Protein 6GUT (pdb70)

Radius of gyration: 54.38 Å; Cα contacts (8 Å, |Δi|>4): 1005; chains: 2; bounding box: 174×65×45 Å

Secondary structure (DSSP, 8-state):
---B----SSPPTTEE--SS-TTEEEEEEEEEE-TTSTTEEEEEEEEEEEEEE--SSSTT--EEEEEEEEEEETTTTEEEEEEEEEEEEGGGEEEEPPP-----EEEE--TTSTTHHHHHHHHHHH---HHHHHHHHHHTTHHHHHHHHHHHHHHSSSTT--TTSTTPPPPB-S-BTTEEEEEEETTEEEEEE-GGGTT-EEEEEEEEETTTEEEEEEEEESTTGGGSPTTT--/---B----SSPPTTEE--SSSTTEEEEGGG-B--TTSTTEEEEEEEEEEEEEE--SSSTT--EEEEEEEEEEETTTTEEEEEEEEEESSGGG-SSEE--SS---EEEE--SSSHHHHHHHHHHHHH---HHHHHHHHHHHTTHHHHHHHHHHHHHHSSSTT--TTSTTPPPPB-S-BTTEEEEEEETTEEEEEE-GGGTT-EEEEEEEEETTTEEEEEEEEESTTGGGSPTTT-SEE--

Nearest PDB structures (foldseek):
  6gut-assembly1_A  TM=1.004E+00  e=9.973E-48  Haemophilus influenzae
  6gus-assembly1_A  TM=9.500E-01  e=5.702E-21  Haemophilus influenzae
  3zh5-assembly2_B  TM=9.524E-01  e=9.376E-21  Haemophilus influenzae
  3zh6-assembly2_B  TM=9.540E-01  e=2.032E-20  Haemophilus influenzae
  3zh7-assembly1_A  TM=9.224E-01  e=4.920E-20  Haemophilus influenzae

Foldseek 3Di:
DKDFADFDPDDDPQWDDDFPPPQKTWRNVQWDDDPVLQQKIKTKIKGFDRIFDQQAPPRVATFGMKIWIWIARNVQRKIKTDAIWTARDGPPDHDIGDGDDDPIDIDHDDPVDRCNVVSVVSCVVGRDDLLVLLVVLVVVCVLQLVQQQQQCAVVVFLAQSWDPPNSRHHWACPDDRQWRTWTGGSQKIKTATDDVRNFKIKIWHWDGHDVVDIDIAIAIGGPVNVSHDPPRHD/DWDFDDFDPDDDPQWDDQFDPNQKTWRNVQWDDDPVQQQKIKTKIKGFDRIWDQQDPPRVQTFGMKIWIWIARNVQGKIKGAAMWTARDGPPDHDIGGDPPDHIDIDRDDPPHRVVRVSVVSCVPGRYVVLLVLLVVLVVVCVLQLVQQVQQCAVVVFLQASWDPPSRGHHKACPDDRQWNIWTDHSQKIKTATDDSRNFKIKIWHWDGGDVVDIDIAIEIGGPVSVSRDPPPHPYYDD

Structure (mmCIF, N/CA/C/O backbone):
data_6GUT
#
_entry.id   6GUT
#
_cell.length_a   128.618
_cell.length_b   83.458
_cell.length_c   59.049
_cell.angle_alpha   90.000
_cell.angle_beta   102.520
_cell.angle_gamma   90.000
#
_symmetry.space_group_name_H-M   'C 1 2 1'
#
loop_
_entity.id
_entity.type
_entity.pdbx_description
1 polymer '23S rRNA pseudouridine synthase D,PilA'
2 non-polymer 'SULFATE ION'
3 non-polymer 'ACETATE ION'
4 non-polymer GLYCEROL
5 water water
#
loop_
_atom_site.group_PDB
_atom_site.id
_atom_site.type_symbol
_atom_site.label_atom_id
_atom_site.label_alt_id
_atom_site.label_comp_id
_atom_site.label_asym_id
_atom_site.label_entity_id
_atom_site.label_seq_id
_atom_site.pdbx_PDB_ins_code
_atom_site.Cartn_x
_atom_site.Cartn_y
_atom_site.Cartn_z
_atom_site.occupancy
_atom_site.B_iso_or_equiv
_atom_site.auth_seq_id
_atom_site.auth_comp_id
_atom_site.auth_asym_id
_atom_site.auth_atom_id
_atom_site.pdbx_PDB_model_num
ATOM 1 N N . ASN A 1 8 ? -28.492 -12.734 24.324 1.00 68.34 8 ASN A N 1
ATOM 2 C CA . ASN A 1 8 ? -29.814 -12.107 24.028 1.00 72.12 8 ASN A CA 1
ATOM 3 C C . ASN A 1 8 ? -29.663 -11.048 22.930 1.00 68.81 8 ASN A C 1
ATOM 4 O O . ASN A 1 8 ? -28.852 -11.220 22.016 1.00 67.61 8 ASN A O 1
ATOM 9 N N . ASP A 1 9 ? -30.438 -9.966 23.012 1.00 64.15 9 ASP A N 1
ATOM 10 C CA . ASP A 1 9 ? -30.383 -8.890 22.026 1.00 66.78 9 ASP A CA 1
ATOM 11 C C . ASP A 1 9 ? -30.654 -7.538 22.689 1.00 65.24 9 ASP A C 1
ATOM 12 O O . ASP A 1 9 ? -31.811 -7.153 22.876 1.00 71.53 9 ASP A O 1
ATOM 17 N N . VAL A 1 10 ? -29.584 -6.826 23.039 1.00 51.44 10 VAL A N 1
ATOM 18 C CA . VAL A 1 10 ? -29.703 -5.503 23.653 1.00 47.12 10 VAL A CA 1
ATOM 19 C C . VAL A 1 10 ? -29.306 -4.404 22.665 1.00 43.67 10 VAL A C 1
ATOM 20 O O . VAL A 1 10 ? -28.242 -4.463 22.045 1.00 42.31 10 VAL A O 1
ATOM 24 N N . LYS A 1 11 ? -30.183 -3.420 22.511 1.00 41.47 11 LYS A N 1
ATOM 25 C CA . LYS A 1 11 ? -29.907 -2.267 21.669 1.00 43.84 11 LYS A CA 1
ATOM 26 C C . LYS A 1 11 ? -29.304 -1.173 22.537 1.00 41.22 11 LYS A C 1
ATOM 27 O O . LYS A 1 11 ? -29.758 -0.933 23.661 1.00 37.48 11 LYS A O 1
ATOM 33 N N . LEU A 1 12 ? -28.269 -0.525 22.014 1.00 36.83 12 LEU A N 1
ATOM 34 C CA . LEU A 1 12 ? -27.560 0.519 22.741 1.00 35.02 12 LEU A CA 1
ATOM 35 C C . LEU A 1 12 ? -27.742 1.863 22.055 1.00 33.10 12 LEU A C 1
ATOM 36 O O . LEU A 1 12 ? -27.954 1.931 20.846 1.00 32.51 12 LEU A O 1
ATOM 41 N N . ALA A 1 13 ? -27.674 2.9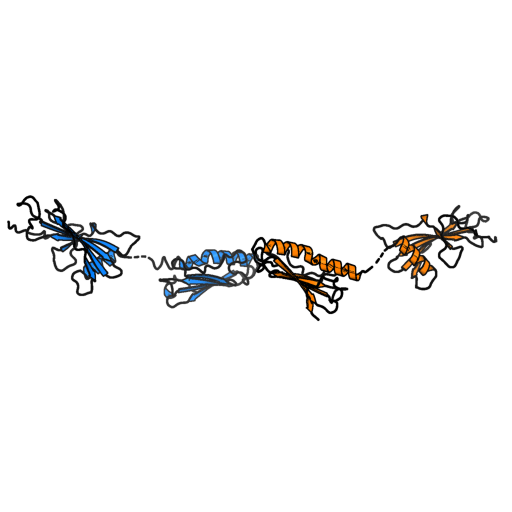30 22.843 1.00 35.39 13 ALA A N 1
ATOM 42 C CA . ALA A 1 13 ? -27.669 4.286 22.313 1.00 34.97 13 ALA A CA 1
ATOM 43 C C . ALA A 1 13 ? -26.255 4.823 22.566 1.00 31.07 13 ALA A C 1
ATOM 44 O O . ALA A 1 13 ? -25.933 5.230 23.686 1.00 31.74 13 ALA A O 1
ATOM 46 N N . PRO A 1 14 ? -25.393 4.804 21.538 1.00 30.44 14 PRO A N 1
ATOM 47 C CA . PRO A 1 14 ? -24.019 5.282 21.773 1.00 29.51 14 PRO A CA 1
ATOM 48 C C . PRO A 1 14 ? -23.988 6.763 22.168 1.00 25.71 14 PRO A C 1
ATOM 49 O O . PRO A 1 14 ? -24.840 7.529 21.720 1.00 25.96 14 PRO A O 1
ATOM 53 N N . PRO A 1 15 ? -23.019 7.169 23.007 1.00 25.45 15 PRO A N 1
ATOM 54 C CA . PRO A 1 15 ? -22.967 8.579 23.427 1.00 24.83 15 PRO A CA 1
ATOM 55 C C . PRO A 1 15 ? -22.923 9.551 22.251 1.00 26.11 15 PRO A C 1
ATOM 56 O O . PRO A 1 15 ? -22.219 9.302 21.269 1.00 26.27 15 PRO A O 1
ATOM 60 N N . THR A 1 16 ? -23.669 10.649 22.338 1.00 29.64 16 THR A N 1
ATOM 61 C CA . THR A 1 16 ? -23.696 11.634 21.255 1.00 29.89 16 THR A CA 1
ATOM 62 C C . THR A 1 16 ? -22.589 12.676 21.396 1.00 32.60 16 THR A C 1
ATOM 63 O O . THR A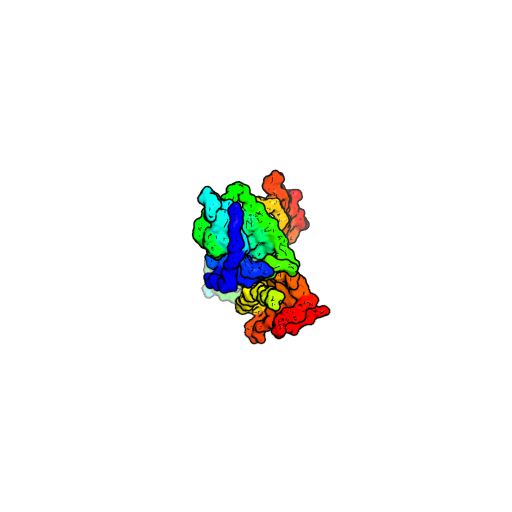 1 16 ? -22.066 13.147 20.383 1.00 29.68 16 THR A O 1
ATOM 67 N N . ASP A 1 17 ? -22.259 13.037 22.639 1.00 28.14 17 ASP A N 1
ATOM 68 C CA . ASP A 1 17 ? -21.187 13.978 22.952 1.00 30.46 17 ASP A CA 1
ATOM 69 C C . ASP A 1 17 ? -19.835 13.261 23.016 1.00 30.08 17 ASP A C 1
ATOM 70 O O . ASP A 1 17 ? -19.724 12.161 23.559 1.00 27.46 17 ASP A O 1
ATOM 75 N N . VAL A 1 18 ? -18.810 13.894 22.451 1.00 26.25 18 VAL A N 1
ATOM 76 C CA . VAL A 1 18 ? -17.457 13.348 22.456 1.00 23.70 18 VAL A CA 1
ATOM 77 C C . VAL A 1 18 ? -16.794 13.528 23.834 1.00 26.93 18 VAL A C 1
ATOM 78 O O . VAL A 1 18 ? -16.717 14.647 24.369 1.00 29.24 18 VAL A O 1
ATOM 82 N N . ARG A 1 19 ? -16.341 12.425 24.425 1.00 23.34 19 ARG A N 1
ATOM 83 C CA . ARG A 1 19 ? -15.605 12.457 25.702 1.00 23.35 19 ARG A CA 1
ATOM 84 C C . ARG A 1 19 ? -14.255 13.121 25.493 1.00 23.64 19 ARG A C 1
ATOM 85 O O . ARG A 1 19 ? -13.623 12.945 24.455 1.00 18.73 19 ARG A O 1
ATOM 93 N N . SER A 1 20 ? -13.823 13.913 26.470 1.00 23.37 20 SER A N 1
ATOM 94 C CA . SER A 1 20 ? -12.516 14.569 26.388 1.00 23.63 20 SER A CA 1
ATOM 95 C C . SER A 1 20 ? -11.412 13.554 26.098 1.00 20.73 20 SER A C 1
ATOM 96 O O . SER A 1 20 ? -11.358 12.465 26.690 1.00 24.26 20 SER A O 1
ATOM 99 N N . GLY A 1 21 ? -10.526 13.925 25.175 1.00 19.51 21 GLY A N 1
ATOM 100 C CA . GLY A 1 21 ? -9.423 13.076 24.795 1.00 20.50 21 GLY A CA 1
ATOM 101 C C . GLY A 1 21 ? -9.704 12.146 23.634 1.00 21.60 21 GLY A C 1
ATOM 102 O O . GLY A 1 21 ? -8.805 11.407 23.236 1.00 25.42 21 GLY A O 1
ATOM 103 N N . TYR A 1 22 ? -10.942 12.152 23.127 1.00 17.28 22 TYR A N 1
ATOM 104 C CA . TYR A 1 22 ? -11.343 11.315 21.984 1.00 17.58 22 TYR A CA 1
ATOM 105 C C . TYR A 1 22 ? -11.644 12.259 20.823 1.00 18.16 22 TYR A C 1
ATOM 106 O O . TYR A 1 22 ? -12.037 13.409 21.045 1.00 20.97 22 TYR A O 1
ATOM 115 N N . ILE A 1 23 ? -11.419 11.808 19.592 1.00 15.22 23 ILE A N 1
ATOM 116 C CA . ILE A 1 23 ? -11.663 12.671 18.437 1.00 16.22 23 ILE A CA 1
ATOM 117 C C . ILE A 1 23 ? -12.146 11.863 17.240 1.00 15.26 23 ILE A C 1
ATOM 118 O O . ILE A 1 23 ? -11.655 10.761 16.979 1.00 15.71 23 ILE A O 1
ATOM 123 N N . ARG A 1 24 ? -13.128 12.429 16.544 1.00 17.25 24 ARG A N 1
ATOM 124 C CA . ARG A 1 24 ? -13.712 11.855 15.329 1.00 15.41 24 ARG A CA 1
ATOM 125 C C . ARG A 1 24 ? -12.947 12.371 14.1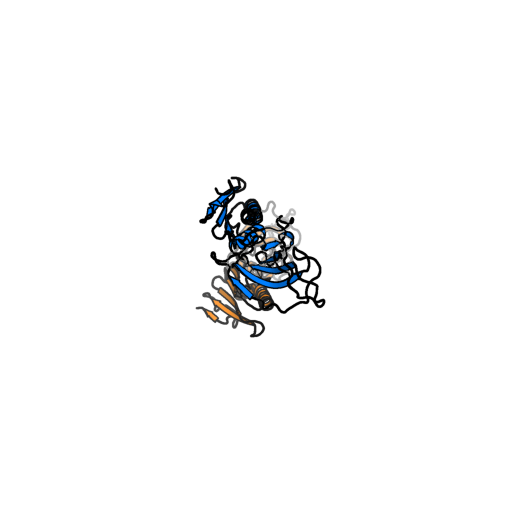32 1.00 17.71 24 ARG A C 1
ATOM 126 O O . ARG A 1 24 ? -12.891 13.583 13.913 1.00 16.34 24 ARG A O 1
ATOM 134 N N . LEU A 1 25 ? -12.375 11.438 13.365 1.00 17.72 25 LEU A N 1
ATOM 135 C CA . LEU A 1 25 ? -11.596 11.760 12.155 1.00 19.71 25 LEU A CA 1
ATOM 136 C C . LEU A 1 25 ? -11.995 10.909 10.945 1.00 22.29 25 LEU A C 1
ATOM 137 O O . LEU A 1 25 ? -11.329 10.953 9.898 1.00 22.16 25 LEU A O 1
ATOM 142 N N . VAL A 1 26 ? -13.075 10.146 11.078 1.00 20.77 26 VAL A N 1
ATOM 143 C CA . VAL A 1 26 ? -13.603 9.320 9.985 1.00 23.28 26 VAL A CA 1
ATOM 144 C C . VAL A 1 26 ? -15.122 9.493 9.866 1.00 25.19 26 VAL A C 1
ATOM 145 O O . VAL A 1 26 ? -15.781 10.122 10.709 1.00 25.40 26 VAL A O 1
ATOM 149 N N . LYS A 1 27 ? -15.683 8.919 8.810 1.00 31.40 27 LYS A N 1
ATOM 150 C CA . LYS A 1 27 ? -17.110 9.028 8.532 1.00 35.94 27 LYS A CA 1
ATOM 151 C C . LYS A 1 27 ? -17.979 8.488 9.677 1.00 27.60 27 LYS A C 1
ATOM 152 O O . LYS A 1 27 ? -18.984 9.085 10.016 1.00 31.03 27 LYS A O 1
ATOM 158 N N . ASN A 1 28 ? -17.581 7.362 10.254 1.00 27.09 28 ASN A N 1
ATOM 159 C CA . ASN A 1 28 ? -18.332 6.744 11.352 1.00 24.31 28 ASN A CA 1
ATOM 160 C C . ASN A 1 28 ? -18.224 7.597 12.630 1.00 22.08 28 ASN A C 1
ATOM 161 O O . ASN A 1 28 ? -17.165 7.657 13.237 1.00 21.42 28 ASN A O 1
ATOM 166 N N . VAL A 1 29 ? -19.320 8.238 13.027 1.00 23.34 29 VAL A N 1
ATOM 167 C CA . VAL A 1 29 ? -19.302 9.137 14.195 1.00 23.09 29 VAL A CA 1
ATOM 168 C C . VAL A 1 29 ? -19.053 8.425 15.521 1.00 21.96 29 VAL A C 1
ATOM 169 O O . VAL A 1 29 ? -18.741 9.068 16.523 1.00 20.43 29 VAL A O 1
ATOM 173 N N . ASN A 1 30 ? -19.191 7.103 15.528 1.00 20.15 30 ASN A N 1
ATOM 174 C CA . ASN A 1 30 ? -18.928 6.313 16.719 1.00 19.50 30 ASN A CA 1
ATOM 175 C C . ASN A 1 30 ? -17.551 5.657 16.779 1.00 18.12 30 ASN A C 1
ATOM 176 O O . ASN A 1 30 ? -17.288 4.869 17.684 1.00 18.69 30 ASN A O 1
ATOM 181 N N . TYR A 1 31 ? -16.671 6.030 15.837 1.00 16.62 31 TYR A N 1
ATOM 182 C CA . TYR A 1 31 ? -15.290 5.569 15.783 1.00 16.74 31 TYR A CA 1
ATOM 183 C C . TYR A 1 31 ? -14.376 6.736 16.166 1.00 17.47 31 TYR A C 1
ATOM 184 O O . TYR A 1 31 ? -14.347 7.748 15.480 1.00 17.45 31 TYR A O 1
ATOM 193 N N . TYR A 1 32 ? -13.587 6.558 17.212 1.00 16.13 32 TYR A N 1
ATOM 194 C CA . TYR A 1 32 ? -12.746 7.624 17.733 1.00 16.30 32 TYR A CA 1
ATOM 195 C C . TYR A 1 32 ? -11.308 7.235 17.809 1.00 17.06 32 TYR A C 1
ATOM 196 O O . TYR A 1 32 ? -10.965 6.062 18.012 1.00 17.01 32 TYR A O 1
ATOM 205 N N . ILE A 1 33 ? -10.436 8.234 17.653 1.00 16.62 33 ILE A N 1
ATOM 206 C CA . ILE A 1 33 ? -9.045 8.064 18.014 1.00 17.30 33 ILE A CA 1
ATOM 207 C C . ILE A 1 33 ? -8.913 8.521 19.479 1.00 17.61 33 ILE A C 1
ATOM 208 O O . ILE A 1 33 ? -9.368 9.609 19.841 1.00 17.31 33 ILE A O 1
ATOM 213 N N . ASP A 1 34 ? -8.288 7.700 20.314 1.00 18.97 34 ASP A N 1
ATOM 214 C CA . ASP A 1 34 ? -8.054 8.038 21.712 1.00 18.49 34 ASP A CA 1
ATOM 215 C C . ASP A 1 34 ? -6.740 8.827 21.780 1.00 19.40 34 ASP A C 1
ATOM 216 O O . ASP A 1 34 ? -5.670 8.235 21.851 1.00 20.90 34 ASP A O 1
ATOM 221 N N . SER A 1 35 ? -6.834 10.160 21.702 1.00 21.59 35 SER A N 1
ATOM 222 C CA . SER A 1 35 ? -5.649 11.058 21.740 1.00 24.23 35 SER A CA 1
ATOM 223 C C . SER A 1 35 ? -4.765 10.805 22.960 1.00 24.99 35 SER A C 1
ATOM 224 O O . SER A 1 35 ? -3.537 10.887 22.883 1.00 25.40 35 SER A O 1
ATOM 227 N N . GLU A 1 36 ? -5.385 10.505 24.095 1.00 26.00 36 GLU A N 1
ATOM 228 C CA . GLU A 1 36 ? -4.641 10.291 25.341 1.00 26.68 36 GLU A CA 1
ATOM 229 C C . GLU A 1 36 ? -3.807 9.008 25.354 1.00 27.66 36 GLU A C 1
ATOM 230 O O . GLU A 1 36 ? -2.865 8.889 26.145 1.00 29.24 36 GLU A O 1
ATOM 236 N N . SER A 1 37 ? -4.134 8.065 24.474 1.00 24.07 37 SER A N 1
ATOM 237 C CA . SER A 1 37 ? -3.433 6.785 24.384 1.00 23.90 37 SER A CA 1
ATOM 238 C C . SER A 1 37 ? -2.163 6.866 23.530 1.00 24.31 37 SER A C 1
ATOM 239 O O . SER A 1 37 ? -1.373 5.926 23.504 1.00 26.65 37 SER A O 1
ATOM 242 N N . ILE A 1 38 ? -1.984 7.965 22.810 1.00 21.63 38 ILE A N 1
ATOM 243 C CA . ILE A 1 38 ? -0.917 8.035 21.810 1.00 20.12 38 ILE A CA 1
ATOM 244 C C . ILE A 1 38 ? 0.464 8.136 22.444 1.00 22.44 38 ILE A C 1
ATOM 245 O O . ILE A 1 38 ? 0.712 8.990 23.310 1.00 24.52 38 ILE A O 1
ATOM 250 N N . TRP A 1 39 ? 1.363 7.257 22.012 1.00 21.38 39 TRP A N 1
ATOM 251 C CA . TRP A 1 39 ? 2.753 7.324 22.453 1.00 22.19 39 TRP A CA 1
ATOM 252 C C . TRP A 1 39 ? 3.717 6.929 21.358 1.00 22.69 39 TRP A C 1
ATOM 253 O O . TRP A 1 39 ? 3.374 6.175 20.427 1.00 21.99 39 TRP A O 1
ATOM 264 N N . VAL A 1 40 ? 4.936 7.449 21.490 1.00 24.25 40 VAL A N 1
ATOM 265 C CA . VAL A 1 40 ? 6.018 7.238 20.540 1.00 22.22 40 VAL A CA 1
ATOM 266 C C . VAL A 1 40 ? 7.295 6.996 21.347 1.00 25.39 40 VAL A C 1
ATOM 267 O O . VAL A 1 40 ? 7.525 7.663 22.358 1.00 29.82 40 VAL A O 1
ATOM 271 N N . ASP A 1 41 ? 8.084 6.024 20.912 1.00 26.63 41 ASP A N 1
ATOM 272 C CA . ASP A 1 41 ? 9.420 5.779 21.462 1.00 29.61 41 ASP A CA 1
ATOM 273 C C . ASP A 1 41 ? 10.360 6.626 20.621 1.00 34.64 41 ASP A C 1
ATOM 274 O O . ASP A 1 41 ? 10.405 6.461 19.409 1.00 28.78 41 ASP A O 1
ATOM 279 N N . ASN A 1 42 ? 11.108 7.524 21.259 1.00 36.97 42 ASN A N 1
ATOM 280 C CA . ASN A 1 42 ? 12.005 8.444 20.540 1.00 44.32 42 ASN A CA 1
ATOM 281 C C . ASN A 1 42 ? 13.089 7.763 19.683 1.00 43.71 42 ASN A C 1
ATOM 282 O O . ASN A 1 42 ? 13.599 8.377 18.744 1.00 43.55 42 ASN A O 1
ATOM 287 N N . GLN A 1 43 ? 13.423 6.509 19.989 1.00 39.28 43 GLN A N 1
ATOM 288 C CA . GLN A 1 43 ? 14.384 5.749 19.177 1.00 44.72 43 GLN A CA 1
ATOM 289 C C . GLN A 1 43 ? 13.784 5.260 17.849 1.00 40.41 43 GLN A C 1
ATOM 290 O O . GLN A 1 43 ? 14.513 4.816 16.958 1.00 40.76 43 GLN A O 1
ATOM 296 N N . GLU A 1 44 ? 12.456 5.317 17.732 1.00 37.95 44 GLU A N 1
ATOM 297 C CA . GLU A 1 44 ? 11.748 4.976 16.502 1.00 35.38 44 GLU A CA 1
ATOM 298 C C . GLU A 1 44 ? 10.678 6.056 16.348 1.00 26.62 44 GLU A C 1
ATOM 299 O O . GLU A 1 44 ? 9.485 5.770 16.502 1.00 27.02 44 GLU A O 1
ATOM 305 N N . PRO A 1 45 ? 11.107 7.292 16.033 1.00 27.25 45 PRO A N 1
ATOM 306 C CA . PRO A 1 45 ? 10.251 8.475 16.134 1.00 26.55 45 PRO A CA 1
ATOM 307 C C . PRO A 1 45 ? 9.149 8.591 15.095 1.00 24.10 45 PRO A C 1
ATOM 308 O O . PRO A 1 45 ? 8.319 9.499 15.208 1.00 27.60 45 PRO A O 1
ATOM 312 N N . GLN A 1 46 ? 9.146 7.725 14.085 1.00 22.05 46 GLN A N 1
ATOM 313 C CA . GLN A 1 46 ? 8.050 7.743 13.115 1.00 22.66 46 GLN A CA 1
ATOM 314 C C . GLN A 1 46 ? 6.998 6.667 13.373 1.00 21.47 46 GLN A C 1
ATOM 315 O O . GLN A 1 46 ? 6.002 6.582 12.638 1.00 21.27 46 GLN A O 1
ATOM 321 N N . ILE A 1 47 ? 7.191 5.860 14.422 1.00 19.23 47 ILE A N 1
ATOM 322 C CA . ILE A 1 47 ? 6.264 4.781 14.754 1.00 21.66 47 ILE A CA 1
ATOM 323 C C . ILE A 1 47 ? 5.340 5.241 15.877 1.00 19.51 47 ILE A C 1
ATOM 324 O O . ILE A 1 47 ? 5.779 5.441 17.006 1.00 23.15 47 ILE A O 1
ATOM 329 N N . VAL A 1 48 ? 4.069 5.412 15.550 1.00 18.39 48 VAL A N 1
ATOM 330 C CA . VAL A 1 48 ? 3.085 5.926 16.493 1.00 19.09 48 VAL A CA 1
ATOM 331 C C . VAL A 1 48 ? 2.141 4.832 16.951 1.00 17.74 48 VAL A C 1
ATOM 332 O O . VAL A 1 48 ? 1.465 4.179 16.151 1.00 16.92 48 VAL A O 1
ATOM 336 N N . HIS A 1 49 ? 2.070 4.661 18.281 1.00 18.44 49 HIS A N 1
ATOM 337 C CA . HIS A 1 49 ? 1.178 3.698 18.910 1.00 19.96 49 HIS A CA 1
ATOM 338 C C . HIS A 1 49 ? -0.069 4.400 19.384 1.00 16.31 49 HIS A C 1
ATOM 339 O O . HIS A 1 49 ? 0.032 5.428 20.062 1.00 18.02 49 HIS A O 1
ATOM 346 N N . PHE A 1 50 ? -1.238 3.892 19.015 1.00 17.39 50 PHE A N 1
ATOM 347 C CA . PHE A 1 50 ? -2.498 4.459 19.492 1.00 18.25 50 PHE A CA 1
ATOM 348 C C . PHE A 1 50 ? -3.647 3.455 19.556 1.00 20.74 50 PHE A C 1
ATOM 349 O O . PHE A 1 50 ? -3.594 2.397 18.944 1.00 20.29 50 PHE A O 1
ATOM 357 N N . ASP A 1 51 ? -4.688 3.806 20.313 1.00 18.27 51 ASP A N 1
ATOM 358 C CA . ASP A 1 51 ? -5.925 3.042 20.314 1.00 19.37 51 ASP A CA 1
ATOM 359 C C . ASP A 1 51 ? -7.025 3.763 19.549 1.00 19.22 51 ASP A C 1
ATOM 360 O O . ASP A 1 51 ? -7.147 5.003 19.599 1.00 20.13 51 ASP A O 1
ATOM 365 N N . ALA A 1 52 ? -7.800 2.994 18.808 1.00 16.58 52 ALA A N 1
ATOM 366 C CA . ALA A 1 52 ? -9.052 3.439 18.234 1.00 17.24 52 ALA A CA 1
ATOM 367 C C . ALA A 1 52 ? -10.124 2.832 19.123 1.00 20.29 52 ALA A C 1
ATOM 368 O O . ALA A 1 52 ? -9.950 1.722 19.647 1.00 22.35 52 ALA A O 1
ATOM 370 N N . VAL A 1 53 ? -11.212 3.563 19.290 1.00 18.16 53 VAL A N 1
ATOM 371 C CA . VAL A 1 53 ? -12.321 3.132 20.146 1.00 19.17 53 VAL A CA 1
ATOM 372 C C . VAL A 1 53 ? -13.642 3.277 19.396 1.00 17.55 53 VAL A C 1
ATOM 373 O O . VAL A 1 53 ? -13.947 4.324 18.810 1.00 18.48 53 VAL A O 1
ATOM 377 N N . VAL A 1 54 ? -14.439 2.208 19.404 1.00 18.64 54 VAL A N 1
ATOM 378 C CA . VAL A 1 54 ? -15.742 2.217 18.782 1.00 18.35 54 VAL A CA 1
ATOM 379 C C . VAL A 1 54 ? -16.828 2.007 19.827 1.00 17.52 54 VAL A C 1
ATOM 380 O O . VAL A 1 54 ? -16.767 1.045 20.598 1.00 20.29 54 VAL A O 1
ATOM 384 N N . ASN A 1 55 ? -17.777 2.927 19.896 1.00 18.65 55 ASN A N 1
ATOM 385 C CA . ASN A 1 55 ? -18.969 2.735 20.760 1.00 19.24 55 ASN A CA 1
ATOM 386 C C . ASN A 1 55 ? -20.031 2.030 19.939 1.00 19.80 55 ASN A C 1
ATOM 387 O O . ASN A 1 55 ? -20.389 2.507 18.872 1.00 20.23 55 ASN A O 1
ATOM 392 N N . LEU A 1 56 ? -20.517 0.896 20.439 1.00 21.68 56 LEU A N 1
ATOM 393 C CA . LEU A 1 56 ? -21.445 0.032 19.693 1.00 24.15 56 LEU A CA 1
ATOM 394 C C . LEU A 1 56 ? -22.900 0.461 19.819 1.00 28.24 56 LEU A C 1
ATOM 395 O O . LEU A 1 56 ? -23.291 1.084 20.807 1.00 27.38 56 LEU A O 1
ATOM 400 N N . ASP A 1 57 ? -23.703 0.122 18.813 1.00 30.69 57 ASP A N 1
ATOM 401 C CA . ASP A 1 57 ? -25.146 0.363 18.895 1.00 35.35 57 ASP A CA 1
ATOM 402 C C . ASP A 1 57 ? -25.906 -0.919 19.244 1.00 31.03 57 ASP A C 1
ATOM 403 O O . ASP A 1 57 ? -27.119 -0.886 19.358 1.00 34.82 57 ASP A O 1
ATOM 408 N N . LYS A 1 58 ? -25.182 -2.022 19.422 1.00 31.76 58 LYS A N 1
ATOM 409 C CA . LYS A 1 58 ? -25.758 -3.292 19.900 1.00 35.14 58 LYS A CA 1
ATOM 410 C C . LYS A 1 58 ? -24.735 -4.078 20.727 1.00 33.02 58 LYS A C 1
ATOM 411 O O . LYS A 1 58 ? -23.585 -4.237 20.325 1.00 33.32 58 LYS A O 1
ATOM 417 N N . GLY A 1 59 ? -25.158 -4.573 21.887 1.00 27.73 59 GLY A N 1
ATOM 418 C CA . GLY A 1 59 ? -24.258 -5.296 22.769 1.00 26.67 59 GLY A CA 1
ATOM 419 C C . GLY A 1 59 ? -23.802 -6.629 22.214 1.00 28.94 59 GLY A C 1
ATOM 420 O O . GLY A 1 59 ? -24.585 -7.330 21.559 1.00 30.57 59 GLY A O 1
ATOM 421 N N . LEU A 1 60 ? -22.545 -6.979 22.487 1.00 27.16 60 LEU A N 1
ATOM 422 C CA . LEU A 1 60 ? -21.977 -8.263 22.083 1.00 26.26 60 LEU A CA 1
ATOM 423 C C . LEU A 1 60 ? -21.737 -9.151 23.308 1.00 29.05 60 LEU A C 1
ATOM 424 O O . LEU A 1 60 ? -21.020 -8.775 24.233 1.00 27.03 60 LEU A O 1
ATOM 429 N N . TYR A 1 61 ? -22.330 -10.348 23.305 1.00 31.29 61 TYR A N 1
ATOM 430 C CA . TYR A 1 61 ? -22.252 -11.258 24.459 1.00 31.66 61 TYR A CA 1
ATOM 431 C C . TYR A 1 61 ? -21.014 -12.154 24.398 1.00 35.25 61 TYR A C 1
ATOM 432 O O . TYR A 1 61 ? -21.064 -13.291 23.922 1.00 36.57 61 TYR A O 1
ATOM 441 N N . VAL A 1 62 ? -19.909 -11.634 24.926 1.00 29.46 62 VAL A N 1
ATOM 442 C CA . VAL A 1 62 ? -18.599 -12.262 24.825 1.00 30.08 62 VAL A CA 1
ATOM 443 C C . VAL A 1 62 ? -17.949 -12.532 26.184 1.00 28.58 62 VAL A C 1
ATOM 444 O O . VAL A 1 62 ? -16.735 -12.712 26.261 1.00 35.07 62 VAL A O 1
ATOM 448 N N . TYR A 1 63 ? -18.765 -12.587 27.236 1.00 33.41 63 TYR A N 1
ATOM 449 C CA . TYR A 1 63 ? -18.292 -12.849 28.597 1.00 33.39 63 TYR A CA 1
ATOM 450 C C . TYR A 1 63 ? -18.762 -14.209 29.120 1.00 41.99 63 TYR A C 1
ATOM 451 O O . TYR A 1 63 ? -19.744 -14.754 28.621 1.00 39.63 63 TYR A O 1
ATOM 460 N N . PRO A 1 64 ? -18.055 -14.760 30.129 1.00 50.97 64 PRO A N 1
ATOM 461 C CA . PRO A 1 64 ? -18.512 -16.002 30.760 1.00 55.41 64 PRO A CA 1
ATOM 462 C C . PRO A 1 64 ? -19.967 -15.907 31.240 1.00 58.60 64 PRO A C 1
ATOM 463 O O . PRO A 1 64 ? -20.738 -16.846 31.044 1.00 58.79 64 PRO A O 1
ATOM 467 N N . GLU A 1 65 ? -20.335 -14.782 31.854 1.00 56.10 65 GLU A N 1
ATOM 468 C CA . GLU A 1 65 ? -21.712 -14.561 32.287 1.00 60.34 65 GLU A CA 1
ATOM 469 C C . GLU A 1 65 ? -22.559 -14.260 31.045 1.00 61.35 65 GLU A C 1
ATOM 470 O O . GLU A 1 65 ? -22.290 -13.281 30.352 1.00 60.60 65 GLU A O 1
ATOM 476 N N . PRO A 1 66 ? -23.582 -15.095 30.759 1.00 56.55 66 PRO A N 1
ATOM 477 C CA . PRO A 1 66 ? -24.385 -14.936 29.530 1.00 56.09 66 PRO A CA 1
ATOM 478 C C . PRO A 1 66 ? -25.237 -13.667 29.419 1.00 48.80 66 PRO A C 1
ATOM 479 O O . PRO A 1 66 ? -25.717 -13.360 28.329 1.00 49.63 66 PRO A O 1
ATOM 483 N N . LYS A 1 67 ? -25.445 -12.956 30.523 1.00 43.43 67 LYS A N 1
ATOM 484 C CA . LYS A 1 67 ? -26.230 -11.722 30.507 1.00 49.92 67 LYS A CA 1
ATOM 485 C C . LYS A 1 67 ? -25.368 -10.466 30.291 1.00 40.28 67 LYS A C 1
ATOM 486 O O . LYS A 1 67 ? -25.906 -9.390 30.003 1.00 45.05 67 LYS A O 1
ATOM 492 N N . ARG A 1 68 ? -24.051 -10.599 30.447 1.00 40.08 68 ARG A N 1
ATOM 493 C CA . ARG A 1 68 ? -23.137 -9.456 30.295 1.00 37.34 68 ARG A CA 1
ATOM 494 C C . ARG A 1 68 ? -22.703 -9.276 28.851 1.00 31.48 68 ARG A C 1
ATOM 495 O O . ARG A 1 68 ? -22.406 -10.243 28.158 1.00 32.75 68 ARG A O 1
ATOM 503 N N . TYR A 1 69 ? -22.663 -8.020 28.413 1.00 25.48 69 TYR A N 1
ATOM 504 C CA . TYR A 1 69 ? -22.340 -7.701 27.029 1.00 26.38 69 TYR A CA 1
ATOM 505 C C . TYR A 1 69 ? -21.387 -6.515 26.932 1.00 23.45 69 TYR A C 1
ATOM 506 O O . TYR A 1 69 ? -21.366 -5.643 27.795 1.00 24.27 69 TYR A O 1
ATOM 515 N N . ALA A 1 70 ? -20.632 -6.503 25.842 1.00 22.26 70 ALA A N 1
ATOM 516 C CA . ALA A 1 70 ? -19.733 -5.405 25.519 1.00 22.97 70 ALA A CA 1
ATOM 517 C C . ALA A 1 70 ? -20.503 -4.228 24.900 1.00 21.95 70 ALA A C 1
ATOM 518 O O . ALA A 1 70 ? -21.423 -4.407 24.098 1.00 21.34 70 ALA A O 1
ATOM 520 N N . ARG A 1 71 ? -20.118 -3.010 25.286 1.00 20.53 71 ARG A N 1
ATOM 521 C CA . ARG A 1 71 ? -20.656 -1.789 24.726 1.00 18.30 71 ARG A CA 1
ATOM 522 C C . ARG A 1 71 ? -19.649 -1.072 23.813 1.00 16.58 71 ARG A C 1
ATOM 523 O O . ARG A 1 71 ? -20.025 -0.145 23.117 1.00 19.55 71 ARG A O 1
ATOM 531 N N . SER A 1 72 ? -18.385 -1.458 23.880 1.00 17.01 72 SER A N 1
ATOM 532 C CA . SER A 1 72 ? -17.362 -0.809 23.054 1.00 20.04 72 SER A CA 1
ATOM 533 C C . SER A 1 72 ? -16.206 -1.741 22.729 1.00 20.98 72 SER A C 1
ATOM 534 O O . SER A 1 72 ? -16.023 -2.811 23.339 1.00 18.04 72 SER A O 1
ATOM 537 N N . VAL A 1 73 ? -15.426 -1.325 21.734 1.00 19.92 73 VAL A N 1
ATOM 538 C CA . VAL A 1 73 ? -14.290 -2.067 21.264 1.00 19.00 73 VAL A CA 1
ATOM 539 C C . VAL A 1 73 ? -13.080 -1.121 21.276 1.00 17.61 73 VAL A C 1
ATOM 540 O O . VAL A 1 73 ? -13.224 0.037 20.888 1.00 20.13 73 VAL A O 1
ATOM 544 N N . ARG A 1 74 ? -11.932 -1.589 21.752 1.00 18.33 74 ARG A N 1
ATOM 545 C CA . ARG A 1 74 ? -10.694 -0.816 21.756 1.00 19.62 74 ARG A CA 1
ATOM 546 C C . ARG A 1 74 ? -9.700 -1.590 20.894 1.00 22.57 74 ARG A C 1
ATOM 547 O O . ARG A 1 74 ? -9.396 -2.745 21.175 1.00 21.74 74 ARG A O 1
ATOM 555 N N . GLN A 1 75 ? -9.245 -0.957 19.812 1.00 21.41 75 GLN A N 1
ATOM 556 C CA . GLN A 1 75 ? -8.336 -1.570 18.843 1.00 23.12 75 GLN A CA 1
ATOM 557 C C . GLN A 1 75 ? -6.986 -0.886 18.995 1.00 26.26 75 GLN A C 1
ATOM 558 O O . GLN A 1 75 ? -6.893 0.328 18.815 1.00 28.33 75 GLN A O 1
ATOM 564 N N . TYR A 1 76 ? -5.954 -1.656 19.331 1.00 22.07 76 TYR A N 1
ATOM 565 C CA . TYR A 1 76 ? -4.589 -1.156 19.488 1.00 19.98 76 TYR A CA 1
ATOM 566 C C . TYR A 1 76 ? -3.903 -1.203 18.118 1.00 23.62 76 TYR A C 1
ATOM 567 O O . TYR A 1 76 ? -3.816 -2.259 17.507 1.00 23.54 76 TYR A O 1
ATOM 576 N N . LYS A 1 77 ? -3.459 -0.040 17.654 1.00 20.16 77 LYS A N 1
ATOM 577 C CA . LYS A 1 77 ? -2.866 0.152 16.324 1.00 19.85 77 LYS A CA 1
ATOM 578 C C . LYS A 1 77 ? -1.432 0.678 16.393 1.00 18.07 77 LYS A C 1
ATOM 579 O O . LYS A 1 77 ? -1.040 1.385 17.331 1.00 18.36 77 LYS A O 1
ATOM 585 N N . ILE A 1 78 ? -0.661 0.382 15.350 1.00 18.07 78 ILE A N 1
ATOM 586 C CA . ILE A 1 78 ? 0.657 0.963 15.187 1.00 18.86 78 ILE A CA 1
ATOM 587 C C . ILE A 1 78 ? 0.750 1.546 13.773 1.00 20.27 78 ILE A C 1
ATOM 588 O O . ILE A 1 78 ? 0.509 0.848 12.807 1.00 20.94 78 ILE A O 1
ATOM 593 N N . LEU A 1 79 ? 1.044 2.839 13.693 1.00 17.67 79 LEU A N 1
ATOM 594 C CA . LEU A 1 79 ? 1.177 3.543 12.414 1.00 18.72 79 LEU A CA 1
ATOM 595 C C . LEU A 1 79 ? 2.632 3.921 12.177 1.00 17.65 79 LEU A C 1
ATOM 596 O O . LEU A 1 79 ? 3.285 4.557 13.005 1.00 18.37 79 LEU A O 1
ATOM 601 N N . ASN A 1 80 ? 3.163 3.491 11.033 1.00 17.42 80 ASN A N 1
ATOM 602 C CA . ASN A 1 80 ? 4.503 3.861 10.621 1.00 18.38 80 ASN A CA 1
ATOM 603 C C . ASN A 1 80 ? 4.335 5.044 9.659 1.00 16.79 80 ASN A C 1
ATOM 604 O O . ASN A 1 80 ? 3.840 4.881 8.537 1.00 18.18 80 ASN A O 1
ATOM 609 N N . CYS A 1 81 ? 4.706 6.223 10.130 1.00 18.24 81 CYS A N 1
ATOM 610 C CA . CYS A 1 81 ? 4.523 7.469 9.374 1.00 18.12 81 CYS A CA 1
ATOM 611 C C . CYS A 1 81 ? 5.462 7.570 8.187 1.00 19.48 81 CYS A C 1
ATOM 612 O O . CYS A 1 81 ? 5.242 8.387 7.304 1.00 24.21 81 CYS A O 1
ATOM 615 N N . ALA A 1 82 ? 6.529 6.769 8.171 1.00 18.66 82 ALA A N 1
ATOM 616 C CA . ALA A 1 82 ? 7.456 6.785 7.029 1.00 21.24 82 ALA A CA 1
ATOM 617 C C . ALA A 1 82 ? 6.852 6.147 5.763 1.00 20.59 82 ALA A C 1
ATOM 618 O O . ALA A 1 82 ? 7.049 6.652 4.653 1.00 24.01 82 ALA A O 1
ATOM 620 N N . ASN A 1 83 ? 6.117 5.050 5.914 1.00 17.80 83 ASN A N 1
ATOM 621 C CA . ASN A 1 83 ? 5.517 4.330 4.786 1.00 17.99 83 ASN A CA 1
ATOM 622 C C . ASN A 1 83 ? 3.997 4.219 4.826 1.00 18.13 83 ASN A C 1
ATOM 623 O O . ASN A 1 83 ? 3.404 3.552 3.987 1.00 19.38 83 ASN A O 1
ATOM 628 N N . TYR A 1 84 ? 3.358 4.877 5.801 1.00 19.05 84 TYR A N 1
ATOM 629 C CA . TYR A 1 84 ? 1.917 4.813 5.971 1.00 18.47 84 TYR A CA 1
ATOM 630 C C . TYR A 1 84 ? 1.369 3.380 6.142 1.00 17.83 84 TYR A C 1
ATOM 631 O O . TYR A 1 84 ? 0.247 3.086 5.739 1.00 18.72 84 TYR A O 1
ATOM 640 N N . HIS A 1 85 ? 2.170 2.488 6.739 1.00 18.12 85 HIS A N 1
ATOM 641 C CA . HIS A 1 85 ? 1.705 1.143 7.068 1.00 17.71 85 HIS A CA 1
ATOM 642 C C . HIS A 1 85 ? 0.985 1.176 8.389 1.00 17.75 85 HIS A C 1
ATOM 643 O O . HIS A 1 85 ? 1.509 1.728 9.339 1.00 20.98 85 HIS A O 1
ATOM 650 N N . LEU A 1 86 ? -0.203 0.587 8.435 1.00 18.13 86 LEU A N 1
ATOM 651 C CA . LEU A 1 86 ? -0.995 0.536 9.664 1.00 19.24 86 LEU A CA 1
ATOM 652 C C . LEU A 1 86 ? -1.143 -0.916 10.075 1.00 19.30 86 LEU A C 1
ATOM 653 O O . LEU A 1 86 ? -1.673 -1.724 9.306 1.00 20.54 86 LEU A O 1
ATOM 658 N N . THR A 1 87 ? -0.716 -1.227 11.297 1.00 20.70 87 THR A N 1
ATOM 659 C CA . THR A 1 87 ? -0.812 -2.583 11.868 1.00 23.58 87 THR A CA 1
ATOM 660 C C . THR A 1 87 ? -1.882 -2.642 12.980 1.00 23.62 87 THR A C 1
ATOM 661 O O . THR A 1 87 ? -1.871 -1.781 13.864 1.00 21.00 87 THR A O 1
ATOM 665 N N . GLN A 1 88 ? -2.796 -3.621 12.950 1.00 24.91 88 GLN A N 1
ATOM 666 C CA . GLN A 1 88 ? -3.722 -3.824 14.094 1.00 27.38 88 GLN A CA 1
ATOM 667 C C . GLN A 1 88 ? -3.092 -4.921 14.943 1.00 25.00 88 GLN A C 1
ATOM 668 O O . GLN A 1 88 ? -2.825 -6.031 14.448 1.00 26.55 88 GLN A O 1
ATOM 674 N N . VAL A 1 89 ? -2.859 -4.588 16.208 1.00 20.05 89 VAL A N 1
ATOM 675 C CA . VAL A 1 89 ? -2.122 -5.411 17.157 1.00 21.25 89 VAL A CA 1
ATOM 676 C C . VAL A 1 89 ? -3.017 -6.226 18.093 1.00 24.54 89 VAL A C 1
ATOM 677 O O . VAL A 1 89 ? -2.709 -7.381 18.388 1.00 25.94 89 VAL A O 1
ATOM 681 N N . ARG A 1 90 ? -4.133 -5.647 18.530 1.00 22.59 90 ARG A N 1
ATOM 682 C CA . ARG A 1 90 ? -4.991 -6.276 19.531 1.00 23.46 90 ARG A CA 1
ATOM 683 C C . ARG A 1 90 ? -6.386 -5.690 19.479 1.00 25.26 90 ARG A C 1
ATOM 684 O O . ARG A 1 90 ? -6.562 -4.514 19.165 1.00 25.58 90 ARG A O 1
ATOM 692 N N . THR A 1 91 ? -7.379 -6.521 19.765 1.00 22.43 91 THR A N 1
ATOM 693 C CA . THR A 1 91 ? -8.759 -6.076 19.857 1.00 22.27 91 THR A CA 1
ATOM 694 C C . THR A 1 91 ? -9.286 -6.501 21.221 1.00 26.78 91 THR A C 1
ATOM 695 O O . THR A 1 91 ? -9.146 -7.660 21.613 1.00 28.61 91 THR A O 1
ATOM 699 N N . ASP A 1 92 ? -9.864 -5.544 21.936 1.00 22.63 92 ASP A N 1
ATOM 700 C CA . ASP A 1 92 ? -10.432 -5.786 23.253 1.00 24.66 92 ASP A CA 1
ATOM 701 C C . ASP A 1 92 ? -11.876 -5.327 23.260 1.00 25.06 92 ASP A C 1
ATOM 702 O O . ASP A 1 92 ? -12.216 -4.308 22.668 1.00 23.04 92 ASP A O 1
ATOM 707 N N . PHE A 1 93 ? -12.737 -6.088 23.942 1.00 20.87 93 PHE A N 1
ATOM 708 C CA . PHE A 1 93 ? -14.128 -5.721 24.093 1.00 19.67 93 PHE A CA 1
ATOM 709 C C . PHE A 1 93 ? -14.363 -5.347 25.560 1.00 20.22 93 PHE A C 1
ATOM 710 O O . PHE A 1 93 ? -13.850 -6.011 26.474 1.00 24.03 93 PHE A O 1
ATOM 718 N N . TYR A 1 94 ? -15.096 -4.256 25.745 1.00 19.92 94 TYR A N 1
ATOM 719 C CA . TYR A 1 94 ? -15.323 -3.648 27.068 1.00 19.95 94 TYR A CA 1
ATOM 720 C C . TYR A 1 94 ? -16.799 -3.480 27.360 1.00 19.80 94 TYR A C 1
ATOM 721 O O . TYR A 1 94 ? -17.580 -3.175 26.473 1.00 18.35 94 TYR A O 1
ATOM 730 N N . ASP A 1 95 ? -17.179 -3.625 28.641 1.00 21.31 95 ASP A N 1
ATOM 731 C CA . ASP A 1 95 ? -18.589 -3.522 28.997 1.00 23.35 95 ASP A CA 1
ATOM 732 C C . ASP A 1 95 ? -19.134 -2.121 29.254 1.00 23.49 95 ASP A C 1
ATOM 733 O O . ASP A 1 95 ? -20.323 -1.993 29.531 1.00 22.73 95 ASP A O 1
ATOM 738 N N . GLU A 1 96 ? -18.297 -1.080 29.154 1.00 19.65 96 GLU A N 1
ATOM 739 C CA . GLU A 1 96 ? -18.785 0.283 29.200 1.00 20.37 96 GLU A CA 1
ATOM 740 C C . GLU A 1 96 ? -18.384 0.953 27.884 1.00 20.06 96 GLU A C 1
ATOM 741 O O . GLU A 1 96 ? -17.536 0.444 27.147 1.00 20.19 96 GLU A O 1
ATOM 747 N N . PHE A 1 97 ? -19.012 2.069 27.589 1.00 17.35 97 PHE A N 1
ATOM 748 C CA . PHE A 1 97 ? -18.570 2.887 26.452 1.00 16.83 97 PHE A CA 1
ATOM 749 C C . PHE A 1 97 ? -17.154 3.404 26.705 1.00 16.03 97 PHE A C 1
ATOM 750 O O . PHE A 1 97 ? -16.643 3.360 27.821 1.00 19.55 97 PHE A O 1
ATOM 758 N N . TRP A 1 98 ? -16.517 3.884 25.631 1.00 17.51 98 TRP A N 1
ATOM 759 C CA . TRP A 1 98 ? -15.166 4.452 25.653 1.00 16.75 98 TRP A CA 1
ATOM 760 C C . TRP A 1 98 ? -14.067 3.464 25.966 1.00 18.02 98 TRP A C 1
ATOM 761 O O . TRP A 1 98 ? -12.991 3.844 26.399 1.00 18.73 98 TRP A O 1
ATOM 772 N N . GLY A 1 99 ? -14.309 2.170 25.748 1.00 17.38 99 GLY A N 1
ATOM 773 C CA . GLY A 1 99 ? -13.277 1.179 25.927 1.00 18.33 99 GLY A CA 1
ATOM 774 C C . GLY A 1 99 ? -12.785 1.086 27.359 1.00 20.90 99 GLY A C 1
ATOM 775 O O . GLY A 1 99 ? -11.586 1.000 27.606 1.00 19.49 99 GLY A O 1
ATOM 776 N N . GLN A 1 100 ? -13.725 1.129 28.300 1.00 20.31 100 GLN A N 1
ATOM 777 C CA . GLN A 1 100 ? -13.407 1.000 29.707 1.00 21.65 100 GLN A CA 1
ATOM 778 C C . GLN A 1 100 ? -14.293 -0.037 30.364 1.00 20.71 100 GLN A C 1
ATOM 779 O O . GLN A 1 100 ? -15.330 -0.418 29.816 1.00 19.45 100 GLN A O 1
ATOM 785 N N . GLY A 1 101 ? -13.865 -0.466 31.545 1.00 20.72 101 GLY A N 1
ATOM 786 C CA . GLY A 1 101 ? -14.613 -1.415 32.349 1.00 21.80 101 GLY A CA 1
ATOM 787 C C . GLY A 1 101 ? -14.041 -2.809 32.258 1.00 21.19 101 GLY A C 1
ATOM 788 O O . GLY A 1 101 ? -12.834 -2.999 32.120 1.00 25.13 101 GLY A O 1
ATOM 789 N N . LEU A 1 102 ? -14.921 -3.794 32.363 1.00 23.38 102 LEU A N 1
ATOM 790 C CA . LEU A 1 102 ? -14.523 -5.191 32.368 1.00 23.86 102 LEU A CA 1
ATOM 791 C C . LEU A 1 102 ? -14.251 -5.634 30.937 1.00 22.87 102 LEU A C 1
ATOM 792 O O . LEU A 1 102 ? -15.035 -5.361 30.036 1.00 22.15 102 LEU A O 1
ATOM 797 N N . ARG A 1 103 ? -13.140 -6.338 30.770 1.00 28.41 103 ARG A N 1
ATOM 798 C CA . ARG A 1 103 ? -12.635 -6.719 29.462 1.00 28.76 103 ARG A CA 1
ATOM 799 C C . ARG A 1 103 ? -12.909 -8.197 29.164 1.00 35.12 103 ARG A C 1
ATOM 800 O O . ARG A 1 103 ? -12.678 -9.053 30.022 1.00 29.80 103 ARG A O 1
ATOM 808 N N . ALA A 1 104 ? -13.400 -8.497 27.959 1.00 31.31 104 ALA A N 1
ATOM 809 C CA . ALA A 1 104 ? -13.662 -9.892 27.563 1.00 33.98 104 ALA A CA 1
ATOM 810 C C . ALA A 1 104 ? -12.354 -10.663 27.491 1.00 33.60 104 ALA A C 1
ATOM 811 O O . ALA A 1 104 ? -11.282 -10.078 27.332 1.00 35.93 104 ALA A O 1
ATOM 813 N N . ALA A 1 105 ? -12.450 -11.986 27.606 1.00 39.31 105 ALA A N 1
ATOM 814 C CA . ALA A 1 105 ? -11.281 -12.852 27.592 1.00 38.40 105 ALA A CA 1
ATOM 815 C C . ALA A 1 105 ? -10.498 -12.688 26.288 1.00 36.22 105 ALA A C 1
ATOM 816 O O . ALA A 1 105 ? -11.102 -12.589 25.212 1.00 36.44 105 ALA A O 1
ATOM 818 N N . PRO A 1 106 ? -9.155 -12.664 26.378 1.00 42.39 106 PRO A N 1
ATOM 819 C CA . PRO A 1 106 ? -8.342 -12.416 25.183 1.00 42.10 106 PRO A CA 1
ATOM 820 C C . PRO A 1 106 ? -8.511 -13.462 24.074 1.00 47.15 106 PRO A C 1
ATOM 821 O O . PRO A 1 106 ? -8.628 -14.660 24.354 1.00 43.02 106 PRO A O 1
ATOM 825 N N . LYS A 1 107 ? -8.532 -12.987 22.831 1.00 43.96 107 LYS A N 1
ATOM 826 C CA . LYS A 1 107 ? -8.600 -13.841 21.650 1.00 46.32 107 LYS A CA 1
ATOM 827 C C . LYS A 1 107 ? -7.349 -13.570 20.812 1.00 50.26 107 LYS A C 1
ATOM 828 O O . LYS A 1 107 ? -6.721 -12.518 20.939 1.00 52.98 107 LYS A O 1
ATOM 834 N N . LYS A 1 108 ? -6.998 -14.519 19.950 1.00 59.43 108 LYS A N 1
ATOM 835 C CA . LYS A 1 108 ? -5.827 -14.377 19.085 1.00 64.08 108 LYS A CA 1
ATOM 836 C C . LYS A 1 108 ? -6.101 -13.350 17.990 1.00 54.17 108 LYS A C 1
ATOM 837 O O . LYS A 1 108 ? -7.130 -13.415 17.319 1.00 55.34 108 LYS A O 1
ATOM 843 N N . GLN A 1 109 ? -5.198 -12.386 17.832 1.00 48.29 109 GLN A N 1
ATOM 844 C CA . GLN A 1 109 ? -5.311 -11.398 16.761 1.00 47.33 109 GLN A CA 1
ATOM 845 C C . GLN A 1 109 ? -4.514 -11.906 15.576 1.00 48.37 109 GLN A C 1
ATOM 846 O O . GLN A 1 109 ? -3.342 -12.240 15.718 1.00 40.58 109 GLN A O 1
ATOM 852 N N . LYS A 1 110 ? -5.140 -11.967 14.407 1.00 53.63 110 LYS A N 1
ATOM 853 C CA . LYS A 1 110 ? -4.390 -12.240 13.189 1.00 61.66 110 LYS A CA 1
ATOM 854 C C . LYS A 1 110 ? -3.724 -10.909 12.842 1.00 59.74 110 LYS A C 1
ATOM 855 O O . LYS A 1 110 ? -4.270 -10.112 12.071 1.00 61.73 110 LYS A O 1
ATOM 861 N N . LYS A 1 111 ? -2.572 -10.655 13.466 1.00 56.74 111 LYS A N 1
ATOM 862 C CA . LYS A 1 111 ? -1.820 -9.420 13.246 1.00 61.85 111 LYS A CA 1
ATOM 863 C C . LYS A 1 111 ? -1.719 -9.165 11.744 1.00 55.77 111 LYS A C 1
ATOM 864 O O . LYS A 1 111 ? -1.254 -10.027 11.000 1.00 51.38 111 LYS A O 1
ATOM 870 N N . HIS A 1 112 ? -2.167 -7.989 11.307 1.00 46.28 112 HIS A N 1
ATOM 871 C CA . HIS A 1 112 ? -2.216 -7.665 9.882 1.00 39.36 112 HIS A CA 1
ATOM 872 C C . HIS A 1 112 ? -1.768 -6.242 9.647 1.00 37.55 112 HIS A C 1
ATOM 873 O O . HIS A 1 112 ? -1.990 -5.362 10.488 1.00 31.53 112 HIS A O 1
ATOM 880 N N . THR A 1 113 ? -1.109 -6.013 8.514 1.00 30.21 113 THR A N 1
ATOM 881 C CA . THR A 1 113 ? -0.642 -4.675 8.155 1.00 27.83 113 THR A CA 1
ATOM 882 C C . THR A 1 113 ? -1.207 -4.294 6.795 1.00 27.75 113 THR A C 1
ATOM 883 O O . THR A 1 113 ? -1.297 -5.131 5.895 1.00 28.72 113 THR A O 1
ATOM 887 N N . LEU A 1 114 ? -1.597 -3.030 6.646 1.00 26.49 114 LEU A N 1
ATOM 888 C CA . LEU A 1 114 ? -2.041 -2.518 5.349 1.00 27.51 114 LEU A CA 1
ATOM 889 C C . LEU A 1 114 ? -1.472 -1.132 5.070 1.00 23.61 114 LEU A C 1
ATOM 890 O O . LEU A 1 114 ? -1.098 -0.401 5.986 1.00 22.00 114 LEU A O 1
ATOM 895 N N . SER A 1 115 ? -1.400 -0.791 3.786 1.00 19.98 115 SER A N 1
ATOM 896 C CA . SER A 1 115 ? -0.877 0.493 3.361 1.00 20.79 115 SER A CA 1
ATOM 897 C C . SER A 1 115 ? -2.033 1.470 3.225 1.00 19.02 115 SER A C 1
ATOM 898 O O . SER A 1 115 ? -3.005 1.201 2.520 1.00 20.42 115 SER A O 1
ATOM 901 N N . LEU A 1 116 ? -1.928 2.609 3.910 1.00 17.98 116 LEU A N 1
ATOM 902 C CA . LEU A 1 116 ? -2.940 3.650 3.818 1.00 17.70 116 LEU A CA 1
ATOM 903 C C . LEU A 1 116 ? -2.656 4.581 2.629 1.00 17.07 116 LEU A C 1
ATOM 904 O O . LEU A 1 116 ? -1.904 5.562 2.726 1.00 18.43 116 LEU A O 1
ATOM 909 N N . THR A 1 117 ? -3.272 4.225 1.519 1.00 18.13 117 THR A N 1
ATOM 910 C CA . THR A 1 117 ? -3.280 5.024 0.302 1.00 16.92 117 THR A CA 1
ATOM 911 C C . THR A 1 117 ? -4.460 6.010 0.387 1.00 18.39 117 THR A C 1
ATOM 912 O O . THR A 1 117 ? -5.316 5.909 1.275 1.00 17.94 117 THR A O 1
ATOM 916 N N . PRO A 1 118 ? -4.520 6.985 -0.514 1.00 18.56 118 PRO A N 1
ATOM 917 C CA . PRO A 1 118 ? -5.473 8.097 -0.341 1.00 17.63 118 PRO A CA 1
ATOM 918 C C . PRO A 1 118 ? -6.970 7.748 -0.324 1.00 19.86 118 PRO A C 1
ATOM 919 O O . PRO A 1 118 ? -7.772 8.540 0.163 1.00 23.92 118 PRO A O 1
ATOM 923 N N . ASP A 1 119 ? -7.313 6.582 -0.835 1.00 20.00 119 ASP A N 1
ATOM 924 C CA . ASP A 1 119 ? -8.696 6.093 -0.859 1.00 22.50 119 ASP A CA 1
ATOM 925 C C . ASP A 1 119 ? -9.147 5.421 0.452 1.00 24.27 119 ASP A C 1
ATOM 926 O O . ASP A 1 119 ? -10.352 5.149 0.621 1.00 25.37 119 ASP A O 1
ATOM 931 N N . THR A 1 120 ? -8.205 5.122 1.344 1.00 20.49 120 THR A N 1
ATOM 932 C CA . THR A 1 120 ? -8.495 4.362 2.566 1.00 19.37 120 THR A CA 1
ATOM 933 C C . THR A 1 120 ? -9.227 5.216 3.599 1.00 20.69 120 THR A C 1
ATOM 934 O O . THR A 1 120 ? -9.019 6.412 3.695 1.00 20.17 120 THR A O 1
ATOM 938 N N . THR A 1 121 ? -10.119 4.578 4.352 1.00 19.98 121 THR A N 1
ATOM 939 C CA . THR A 1 121 ? -10.936 5.269 5.348 1.00 20.40 121 THR A CA 1
ATOM 940 C C . THR A 1 121 ? -10.115 6.066 6.360 1.00 19.07 121 THR A C 1
ATOM 941 O O . THR A 1 121 ? -10.476 7.189 6.693 1.00 20.16 121 THR A O 1
ATOM 945 N N . LEU A 1 122 ? -9.009 5.481 6.789 1.00 19.37 122 LEU A N 1
ATOM 946 C CA . LEU A 1 122 ? -8.163 6.072 7.826 1.00 16.87 122 LEU A CA 1
ATOM 947 C C . LEU A 1 122 ? -7.053 6.973 7.285 1.00 16.74 122 LEU A C 1
ATOM 948 O O . LEU A 1 122 ? -6.202 7.409 8.045 1.00 16.30 122 LEU A O 1
ATOM 953 N N . TYR A 1 123 ? -7.055 7.264 5.983 1.00 16.48 123 TYR A N 1
ATOM 954 C CA . TYR A 1 123 ? -5.956 8.056 5.404 1.00 16.62 123 TYR A CA 1
ATOM 955 C C . TYR A 1 123 ? -5.779 9.438 6.050 1.00 16.34 123 TYR A C 1
ATOM 956 O O . TYR A 1 123 ? -4.688 9.773 6.497 1.00 15.89 123 TYR A O 1
ATOM 965 N N . ASN A 1 124 ? -6.839 10.241 6.111 1.00 17.02 124 ASN A N 1
ATOM 966 C CA . ASN A 1 124 ? -6.705 11.576 6.714 1.00 18.16 124 ASN A CA 1
ATOM 967 C C . ASN A 1 124 ? -6.396 11.507 8.206 1.00 16.68 124 ASN A C 1
ATOM 968 O O . ASN A 1 124 ? -5.601 12.282 8.719 1.00 16.92 124 ASN A O 1
ATOM 973 N N . ALA A 1 125 ? -7.023 10.569 8.918 1.00 16.20 125 ALA A N 1
ATOM 974 C CA . ALA A 1 125 ? -6.707 10.362 10.328 1.00 15.37 125 ALA A CA 1
ATOM 975 C C . ALA A 1 125 ? -5.227 10.096 10.498 1.00 14.63 125 ALA A C 1
ATOM 976 O O . ALA A 1 125 ? -4.609 10.605 11.407 1.00 15.95 125 ALA A O 1
ATOM 978 N N . ALA A 1 126 ? -4.655 9.297 9.605 1.00 15.06 126 ALA A N 1
ATOM 979 C CA . ALA A 1 126 ? -3.231 9.001 9.664 1.00 16.14 126 ALA A CA 1
ATOM 980 C C . ALA A 1 126 ? -2.392 10.243 9.400 1.00 14.47 126 ALA A C 1
ATOM 981 O O . ALA A 1 126 ? -1.394 10.463 10.067 1.00 16.71 126 ALA A O 1
ATOM 983 N N . GLN A 1 127 ? -2.783 11.038 8.409 1.00 15.17 127 GLN A N 1
ATOM 984 C CA . GLN A 1 127 ? -2.074 12.302 8.154 1.00 15.94 127 GLN A CA 1
ATOM 985 C C . GLN A 1 127 ? -2.041 13.165 9.419 1.00 15.96 127 GLN A C 1
ATOM 986 O O . GLN A 1 127 ? -1.013 13.768 9.750 1.00 16.02 127 GLN A O 1
ATOM 992 N N . ILE A 1 128 ? -3.184 13.262 10.095 1.00 14.61 128 ILE A N 1
ATOM 993 C CA . ILE A 1 128 ? -3.292 14.070 11.310 1.00 14.90 128 ILE A CA 1
ATOM 994 C C . ILE A 1 128 ? -2.462 13.489 12.452 1.00 15.12 128 ILE A C 1
ATOM 995 O O . ILE A 1 128 ? -1.737 14.215 13.129 1.00 16.26 128 ILE A O 1
ATOM 1000 N N . ILE A 1 129 ? -2.573 12.188 12.677 1.00 15.54 129 ILE A N 1
ATOM 1001 C CA . ILE A 1 129 ? -1.768 11.506 13.704 1.00 16.65 129 ILE A CA 1
ATOM 1002 C C . ILE A 1 129 ? -0.290 11.720 13.451 1.00 18.54 129 ILE A C 1
ATOM 1003 O O . ILE A 1 129 ? 0.441 12.101 14.353 1.00 18.68 129 ILE A O 1
ATOM 1008 N N . CYS A 1 130 ? 0.139 11.543 12.205 1.00 18.92 130 CYS A N 1
ATOM 1009 C CA . CYS A 1 130 ? 1.533 11.791 11.835 1.00 17.85 130 CYS A CA 1
ATOM 1010 C C . CYS A 1 130 ? 1.996 13.243 12.039 1.00 18.06 130 CYS A C 1
ATOM 1011 O O . CYS A 1 130 ? 3.084 13.483 12.559 1.00 18.92 130 CYS A O 1
ATOM 1014 N N . ALA A 1 131 ? 1.150 14.205 11.694 1.00 15.74 131 ALA A N 1
ATOM 1015 C CA . ALA A 1 131 ? 1.483 15.615 11.891 1.00 15.90 131 ALA A CA 1
ATOM 1016 C C . ALA A 1 131 ? 1.684 15.948 13.370 1.00 16.26 131 ALA A C 1
ATOM 1017 O O . ALA A 1 131 ? 2.567 16.742 13.723 1.00 18.83 131 ALA A O 1
ATOM 1019 N N . ASN A 1 132 ? 0.883 15.334 14.235 1.00 14.34 132 ASN A N 1
ATOM 1020 C CA . ASN A 1 132 ? 0.922 15.606 15.655 1.00 14.18 132 ASN A CA 1
ATOM 1021 C C . ASN A 1 132 ? 2.000 14.837 16.425 1.00 17.10 132 ASN A C 1
ATOM 1022 O O . ASN A 1 132 ? 2.547 15.373 17.402 1.00 16.83 132 ASN A O 1
ATOM 1027 N N . TYR A 1 133 ? 2.333 13.619 15.967 1.00 17.56 133 TYR A N 1
ATOM 1028 C CA . TYR A 1 133 ? 3.213 12.721 16.731 1.00 17.74 133 TYR A CA 1
ATOM 1029 C C . TYR A 1 133 ? 4.373 12.058 15.996 1.00 21.29 133 TYR A C 1
ATOM 1030 O O . TYR A 1 133 ? 5.335 11.609 16.642 1.00 23.06 133 TYR A O 1
ATOM 1039 N N . GLY A 1 134 ? 4.316 12.034 14.674 1.00 20.04 134 GLY A N 1
ATOM 1040 C CA . GLY A 1 134 ? 5.249 11.246 13.861 1.00 25.94 134 GLY A CA 1
ATOM 1041 C C . GLY A 1 134 ? 6.387 12.020 13.246 1.00 34.08 134 GLY A C 1
ATOM 1042 O O . GLY A 1 134 ? 6.973 11.551 12.265 1.00 38.57 134 GLY A O 1
ATOM 1043 N N . GLU A 1 135 ? 6.668 13.195 13.807 1.00 36.04 135 GLU A N 1
ATOM 1044 C CA . GLU A 1 135 ? 7.813 14.047 13.441 1.00 54.41 135 GLU A CA 1
ATOM 1045 C C . GLU A 1 135 ? 7.431 15.070 12.368 1.00 58.90 135 GLU A C 1
ATOM 1046 O O . GLU A 1 135 ? 7.947 15.052 11.250 1.00 70.31 135 GLU A O 1
ATOM 1052 N N . THR A 1 145 ? 14.938 22.154 14.149 1.00 66.59 145 THR A N 1
ATOM 1053 C CA . THR A 1 145 ? 15.313 21.066 13.254 1.00 70.03 145 THR A CA 1
ATOM 1054 C C . THR A 1 145 ? 16.299 21.570 12.199 1.00 66.38 145 THR A C 1
ATOM 1055 O O . THR A 1 145 ? 17.502 21.349 12.328 1.00 62.44 145 THR A O 1
ATOM 1059 N N . LYS A 1 146 ? 15.792 22.268 11.181 1.00 67.33 146 LYS A N 1
ATOM 1060 C CA . LYS A 1 146 ? 16.623 22.744 10.069 1.00 70.31 146 LYS A CA 1
ATOM 1061 C C . LYS A 1 146 ? 17.520 23.923 10.443 1.00 62.55 146 LYS A C 1
ATOM 1062 O O . LYS A 1 146 ? 18.659 24.000 9.984 1.00 57.43 146 LYS A O 1
ATOM 1068 N N . LYS A 1 147 ? 17.011 24.840 11.261 1.00 54.20 147 LYS A N 1
ATOM 1069 C CA . LYS A 1 147 ? 17.824 25.957 11.745 1.00 54.52 147 LYS A CA 1
ATOM 1070 C C . LYS A 1 147 ? 18.880 25.461 12.733 1.00 46.40 147 LYS A C 1
ATOM 1071 O O . LYS A 1 147 ? 20.015 25.941 12.721 1.00 39.79 147 LYS A O 1
ATOM 1077 N N . ALA A 1 148 ? 18.512 24.502 13.583 1.00 38.04 148 ALA A N 1
ATOM 1078 C CA . ALA A 1 148 ? 19.466 23.918 14.522 1.00 36.81 148 ALA A CA 1
ATOM 1079 C C . ALA A 1 148 ? 20.542 23.142 13.753 1.00 30.52 148 ALA A C 1
ATOM 1080 O O . ALA A 1 148 ? 21.704 23.125 14.155 1.00 34.36 148 ALA A O 1
ATOM 1082 N N . ALA A 1 149 ? 20.145 22.500 12.656 1.00 29.57 149 ALA A N 1
ATOM 1083 C CA . ALA A 1 149 ? 21.087 21.792 11.790 1.00 27.97 149 ALA A CA 1
ATOM 1084 C C . ALA A 1 149 ? 22.093 22.783 11.185 1.00 26.15 149 ALA A C 1
ATOM 1085 O O . ALA A 1 149 ? 23.299 22.550 11.203 1.00 24.19 149 ALA A O 1
ATOM 1087 N N . VAL A 1 150 ? 21.583 23.889 10.649 1.00 25.87 150 VAL A N 1
ATOM 1088 C CA . VAL A 1 150 ? 22.451 24.908 10.040 1.00 25.03 150 VAL A CA 1
ATOM 1089 C C . VAL A 1 150 ? 23.375 25.520 11.098 1.00 26.01 150 VAL A C 1
ATOM 1090 O O . VAL A 1 150 ? 24.539 25.822 10.813 1.00 25.31 150 VAL A O 1
ATOM 1094 N N . SER A 1 151 ? 22.877 25.699 12.323 1.00 26.35 151 SER A N 1
ATOM 1095 C CA A SER A 1 151 ? 23.712 26.208 13.406 0.50 27.51 151 SER A CA 1
ATOM 1096 C CA B SER A 1 151 ? 23.712 26.204 13.407 0.50 27.63 151 SER A CA 1
ATOM 1097 C C . SER A 1 151 ? 24.882 25.264 13.672 1.00 26.55 151 SER A C 1
ATOM 1098 O O . SER A 1 151 ? 25.983 25.709 13.924 1.00 25.39 151 SER A O 1
ATOM 1103 N N . GLU A 1 152 ? 24.632 23.958 13.616 1.00 27.89 152 GLU A N 1
ATOM 1104 C CA . GLU A 1 152 ? 25.710 22.982 13.815 1.00 28.10 152 GLU A CA 1
ATOM 1105 C C . GLU A 1 152 ? 26.725 23.060 12.682 1.00 26.10 152 GLU A C 1
ATOM 1106 O O . GLU A 1 152 ? 27.927 22.948 12.914 1.00 25.10 152 GLU A O 1
ATOM 1112 N N . LEU A 1 153 ? 26.248 23.286 11.461 1.00 22.75 153 LEU A N 1
ATOM 1113 C CA . LEU A 1 153 ? 27.154 23.466 10.329 1.00 22.47 153 LEU A CA 1
ATOM 1114 C C . LEU A 1 153 ? 28.042 24.699 10.543 1.00 22.85 153 LEU A C 1
ATOM 1115 O O . LEU A 1 153 ? 29.223 24.661 10.258 1.00 22.88 153 LEU A O 1
ATOM 1120 N N . LEU A 1 154 ? 27.478 25.801 11.045 1.00 20.89 154 LEU A N 1
ATOM 1121 C CA . LEU A 1 154 ? 28.276 26.985 11.323 1.00 21.08 154 LEU A CA 1
ATOM 1122 C C . LEU A 1 154 ? 29.297 26.735 12.450 1.00 23.29 154 LEU A C 1
ATOM 1123 O O . LEU A 1 154 ? 30.465 27.132 12.344 1.00 22.93 154 LEU A O 1
ATOM 1128 N N . GLN A 1 155 ? 28.850 26.073 13.509 1.00 23.30 155 GLN A N 1
ATOM 1129 C CA . GLN A 1 155 ? 29.713 25.815 14.663 1.00 25.47 155 GLN A CA 1
ATOM 1130 C C . GLN A 1 155 ? 30.909 24.923 14.315 1.00 23.98 155 GLN A C 1
ATOM 1131 O O . GLN A 1 155 ? 31.946 25.034 14.957 1.00 24.83 155 GLN A O 1
ATOM 1137 N N . ALA A 1 156 ? 30.762 24.058 13.310 1.00 23.53 156 ALA A N 1
ATOM 1138 C CA . ALA A 1 156 ? 31.863 23.166 12.875 1.00 25.79 156 ALA A CA 1
ATOM 1139 C C . ALA A 1 156 ? 33.191 23.882 12.597 1.00 24.46 156 ALA A C 1
ATOM 1140 O O . ALA A 1 156 ? 34.263 23.332 12.859 1.00 27.15 156 ALA A O 1
ATOM 1142 N N . SER A 1 157 ? 33.145 25.107 12.081 1.00 22.69 157 SER A N 1
ATOM 1143 C CA . SER A 1 157 ? 34.355 25.857 11.732 1.00 22.23 157 SER A CA 1
ATOM 1144 C C . SER A 1 157 ? 34.988 26.611 12.901 1.00 22.20 157 SER A C 1
ATOM 1145 O O . SER A 1 157 ? 36.121 27.068 12.790 1.00 24.90 157 SER A O 1
ATOM 1148 N N . ALA A 1 158 ? 34.255 26.747 14.005 1.00 22.38 158 ALA A N 1
ATOM 1149 C CA . ALA A 1 158 ? 34.670 27.615 15.112 1.00 24.60 158 ALA A CA 1
ATOM 1150 C C . ALA A 1 158 ? 36.051 27.282 15.696 1.00 23.24 158 ALA A C 1
ATOM 1151 O O . ALA A 1 158 ? 36.897 28.178 15.803 1.00 26.51 158 ALA A O 1
ATOM 1153 N N . PRO A 1 159 ? 36.298 26.000 16.044 1.00 26.89 159 PRO A N 1
ATOM 1154 C CA . PRO A 1 159 ? 37.634 25.659 16.564 1.00 30.39 159 PRO A CA 1
ATOM 1155 C C . PRO A 1 159 ? 38.738 25.903 15.540 1.00 28.87 159 PRO A C 1
ATOM 1156 O O . PRO A 1 159 ? 39.841 26.324 15.894 1.00 29.25 159 PRO A O 1
ATOM 1160 N N . TYR A 1 160 ? 38.442 25.649 14.265 1.00 26.10 160 TYR A N 1
ATOM 1161 C CA . TYR A 1 160 ? 39.430 25.835 13.215 1.00 21.96 160 TYR A CA 1
ATOM 1162 C C . TYR A 1 160 ? 39.742 27.307 12.963 1.00 20.86 160 TYR A C 1
ATOM 1163 O O . TYR A 1 160 ? 40.876 27.664 12.750 1.00 22.38 160 TYR A O 1
ATOM 1172 N N . LYS A 1 161 ? 38.732 28.177 13.017 1.00 21.20 161 LYS A N 1
ATOM 1173 C CA . LYS A 1 161 ? 38.951 29.597 12.872 1.00 20.99 161 LYS A CA 1
ATOM 1174 C C . LYS A 1 161 ?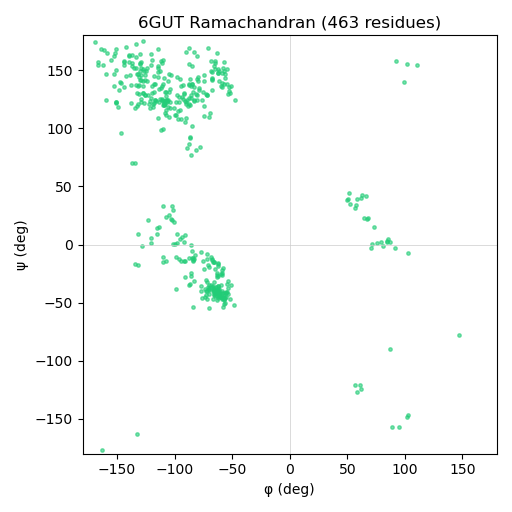 39.914 30.099 13.965 1.00 20.84 161 LYS A C 1
ATOM 1175 O O . LYS A 1 161 ? 40.832 30.854 13.677 1.00 22.26 161 LYS A O 1
ATOM 1181 N N . ALA A 1 162 ? 39.663 29.690 15.201 1.00 24.00 162 ALA A N 1
ATOM 1182 C CA . ALA A 1 162 ? 40.530 30.061 16.334 1.00 26.40 162 ALA A CA 1
ATOM 1183 C C . ALA A 1 162 ? 41.957 29.566 16.114 1.00 29.04 162 ALA A C 1
ATOM 1184 O O . ALA A 1 162 ? 42.913 30.316 16.319 1.00 28.11 162 ALA A O 1
ATOM 1186 N N . ASP A 1 163 ? 42.088 28.313 15.666 1.00 29.97 163 ASP A N 1
ATOM 1187 C CA . ASP A 1 163 ? 43.398 27.712 15.378 1.00 28.15 163 ASP A CA 1
ATOM 1188 C C . ASP A 1 163 ? 44.144 28.485 14.304 1.00 27.07 163 ASP A C 1
ATOM 1189 O O . ASP A 1 163 ? 45.341 28.722 14.422 1.00 27.30 163 ASP A O 1
ATOM 1194 N N . VAL A 1 164 ? 43.444 28.890 13.239 1.00 22.61 164 VAL A N 1
ATOM 1195 C CA . VAL A 1 164 ? 44.073 29.629 12.171 1.00 21.13 164 VAL A CA 1
ATOM 1196 C C . VAL A 1 164 ? 44.559 31.021 12.602 1.00 21.97 164 VAL A C 1
ATOM 1197 O O . VAL A 1 164 ? 45.620 31.477 12.170 1.00 25.06 164 VAL A O 1
ATOM 1201 N N . GLU A 1 165 ? 43.781 31.699 13.439 1.00 23.42 165 GLU A N 1
ATOM 1202 C CA . GLU A 1 165 ? 44.191 33.011 13.939 1.00 25.75 165 GLU A CA 1
ATOM 1203 C C . GLU A 1 165 ? 45.481 32.894 14.746 1.00 23.01 165 GLU A C 1
ATOM 1204 O O . GLU A 1 165 ? 46.400 33.669 14.535 1.00 26.65 165 GLU A O 1
ATOM 1210 N N . LEU A 1 166 ? 45.538 31.899 15.628 1.00 29.41 166 LEU A N 1
ATOM 1211 C CA . LEU A 1 166 ? 46.738 31.629 16.431 1.00 27.75 166 LEU A CA 1
ATOM 1212 C C . LEU A 1 166 ? 47.920 31.393 15.496 1.00 31.87 166 LEU A C 1
ATOM 1213 O O . LEU A 1 166 ? 48.990 31.963 15.685 1.00 28.98 166 LEU A O 1
ATOM 1218 N N . CYS A 1 167 ? 47.706 30.584 14.456 1.00 30.12 167 CYS A N 1
ATOM 1219 C CA . CYS A 1 167 ? 48.741 30.326 13.447 1.00 31.26 167 CYS A CA 1
ATOM 1220 C C . CYS A 1 167 ? 49.242 31.607 12.790 1.00 31.75 167 CYS A C 1
ATOM 1221 O O . CYS A 1 167 ? 50.443 31.828 12.686 1.00 33.91 167 CYS A O 1
ATOM 1224 N N . VAL A 1 168 ? 48.327 32.477 12.359 1.00 25.26 168 VAL A N 1
ATOM 1225 C CA . VAL A 1 168 ? 48.718 33.688 11.676 1.00 25.03 168 VAL A CA 1
ATOM 1226 C C . VAL A 1 168 ? 49.547 34.623 12.585 1.00 26.77 168 VAL A C 1
ATOM 1227 O O . VAL A 1 168 ? 50.502 35.229 12.134 1.00 27.32 168 VAL A O 1
ATOM 1231 N N . TYR A 1 169 ? 49.183 34.734 13.857 1.00 29.84 169 TYR A N 1
ATOM 1232 C CA . TYR A 1 169 ? 49.941 35.606 14.769 1.00 29.32 169 TYR A CA 1
ATOM 1233 C C . TYR A 1 169 ? 51.326 35.045 15.084 1.00 36.39 169 TYR A C 1
ATOM 1234 O O . TYR A 1 169 ? 52.292 35.804 15.224 1.00 38.21 169 TYR A O 1
ATOM 1243 N N . SER A 1 170 ? 51.411 33.723 15.164 1.00 39.99 170 SER A N 1
ATOM 1244 C CA . SER A 1 170 ? 52.661 33.033 15.472 1.00 41.66 170 SER A CA 1
ATOM 1245 C C . SER A 1 170 ? 53.622 32.994 14.277 1.00 48.09 170 SER A C 1
ATOM 1246 O O . SER A 1 170 ? 54.816 33.286 14.417 1.00 48.25 170 SER A O 1
ATOM 1249 N N . THR A 1 171 ? 53.102 32.645 13.100 1.00 45.31 171 THR A N 1
ATOM 1250 C CA . THR A 1 171 ? 53.932 32.494 11.893 1.00 42.79 171 THR A CA 1
ATOM 1251 C C . THR A 1 171 ? 53.966 33.722 10.979 1.00 40.63 171 THR A C 1
ATOM 1252 O O . THR A 1 171 ? 54.777 33.784 10.052 1.00 44.98 171 THR A O 1
ATOM 1256 N N . ASN A 1 172 ? 53.076 34.681 11.214 1.00 36.76 172 ASN A N 1
ATOM 1257 C CA . ASN A 1 172 ? 53.000 35.907 10.416 1.00 36.58 172 ASN A CA 1
ATOM 1258 C C . ASN A 1 172 ? 52.604 35.681 8.939 1.00 35.40 172 ASN A C 1
ATOM 1259 O O . ASN A 1 172 ? 52.871 36.518 8.080 1.00 35.56 172 ASN A O 1
ATOM 1264 N N . GLU A 1 173 ? 51.932 34.559 8.663 1.00 32.48 173 GLU A N 1
ATOM 1265 C CA . GLU A 1 173 ? 51.487 34.233 7.310 1.00 37.03 173 GLU A CA 1
ATOM 1266 C C . GLU A 1 173 ? 50.277 33.295 7.357 1.00 28.90 173 GLU A C 1
ATOM 1267 O O . GLU A 1 173 ? 50.057 32.609 8.363 1.00 30.02 173 GLU A O 1
ATOM 1273 N N . THR A 1 174 ? 49.509 33.264 6.266 1.00 33.96 174 THR A N 1
ATOM 1274 C CA . THR A 1 174 ? 48.391 32.320 6.134 1.00 32.91 174 THR A CA 1
ATOM 1275 C C . THR A 1 174 ? 48.855 31.023 5.463 1.00 33.71 174 THR A C 1
ATOM 1276 O O . THR A 1 174 ? 48.309 29.958 5.729 1.00 31.79 174 THR A O 1
ATOM 1280 N N . THR A 1 175 ? 49.887 31.104 4.618 1.00 33.26 175 THR A N 1
ATOM 1281 C CA . THR A 1 175 ? 50.437 29.905 3.993 1.00 35.96 175 THR A CA 1
ATOM 1282 C C . THR A 1 175 ? 50.899 28.972 5.088 1.00 37.78 175 THR A C 1
ATOM 1283 O O . THR A 1 175 ? 51.514 29.411 6.057 1.00 45.78 175 THR A O 1
ATOM 1287 N N . ASN A 1 176 ? 50.583 27.690 4.942 1.00 34.62 176 ASN A N 1
ATOM 1288 C CA . ASN A 1 176 ? 50.896 26.662 5.944 1.00 35.87 176 ASN A CA 1
ATOM 1289 C C . ASN A 1 176 ? 50.011 26.637 7.188 1.00 31.21 176 ASN A C 1
ATOM 1290 O O . ASN A 1 176 ? 50.198 25.786 8.069 1.00 32.12 176 ASN A O 1
ATOM 1295 N N . CYS A 1 177 ? 49.015 27.531 7.252 1.00 31.93 177 CYS A N 1
ATOM 1296 C CA . CYS A 1 177 ? 47.960 27.395 8.260 1.00 34.59 177 CYS A CA 1
ATOM 1297 C C . CYS A 1 177 ? 46.989 26.368 7.669 1.00 33.06 177 CYS A C 1
ATOM 1298 O O . CYS A 1 177 ? 45.947 26.717 7.091 1.00 28.09 177 CYS A O 1
ATOM 1301 N N . THR A 1 178 ? 47.374 25.103 7.832 1.00 29.87 178 THR A N 1
ATOM 1302 C CA . THR A 1 178 ? 46.756 23.933 7.212 1.00 27.48 178 THR A CA 1
ATOM 1303 C C . THR A 1 178 ? 46.533 22.837 8.257 1.00 26.80 178 THR A C 1
ATOM 1304 O O . THR A 1 178 ? 47.310 22.716 9.202 1.00 35.94 178 THR A O 1
ATOM 1308 N N . GLY A 1 179 ? 45.469 22.048 8.111 1.00 24.41 179 GLY A N 1
ATOM 1309 C CA . GLY A 1 179 ? 45.123 20.988 9.055 1.00 26.23 179 GLY A CA 1
ATOM 1310 C C . GLY A 1 179 ? 46.273 20.037 9.350 1.00 31.51 179 GLY A C 1
ATOM 1311 O O . GLY A 1 179 ? 46.927 19.550 8.425 1.00 31.26 179 GLY A O 1
ATOM 1312 N N . GLY A 1 180 ? 46.524 19.800 10.636 1.00 35.67 180 GLY A N 1
ATOM 1313 C CA . GLY A 1 180 ? 47.626 18.946 11.081 1.00 38.72 180 GLY A CA 1
ATOM 1314 C C . GLY A 1 180 ? 48.978 19.643 11.206 1.00 40.58 180 GLY A C 1
ATOM 1315 O O . GLY A 1 180 ? 49.983 18.985 11.474 1.00 42.77 180 GLY A O 1
ATOM 1316 N N . LYS A 1 181 ? 49.014 20.959 11.005 1.00 39.00 181 LYS A N 1
ATOM 1317 C CA . LYS A 1 181 ? 50.234 21.760 11.161 1.00 39.00 181 LYS A CA 1
ATOM 1318 C C . LYS A 1 181 ? 49.975 22.971 12.042 1.00 41.90 181 LYS A C 1
ATOM 1319 O O . LYS A 1 181 ? 48.843 23.444 12.140 1.00 40.40 181 LYS A O 1
ATOM 1325 N N . ASN A 1 182 ? 51.034 23.477 12.669 1.00 41.13 182 ASN A N 1
ATOM 1326 C CA . ASN A 1 182 ? 50.974 24.716 13.450 1.00 38.43 182 ASN A CA 1
ATOM 1327 C C . ASN A 1 182 ? 49.840 24.818 14.461 1.00 36.31 182 ASN A C 1
ATOM 1328 O O . ASN A 1 182 ? 49.250 25.885 14.633 1.00 44.29 182 ASN A O 1
ATOM 1333 N N . GLY A 1 183 ? 49.538 23.705 15.122 1.00 32.44 183 GLY A N 1
ATOM 1334 C CA . GLY A 1 183 ? 48.518 23.661 16.167 1.00 36.66 183 GLY A CA 1
ATOM 1335 C C . GLY A 1 183 ? 47.104 23.556 15.626 1.00 36.68 183 GLY A C 1
ATOM 1336 O O . GLY A 1 183 ? 46.145 23.468 16.396 1.00 39.30 183 GLY A O 1
ATOM 1337 N N . ILE A 1 184 ? 46.974 23.549 14.300 1.00 37.26 184 ILE A N 1
ATOM 1338 C CA . ILE A 1 184 ? 45.667 23.429 13.662 1.00 34.83 184 ILE A CA 1
ATOM 1339 C C . ILE A 1 184 ? 45.270 21.959 13.673 1.00 36.87 184 ILE A C 1
ATOM 1340 O O . ILE A 1 184 ? 46.023 21.099 13.194 1.00 40.08 184 ILE A O 1
ATOM 1345 N N . ALA A 1 185 ? 44.106 21.667 14.244 1.00 33.39 185 ALA A N 1
ATOM 1346 C CA . ALA A 1 185 ? 43.629 20.300 14.342 1.00 33.37 185 ALA A CA 1
ATOM 1347 C C . ALA A 1 185 ? 43.551 19.664 12.948 1.00 35.25 185 ALA A C 1
ATOM 1348 O O . ALA A 1 185 ? 43.480 20.367 11.927 1.00 28.30 185 ALA A O 1
ATOM 1350 N N . ALA A 1 186 ? 43.602 18.337 12.915 1.00 34.05 186 ALA A N 1
ATOM 1351 C CA . ALA A 1 186 ? 43.539 17.609 11.659 1.00 35.92 186 ALA A CA 1
ATOM 1352 C C . ALA A 1 186 ? 42.179 17.828 11.003 1.00 30.56 186 ALA A C 1
ATOM 1353 O O . ALA A 1 186 ? 41.163 18.047 11.688 1.00 28.50 186 ALA A O 1
ATOM 1355 N N . ASP A 1 187 ? 42.171 17.769 9.677 1.00 32.95 187 ASP A N 1
ATOM 1356 C CA . ASP A 1 187 ? 40.927 17.838 8.906 1.00 27.75 187 ASP A CA 1
ATOM 1357 C C . ASP A 1 187 ? 39.960 16.741 9.354 1.00 28.16 187 ASP A C 1
ATOM 1358 O O . ASP A 1 187 ? 40.373 15.637 9.724 1.00 26.57 187 ASP A O 1
ATOM 1363 N N . ILE A 1 188 ? 38.664 17.034 9.305 1.00 21.65 188 ILE A N 1
ATOM 1364 C CA . ILE A 1 188 ? 37.628 16.066 9.609 1.00 24.38 188 ILE A CA 1
ATOM 1365 C C . ILE A 1 188 ? 37.130 15.545 8.277 1.00 28.19 188 ILE A C 1
ATOM 1366 O O . ILE A 1 188 ? 36.539 16.287 7.498 1.00 23.46 188 ILE A O 1
ATOM 1371 N N . THR A 1 189 ? 37.405 14.279 7.995 1.00 25.18 189 THR A N 1
ATOM 1372 C CA . THR A 1 189 ? 36.992 13.681 6.726 1.00 27.71 189 THR A CA 1
ATOM 1373 C C . THR A 1 189 ? 35.970 12.549 6.906 1.00 27.34 189 THR A C 1
ATOM 1374 O O . THR A 1 189 ? 35.651 11.839 5.952 1.00 33.72 189 THR A O 1
ATOM 1378 N N . THR A 1 190 ? 35.449 12.383 8.123 1.00 29.24 190 THR A N 1
ATOM 1379 C CA . THR A 1 190 ? 34.382 11.422 8.403 1.00 30.85 190 THR A CA 1
ATOM 1380 C C . THR A 1 190 ? 33.074 12.167 8.691 1.00 30.62 190 THR A C 1
ATOM 1381 O O . THR A 1 190 ? 33.023 12.983 9.615 1.00 29.54 190 THR A O 1
ATOM 1385 N N . ALA A 1 191 ? 32.035 11.879 7.906 1.00 27.92 191 ALA A N 1
ATOM 1386 C CA . ALA A 1 191 ? 30.718 12.500 8.089 1.00 28.31 191 ALA A CA 1
ATOM 1387 C C . ALA A 1 191 ? 30.141 12.207 9.470 1.00 34.29 191 ALA A C 1
ATOM 1388 O O . ALA A 1 191 ? 30.201 11.071 9.959 1.00 33.68 191 ALA A O 1
ATOM 1390 N N . LYS A 1 192 ? 29.574 13.236 10.092 1.00 31.94 192 LYS A N 1
ATOM 1391 C CA . LYS A 1 192 ? 28.940 13.099 11.399 1.00 33.85 192 LYS A CA 1
ATOM 1392 C C . LYS A 1 192 ? 27.834 14.136 11.506 1.00 34.62 192 LYS A C 1
ATOM 1393 O O . LYS A 1 192 ? 28.093 15.338 11.370 1.00 30.98 192 LYS A O 1
ATOM 1399 N N . GLY A 1 193 ? 26.608 13.668 11.733 1.00 34.41 193 GLY A N 1
ATOM 1400 C CA . GLY A 1 193 ? 25.444 14.543 11.807 1.00 33.43 193 GLY A CA 1
ATOM 1401 C C . GLY A 1 193 ? 25.210 15.279 10.496 1.00 28.82 193 GLY A C 1
ATOM 1402 O O . GLY A 1 193 ? 25.116 14.669 9.430 1.00 31.19 193 GLY A O 1
ATOM 1403 N N . TYR A 1 194 ? 25.158 16.604 10.571 1.00 29.48 194 TYR A N 1
ATOM 1404 C CA . TYR A 1 194 ? 24.924 17.426 9.381 1.00 26.71 194 TYR A CA 1
ATOM 1405 C C . TYR A 1 194 ? 26.215 17.931 8.742 1.00 27.10 194 TYR A C 1
ATOM 1406 O O . TYR A 1 194 ? 26.158 18.702 7.785 1.00 24.68 194 TYR A O 1
ATOM 1415 N N . VAL A 1 195 ? 27.363 17.501 9.270 1.00 24.35 195 VAL A N 1
ATOM 1416 C CA . VAL A 1 195 ? 28.673 17.947 8.780 1.00 23.65 195 VAL A CA 1
ATOM 1417 C C . VAL A 1 195 ? 29.369 16.824 8.018 1.00 24.26 195 VAL A C 1
ATOM 1418 O O . VAL A 1 195 ? 29.750 15.805 8.606 1.00 27.28 195 VAL A O 1
ATOM 1422 N N . LYS A 1 196 ? 29.536 17.004 6.712 1.00 21.76 196 LYS A N 1
ATOM 1423 C CA . LYS A 1 196 ? 30.232 16.008 5.886 1.00 22.94 196 LYS A CA 1
ATOM 1424 C C . LYS A 1 196 ? 31.738 16.017 6.117 1.00 24.80 196 LYS A C 1
ATOM 1425 O O . LYS A 1 196 ? 32.375 14.953 6.258 1.00 24.24 196 LYS A O 1
ATOM 1431 N N . SER A 1 197 ? 32.310 17.217 6.156 1.00 22.23 197 SER A N 1
ATOM 1432 C CA . SER A 1 197 ? 33.746 17.392 6.277 1.00 24.27 197 SER A CA 1
ATOM 1433 C C . SER A 1 197 ? 34.125 18.827 6.629 1.00 23.12 197 SER A C 1
ATOM 1434 O O . SER A 1 197 ? 33.386 19.776 6.337 1.00 20.70 197 SER A O 1
ATOM 1437 N N . VAL A 1 198 ? 35.293 18.959 7.255 1.00 21.65 198 VAL A N 1
ATOM 1438 C CA . VAL A 1 198 ? 35.935 20.228 7.529 1.00 19.89 198 VAL A CA 1
ATOM 1439 C C . VAL A 1 198 ? 37.407 20.084 7.158 1.00 24.92 198 VAL A C 1
ATOM 1440 O O . VAL A 1 198 ? 38.109 19.241 7.729 1.00 25.89 198 VAL A O 1
ATOM 1444 N N . THR A 1 199 ? 37.857 20.868 6.192 1.00 22.25 199 THR A N 1
ATOM 1445 C CA . THR A 1 199 ? 39.267 20.853 5.785 1.00 24.81 199 THR A CA 1
ATOM 1446 C C . THR A 1 199 ? 39.853 22.263 5.808 1.00 25.72 199 THR A C 1
ATOM 1447 O O . THR A 1 199 ? 39.176 23.235 5.445 1.00 25.09 199 THR A O 1
ATOM 1451 N N . THR A 1 200 ? 41.104 22.376 6.258 1.00 22.87 200 THR A N 1
ATOM 1452 C CA . THR A 1 200 ? 41.807 23.647 6.345 1.00 23.44 200 THR A CA 1
ATOM 1453 C C . THR A 1 200 ? 43.106 23.589 5.543 1.00 23.91 200 THR A C 1
ATOM 1454 O O . THR A 1 200 ? 43.917 22.658 5.720 1.00 24.81 200 THR A O 1
ATOM 1458 N N . SER A 1 201 ? 43.288 24.581 4.686 1.00 23.84 201 SER A N 1
ATOM 1459 C CA . SER A 1 201 ? 44.451 24.679 3.806 1.00 26.87 201 SER A CA 1
ATOM 1460 C C . SER A 1 201 ? 44.808 26.131 3.528 1.00 25.32 201 SER A C 1
ATOM 1461 O O . SER A 1 201 ? 44.011 26.878 2.963 1.00 24.38 201 SER A O 1
ATOM 1464 N N . ASN A 1 202 ? 46.014 26.550 3.929 1.00 24.44 202 ASN A N 1
ATOM 1465 C CA . ASN A 1 202 ? 46.487 27.914 3.666 1.00 25.05 202 ASN A CA 1
ATOM 1466 C C . ASN A 1 202 ? 45.496 29.012 4.094 1.00 20.80 202 ASN A C 1
ATOM 1467 O O . ASN A 1 202 ? 45.256 29.970 3.373 1.00 23.52 202 ASN A O 1
ATOM 1472 N N . GLY A 1 203 ? 44.944 28.832 5.283 1.00 23.48 203 GLY A N 1
ATOM 1473 C CA . GLY A 1 203 ? 44.077 29.827 5.880 1.00 22.07 203 GLY A CA 1
ATOM 1474 C C . GLY A 1 203 ? 42.628 29.753 5.438 1.00 22.53 203 GLY A C 1
ATOM 1475 O O . GLY A 1 203 ? 41.827 30.593 5.866 1.00 22.96 203 GLY A O 1
ATOM 1476 N N . ALA A 1 204 ? 42.303 28.761 4.598 1.00 22.45 204 ALA A N 1
ATOM 1477 C CA . ALA A 1 204 ? 40.915 28.534 4.114 1.00 20.97 204 ALA A CA 1
ATOM 1478 C C . ALA A 1 204 ? 40.326 27.316 4.793 1.00 20.55 204 ALA A C 1
ATOM 1479 O O . ALA A 1 204 ? 40.889 26.209 4.729 1.00 21.50 204 ALA A O 1
ATOM 1481 N N . ILE A 1 205 ? 39.184 27.516 5.448 1.00 18.80 205 ILE A N 1
ATOM 1482 C CA . ILE A 1 205 ? 38.455 26.464 6.122 1.00 16.22 205 ILE A CA 1
ATOM 1483 C C . ILE A 1 205 ? 37.209 26.158 5.290 1.00 18.17 205 ILE A C 1
ATOM 1484 O O . ILE A 1 205 ? 36.349 27.035 5.122 1.00 18.58 205 ILE A O 1
ATOM 1489 N N . THR A 1 206 ? 37.144 24.946 4.758 1.00 16.17 206 THR A N 1
ATOM 1490 C CA . THR A 1 206 ? 36.023 24.529 3.882 1.00 17.06 206 THR A CA 1
ATOM 1491 C C . THR A 1 206 ? 35.145 23.547 4.638 1.00 18.71 206 THR A C 1
ATOM 1492 O O . THR A 1 206 ? 35.612 22.507 5.127 1.00 17.46 206 THR A O 1
ATOM 1496 N N . VAL A 1 207 ? 33.854 23.890 4.751 1.00 16.56 207 VAL A N 1
ATOM 1497 C CA . VAL A 1 207 ? 32.885 23.089 5.473 1.00 16.33 207 VAL A CA 1
ATOM 1498 C C . VAL A 1 207 ? 31.778 22.677 4.512 1.00 17.45 207 VAL A C 1
ATOM 1499 O O . VAL A 1 207 ? 31.194 23.521 3.832 1.00 17.99 207 VAL A O 1
ATOM 1503 N N . LYS A 1 208 ? 31.518 21.378 4.443 1.00 18.18 208 LYS A N 1
ATOM 1504 C CA . LYS A 1 208 ? 30.466 20.858 3.577 1.00 18.78 208 LYS A CA 1
ATOM 1505 C C . LYS A 1 208 ? 29.395 20.171 4.405 1.00 17.95 208 LYS A C 1
ATOM 1506 O O . LYS A 1 208 ? 29.686 19.445 5.349 1.00 19.09 208 LYS A O 1
ATOM 1512 N N . GLY A 1 209 ? 28.132 20.407 4.055 1.00 18.80 209 GLY A N 1
ATOM 1513 C CA . GLY A 1 209 ? 27.048 19.784 4.789 1.00 19.19 209 GLY A CA 1
ATOM 1514 C C . GLY A 1 209 ? 26.748 18.373 4.326 1.00 18.59 209 GLY A C 1
ATOM 1515 O O . GLY A 1 209 ? 27.190 17.942 3.255 1.00 20.93 209 GLY A O 1
ATOM 1516 N N . ASP A 1 210 ? 25.986 17.657 5.145 1.00 21.89 210 ASP A N 1
ATOM 1517 C CA . ASP A 1 210 ? 25.605 16.288 4.854 1.00 26.71 210 ASP A CA 1
ATOM 1518 C C . ASP A 1 210 ? 24.111 16.105 5.096 1.00 27.80 210 ASP A C 1
ATOM 1519 O O . ASP A 1 210 ? 23.487 16.906 5.797 1.00 25.35 210 ASP A O 1
ATOM 1524 N N . GLY A 1 211 ? 23.559 15.042 4.521 1.00 31.25 211 GLY A N 1
ATOM 1525 C CA . GLY A 1 211 ? 22.150 14.699 4.704 1.00 32.65 211 GLY A CA 1
ATOM 1526 C C . GLY A 1 211 ? 21.227 15.790 4.209 1.00 31.85 211 GLY A C 1
ATOM 1527 O O . GLY A 1 211 ? 21.281 16.158 3.037 1.00 32.85 211 GLY A O 1
ATOM 1528 N N . THR A 1 212 ? 20.401 16.322 5.107 1.00 30.31 212 THR A N 1
ATOM 1529 C CA . THR A 1 212 ? 19.470 17.394 4.747 1.00 31.70 212 THR A CA 1
ATOM 1530 C C . THR A 1 212 ? 20.214 18.658 4.300 1.00 27.60 212 THR A C 1
ATOM 1531 O O . THR A 1 212 ? 19.664 19.450 3.550 1.00 27.55 212 THR A O 1
ATOM 1535 N N . LEU A 1 213 ? 21.462 18.834 4.744 1.00 25.53 213 LEU A N 1
ATOM 1536 C CA . LEU A 1 213 ? 22.273 20.011 4.351 1.00 24.01 213 LEU A CA 1
ATOM 1537 C C . LEU A 1 213 ? 23.317 19.684 3.280 1.00 21.52 213 LEU A C 1
ATOM 1538 O O . LEU A 1 213 ? 24.301 20.422 3.120 1.00 20.16 213 LEU A O 1
ATOM 1543 N N . ALA A 1 214 ? 23.107 18.600 2.536 1.00 22.19 214 ALA A N 1
ATOM 1544 C CA . ALA A 1 214 ? 24.061 18.159 1.524 1.00 22.72 214 ALA A CA 1
ATOM 1545 C C . ALA A 1 214 ? 24.336 19.199 0.423 1.00 20.76 214 ALA A C 1
ATOM 1546 O O . ALA A 1 214 ? 25.406 19.174 -0.180 1.00 23.32 214 ALA A O 1
ATOM 1548 N N . ASN A 1 215 ? 23.401 20.129 0.181 1.00 19.90 215 ASN A N 1
ATOM 1549 C CA . ASN A 1 215 ? 23.579 21.156 -0.854 1.00 19.20 215 ASN A CA 1
ATOM 1550 C C . ASN A 1 215 ? 23.963 22.522 -0.275 1.00 18.57 215 ASN A C 1
ATOM 1551 O O . ASN A 1 215 ? 23.613 23.581 -0.824 1.00 19.09 215 ASN A O 1
ATOM 1556 N N . MET A 1 216 ? 24.713 22.479 0.827 1.00 20.34 216 MET A N 1
ATOM 1557 C CA . MET A 1 216 ? 25.255 23.672 1.467 1.00 19.46 216 MET A CA 1
ATOM 1558 C C . MET A 1 216 ? 26.741 23.485 1.735 1.00 20.48 216 MET A C 1
ATOM 1559 O O . MET A 1 216 ? 27.173 22.442 2.213 1.00 19.93 216 MET A O 1
ATOM 1564 N N . GLU A 1 217 ? 27.497 24.532 1.459 1.00 18.89 217 GLU A N 1
ATOM 1565 C CA . GLU A 1 217 ? 28.934 24.538 1.718 1.00 19.06 217 GLU A CA 1
ATOM 1566 C C . GLU A 1 217 ? 29.359 25.971 1.994 1.00 16.64 217 GLU A C 1
ATOM 1567 O O . GLU A 1 217 ? 28.768 26.912 1.471 1.00 16.57 217 GLU A O 1
ATOM 1573 N N . TYR A 1 218 ? 30.396 26.166 2.816 1.00 17.44 218 TYR A N 1
ATOM 1574 C CA . TYR A 1 218 ? 30.991 27.486 2.925 1.00 16.58 218 TYR A CA 1
ATOM 1575 C C . TYR A 1 218 ? 32.483 27.372 3.107 1.00 16.50 218 TYR A C 1
ATOM 1576 O O . TYR A 1 218 ? 32.980 26.335 3.544 1.00 18.32 218 TYR A O 1
ATOM 1585 N N . ILE A 1 219 ? 33.158 28.455 2.739 1.00 17.61 219 ILE A N 1
ATOM 1586 C CA . ILE A 1 219 ? 34.596 28.587 2.852 1.00 19.18 219 ILE A CA 1
ATOM 1587 C C . ILE A 1 219 ? 34.908 29.876 3.619 1.00 19.92 219 ILE A C 1
ATOM 1588 O O . ILE A 1 219 ? 34.481 30.964 3.223 1.00 18.29 219 ILE A O 1
ATOM 1593 N N . LEU A 1 220 ? 35.626 29.732 4.732 1.00 18.85 220 LEU A N 1
ATOM 1594 C CA . LEU A 1 220 ? 36.124 30.866 5.514 1.00 20.09 220 LEU A CA 1
ATOM 1595 C C . LEU A 1 220 ? 37.589 31.056 5.159 1.00 20.60 220 LEU A C 1
ATOM 1596 O O . LEU A 1 220 ? 38.388 30.144 5.384 1.00 26.33 220 LEU A O 1
ATOM 1601 N N . GLN A 1 221 ? 37.927 32.203 4.599 1.00 19.54 221 GLN A N 1
ATOM 1602 C CA . GLN A 1 221 ? 39.312 32.479 4.177 1.00 22.97 221 GLN A CA 1
ATOM 1603 C C . GLN A 1 221 ? 39.929 33.598 5.001 1.00 23.00 221 GLN A C 1
ATOM 1604 O O . GLN A 1 221 ? 39.395 34.691 5.037 1.00 20.89 221 GLN A O 1
ATOM 1610 N N . ALA A 1 222 ? 41.055 33.303 5.657 1.00 21.93 222 ALA A N 1
ATOM 1611 C CA . ALA A 1 222 ? 41.827 34.310 6.386 1.00 23.00 222 ALA A CA 1
ATOM 1612 C C . ALA A 1 222 ? 42.795 35.002 5.421 1.00 24.07 222 ALA A C 1
ATOM 1613 O O . ALA A 1 222 ? 43.418 34.339 4.574 1.00 25.03 222 ALA A O 1
ATOM 1615 N N . THR A 1 223 ? 42.898 36.327 5.514 1.00 24.97 223 THR A N 1
ATOM 1616 C CA . THR A 1 223 ? 43.912 37.065 4.745 1.00 26.07 223 THR A CA 1
ATOM 1617 C C . THR A 1 223 ? 44.623 38.060 5.651 1.00 29.45 223 THR A C 1
ATOM 1618 O O . THR A 1 223 ? 44.062 38.532 6.642 1.00 24.39 223 THR A O 1
ATOM 1622 N N . GLY A 1 224 ? 45.875 38.351 5.310 1.00 32.60 224 GLY A N 1
ATOM 1623 C CA . GLY A 1 224 ? 46.667 39.350 6.028 1.00 28.75 224 GLY A CA 1
ATOM 1624 C C . GLY A 1 224 ? 47.563 38.787 7.109 1.00 27.11 224 GLY A C 1
ATOM 1625 O O . GLY A 1 224 ? 47.955 37.618 7.105 1.00 28.05 224 GLY A O 1
ATOM 1626 N N . ASN A 1 225 ? 47.892 39.663 8.052 1.00 29.91 225 ASN A N 1
ATOM 1627 C CA . ASN A 1 225 ? 48.774 39.342 9.156 1.00 27.08 225 ASN A CA 1
ATOM 1628 C C . ASN A 1 225 ? 48.568 40.431 10.216 1.00 24.93 225 ASN A C 1
ATOM 1629 O O . ASN A 1 225 ? 47.722 41.312 10.046 1.00 27.62 225 ASN A O 1
ATOM 1634 N N . ALA A 1 226 ? 49.332 40.361 11.297 1.00 29.82 226 ALA A N 1
ATOM 1635 C CA . ALA A 1 226 ? 49.202 41.323 12.397 1.00 28.62 226 ALA A CA 1
ATOM 1636 C C . ALA A 1 226 ? 49.257 42.778 11.948 1.00 26.28 226 ALA A C 1
ATOM 1637 O O . ALA A 1 226 ? 48.437 43.607 12.360 1.00 25.27 226 ALA A O 1
ATOM 1639 N N . ALA A 1 227 ? 50.232 43.105 11.102 1.00 26.84 227 ALA A N 1
ATOM 1640 C CA . ALA A 1 227 ? 50.452 44.485 10.707 1.00 25.15 227 ALA A CA 1
ATOM 1641 C C . ALA A 1 227 ? 49.371 45.027 9.781 1.00 23.24 227 ALA A C 1
ATOM 1642 O O . ALA A 1 227 ? 48.986 46.190 9.865 1.00 25.40 227 ALA A O 1
ATOM 1644 N N . THR A 1 228 ? 48.864 44.178 8.886 1.00 26.95 228 THR A N 1
ATOM 1645 C CA . THR A 1 228 ? 47.835 44.606 7.955 1.00 29.59 228 THR A CA 1
ATOM 1646 C C . THR A 1 228 ? 46.453 44.481 8.597 1.00 26.20 228 THR A C 1
ATOM 1647 O O . THR A 1 228 ? 45.530 45.203 8.233 1.00 33.28 228 THR A O 1
ATOM 1651 N N . GLY A 1 229 ? 46.362 43.595 9.582 1.00 30.18 229 GLY A N 1
ATOM 1652 C CA . GLY A 1 229 ? 45.097 43.196 10.197 1.00 30.36 229 GLY A CA 1
ATOM 1653 C C . GLY A 1 229 ? 44.728 41.873 9.550 1.00 32.36 229 GLY A C 1
ATOM 1654 O O . GLY A 1 229 ? 44.949 41.697 8.340 1.00 31.22 229 GLY A O 1
ATOM 1655 N N . VAL A 1 230 ? 44.205 40.944 10.348 1.00 31.46 230 VAL A N 1
ATOM 1656 C CA . VAL A 1 230 ? 43.784 39.627 9.858 1.00 30.47 230 VAL A CA 1
ATOM 1657 C C . VAL A 1 230 ? 42.290 39.690 9.562 1.00 30.98 230 VAL A C 1
ATOM 1658 O O . VAL A 1 230 ? 41.492 39.911 10.476 1.00 30.91 230 VAL A O 1
ATOM 1662 N N . THR A 1 231 ? 41.927 39.517 8.293 1.00 26.60 231 THR A N 1
ATOM 1663 C CA . THR A 1 231 ? 40.533 39.645 7.859 1.00 28.37 231 THR A CA 1
ATOM 1664 C C . THR A 1 231 ? 39.992 38.306 7.366 1.00 27.50 231 THR A C 1
ATOM 1665 O O . THR A 1 231 ? 40.729 37.489 6.821 1.00 24.84 231 THR A O 1
ATOM 1669 N N . TRP A 1 232 ? 38.689 38.107 7.558 1.00 23.18 232 TRP A N 1
ATOM 1670 C CA . TRP A 1 232 ? 38.021 36.868 7.176 1.00 20.86 232 TRP A CA 1
ATOM 1671 C C . TRP A 1 232 ? 36.947 37.132 6.168 1.00 23.39 232 TRP A C 1
ATOM 1672 O O . TRP A 1 232 ? 36.188 38.090 6.329 1.00 24.62 232 TRP A O 1
ATOM 1683 N N . THR A 1 233 ? 36.880 36.294 5.136 1.00 21.28 233 THR A N 1
ATOM 1684 C CA . THR A 1 233 ? 35.777 36.339 4.166 1.00 23.19 233 THR A CA 1
ATOM 1685 C C . THR A 1 233 ? 35.026 35.012 4.205 1.00 22.98 233 THR A C 1
ATOM 1686 O O . THR A 1 233 ? 35.605 33.952 4.426 1.00 22.25 233 THR A O 1
ATOM 1690 N N . THR A 1 234 ? 33.715 35.084 4.003 1.00 21.05 234 THR A N 1
ATOM 1691 C CA . THR A 1 234 ? 32.871 33.890 4.006 1.00 21.76 234 THR A CA 1
ATOM 1692 C C . THR A 1 234 ? 32.240 33.775 2.626 1.00 20.83 234 THR A C 1
ATOM 1693 O O . THR A 1 234 ? 31.582 34.712 2.180 1.00 23.17 234 THR A O 1
ATOM 1697 N N . THR A 1 235 ? 32.493 32.658 1.944 1.00 20.81 235 THR A N 1
ATOM 1698 C CA . THR A 1 235 ? 31.925 32.407 0.625 1.00 20.58 235 THR A CA 1
ATOM 1699 C C . THR A 1 235 ? 31.023 31.182 0.725 1.00 22.33 235 THR A C 1
ATOM 1700 O O . THR A 1 235 ? 31.462 30.120 1.132 1.00 20.73 235 THR A O 1
ATOM 1704 N N . CYS A 1 236 ? 29.759 31.329 0.336 1.00 20.70 236 CYS A N 1
ATOM 1705 C CA . CYS A 1 236 ? 28.808 30.215 0.398 1.00 22.60 236 CYS A CA 1
ATOM 1706 C C . CYS A 1 236 ? 28.536 29.634 -0.997 1.00 21.76 236 CYS A C 1
ATOM 1707 O O . CYS A 1 236 ? 28.573 30.366 -1.999 1.00 21.52 236 CYS A O 1
ATOM 1710 N N . LYS A 1 237 ? 28.306 28.323 -1.043 1.00 19.59 237 LYS A N 1
ATOM 1711 C CA . LYS A 1 237 ? 28.056 27.594 -2.278 1.00 24.34 237 LYS A CA 1
ATOM 1712 C C . LYS A 1 237 ? 26.961 26.561 -2.060 1.00 20.33 237 LYS A C 1
ATOM 1713 O O . LYS A 1 237 ? 26.633 26.203 -0.928 1.00 19.32 237 LYS A O 1
ATOM 1719 N N . GLY A 1 238 ? 26.383 26.098 -3.167 1.00 22.04 238 GLY A N 1
ATOM 1720 C CA . GLY A 1 238 ? 25.365 25.051 -3.124 1.00 22.91 238 GLY A CA 1
ATOM 1721 C C . GLY A 1 238 ? 23.987 25.564 -3.483 1.00 20.08 238 GLY A C 1
ATOM 1722 O O . GLY A 1 238 ? 23.673 26.744 -3.324 1.00 23.24 238 GLY A O 1
ATOM 1723 N N . THR A 1 239 ? 23.147 24.659 -3.969 1.00 23.82 239 THR A N 1
ATOM 1724 C CA . THR A 1 239 ? 21.799 25.030 -4.354 1.00 24.67 239 THR A CA 1
ATOM 1725 C C . THR A 1 239 ? 20.947 25.525 -3.172 1.00 26.84 239 THR A C 1
ATOM 1726 O O . THR A 1 239 ? 20.021 26.311 -3.380 1.00 25.29 239 THR A O 1
ATOM 1730 N N . ASP A 1 240 ? 21.265 25.083 -1.950 1.00 20.53 240 ASP A N 1
ATOM 1731 C CA . ASP A 1 240 ? 20.541 25.469 -0.744 1.00 20.23 240 ASP A CA 1
ATOM 1732 C C . ASP A 1 240 ? 21.263 26.527 0.126 1.00 18.58 240 ASP A C 1
ATOM 1733 O O . ASP A 1 240 ? 20.949 26.692 1.304 1.00 20.19 240 ASP A O 1
ATOM 1738 N N . ALA A 1 241 ? 22.172 27.282 -0.480 1.00 20.84 241 ALA A N 1
ATOM 1739 C CA . ALA A 1 241 ? 22.875 28.357 0.245 1.00 20.39 241 ALA A CA 1
ATOM 1740 C C . ALA A 1 241 ? 21.885 29.386 0.836 1.00 21.17 241 ALA A C 1
ATOM 1741 O O . ALA A 1 241 ? 22.208 30.093 1.798 1.00 21.57 241 ALA A O 1
ATOM 1743 N N . SER A 1 242 ? 20.655 29.439 0.296 1.00 21.81 242 SER A N 1
ATOM 1744 C CA . SER A 1 242 ? 19.616 30.328 0.827 1.00 21.58 242 SER A CA 1
ATOM 1745 C C . SER A 1 242 ? 19.213 30.005 2.278 1.00 21.76 242 SER A C 1
ATOM 1746 O O . SER A 1 242 ? 18.593 30.834 2.955 1.00 25.62 242 SER A O 1
ATOM 1749 N N . LEU A 1 243 ? 19.575 28.817 2.759 1.00 21.90 243 LEU A N 1
ATOM 1750 C CA . LEU A 1 243 ? 19.287 28.392 4.142 1.00 21.22 243 LEU A CA 1
ATOM 1751 C C . LEU A 1 243 ? 20.296 28.918 5.173 1.00 20.73 243 LEU A C 1
ATOM 1752 O O . LEU A 1 243 ? 20.088 28.746 6.380 1.00 21.70 243 LEU A O 1
ATOM 1757 N N . PHE A 1 244 ? 21.388 29.529 4.715 1.00 19.68 244 PHE A N 1
ATOM 1758 C CA . PHE A 1 244 ? 22.357 30.131 5.644 1.00 21.28 244 PHE A CA 1
ATOM 1759 C C . PHE A 1 244 ? 21.719 31.330 6.340 1.00 21.18 244 PHE A C 1
ATOM 1760 O O . PHE A 1 244 ? 20.873 32.009 5.742 1.00 25.30 244 PHE A O 1
ATOM 1768 N N . PRO A 1 245 ? 22.114 31.602 7.597 1.00 20.16 245 PRO A N 1
ATOM 1769 C CA . PRO A 1 245 ? 21.506 32.714 8.332 1.00 21.51 245 PRO A CA 1
ATOM 1770 C C . PRO A 1 245 ? 21.788 34.082 7.751 1.00 21.58 245 PRO A C 1
ATOM 1771 O O . PRO A 1 245 ? 22.785 34.283 7.059 1.00 22.55 245 PRO A O 1
ATOM 1775 N N . ALA A 1 246 ? 20.906 35.032 8.045 1.00 21.16 246 ALA A N 1
ATOM 1776 C CA . ALA A 1 246 ? 21.081 36.396 7.574 1.00 22.86 246 ALA A CA 1
ATOM 1777 C C . ALA A 1 246 ? 22.475 36.909 7.920 1.00 22.71 246 ALA A C 1
ATOM 1778 O O . ALA A 1 246 ? 22.975 36.666 9.027 1.00 24.45 246 ALA A O 1
ATOM 1780 N N . ASN A 1 247 ? 23.094 37.569 6.946 1.00 21.59 247 ASN A N 1
ATOM 1781 C CA . ASN A 1 247 ? 24.418 38.218 7.073 1.00 24.81 247 ASN A CA 1
ATOM 1782 C C . ASN A 1 247 ? 25.628 37.281 7.168 1.00 24.86 247 ASN A C 1
ATOM 1783 O O . ASN A 1 247 ? 26.759 37.758 7.258 1.00 28.67 247 ASN A O 1
ATOM 1788 N N . PHE A 1 248 ? 25.411 35.968 7.113 1.00 23.37 248 PHE A N 1
ATOM 1789 C CA . PHE A 1 248 ? 26.534 35.017 7.176 1.00 22.96 248 PHE A CA 1
ATOM 1790 C C . PHE A 1 248 ? 27.402 35.027 5.911 1.00 22.24 248 PHE A C 1
ATOM 1791 O O . PHE A 1 248 ? 28.632 35.210 5.981 1.00 24.86 248 PHE A O 1
ATOM 1799 N N . CYS A 1 249 ? 26.773 34.828 4.761 1.00 22.41 249 CYS A N 1
ATOM 1800 C CA . CYS A 1 249 ? 27.482 34.728 3.485 1.00 21.93 249 CYS A CA 1
ATOM 1801 C C . CYS A 1 249 ? 27.960 36.098 2.997 1.00 24.37 249 CYS A C 1
ATOM 1802 O O . CYS A 1 249 ? 27.198 37.062 2.998 1.00 25.39 249 CYS A O 1
ATOM 1805 N N . GLY A 1 250 ? 29.229 36.189 2.606 1.00 26.03 250 GLY A N 1
ATOM 1806 C CA . GLY A 1 250 ? 29.778 37.423 2.029 1.00 25.21 250 GLY A CA 1
ATOM 1807 C C . GLY A 1 250 ? 29.394 37.587 0.564 1.00 32.90 250 GLY A C 1
ATOM 1808 O O . GLY A 1 250 ? 29.104 36.601 -0.131 1.00 38.32 250 GLY A O 1
ATOM 1809 N N . ASN B 1 8 ? 143.987 45.547 20.439 1.00 68.13 8 ASN B N 1
ATOM 1810 C CA . ASN B 1 8 ? 143.889 44.228 21.126 1.00 71.85 8 ASN B CA 1
ATOM 1811 C C . ASN B 1 8 ? 143.523 43.146 20.117 1.00 70.95 8 ASN B C 1
ATOM 1812 O O . ASN B 1 8 ? 142.617 43.341 19.309 1.00 65.49 8 ASN B O 1
ATOM 1817 N N . ASP B 1 9 ? 144.215 42.009 20.169 1.00 68.28 9 ASP B N 1
ATOM 1818 C CA . ASP B 1 9 ? 143.962 40.909 19.235 1.00 68.80 9 ASP B CA 1
ATOM 1819 C C . ASP B 1 9 ? 144.334 39.560 19.855 1.00 64.97 9 ASP B C 1
ATOM 1820 O O . ASP B 1 9 ? 145.383 39.431 20.491 1.00 68.16 9 ASP B O 1
ATOM 1825 N N . VAL B 1 10 ? 143.467 38.566 19.661 1.00 50.77 10 VAL B N 1
ATOM 1826 C CA . VAL B 1 10 ? 143.698 37.222 20.184 1.00 41.21 10 VAL B CA 1
ATOM 1827 C C . VAL B 1 10 ? 143.023 36.166 19.300 1.00 40.05 10 VAL B C 1
ATOM 1828 O O . VAL B 1 10 ? 141.807 36.213 19.045 1.00 36.52 10 VAL B O 1
ATOM 1832 N N . LYS B 1 11 ? 143.835 35.237 18.808 1.00 37.29 11 LYS B N 1
ATOM 1833 C CA . LYS B 1 11 ? 143.351 34.136 17.992 1.00 35.97 11 LYS B CA 1
ATOM 1834 C C . LYS B 1 11 ? 142.946 33.003 18.917 1.00 30.69 11 LYS B C 1
ATOM 1835 O O . LYS B 1 11 ? 143.648 32.703 19.888 1.00 34.11 11 LYS B O 1
ATOM 1841 N N . LEU B 1 12 ? 141.807 32.382 18.623 1.00 28.24 12 LEU B N 1
ATOM 1842 C CA . LEU B 1 12 ? 141.280 31.306 19.453 1.00 27.10 12 LEU B CA 1
ATOM 1843 C C . LEU B 1 12 ? 141.273 30.005 18.685 1.00 24.16 12 LEU B C 1
ATOM 1844 O O . LEU B 1 12 ? 141.160 29.999 17.452 1.00 30.22 12 LEU B O 1
ATOM 1849 N N . ALA B 1 13 ? 141.357 28.906 19.424 1.00 25.76 13 ALA B N 1
ATOM 1850 C CA . ALA B 1 13 ? 141.196 27.573 18.863 1.00 26.60 13 ALA B CA 1
ATOM 1851 C C . ALA B 1 13 ? 139.884 27.031 19.429 1.00 23.51 13 ALA B C 1
ATOM 1852 O O . ALA B 1 13 ? 139.855 26.572 20.569 1.00 27.52 13 ALA B O 1
ATOM 1854 N N . PRO B 1 14 ? 138.787 27.112 18.648 1.00 22.59 14 PRO B N 1
ATOM 1855 C CA . PRO B 1 14 ? 137.507 26.632 19.176 1.00 24.51 14 PRO B CA 1
ATOM 1856 C C . PRO B 1 14 ? 137.570 25.155 19.492 1.00 21.74 14 PRO B C 1
ATOM 1857 O O . PRO B 1 14 ? 138.297 24.403 18.810 1.00 22.04 14 PRO B O 1
ATOM 1861 N N . PRO B 1 15 ? 136.809 24.713 20.501 1.00 18.79 15 PRO B N 1
ATOM 1862 C CA . PRO B 1 15 ? 136.863 23.304 20.857 1.00 21.52 15 PRO B CA 1
ATOM 1863 C C . PRO B 1 15 ? 136.522 22.377 19.688 1.00 22.09 15 PRO B C 1
ATOM 1864 O O . PRO B 1 15 ? 135.613 22.646 18.899 1.00 19.98 15 PRO B O 1
ATOM 1868 N N . THR B 1 16 ? 137.267 21.290 19.554 1.00 22.93 16 THR B N 1
ATOM 1869 C CA . THR B 1 16 ? 136.978 20.307 18.521 1.00 23.21 16 THR B CA 1
ATOM 1870 C C . THR B 1 16 ? 135.954 19.267 18.985 1.00 25.89 16 THR B C 1
ATOM 1871 O O . THR B 1 16 ? 135.147 18.797 18.183 1.00 28.43 16 THR B O 1
ATOM 1875 N N . ASP B 1 17 ? 135.980 18.917 20.269 1.00 23.30 17 ASP B N 1
ATOM 1876 C CA . ASP B 1 17 ? 135.021 17.964 20.829 1.00 25.19 17 ASP B CA 1
ATOM 1877 C C . ASP B 1 17 ? 133.738 18.701 21.230 1.00 22.45 17 ASP B C 1
ATOM 1878 O O . ASP B 1 17 ? 133.777 19.788 21.818 1.00 24.24 17 ASP B O 1
ATOM 1883 N N . VAL B 1 18 ? 132.597 18.098 20.936 1.00 19.72 18 VAL B N 1
ATOM 1884 C CA . VAL B 1 18 ? 131.319 18.736 21.215 1.00 18.84 18 VAL B CA 1
ATOM 1885 C C . VAL B 1 18 ? 130.918 18.545 22.679 1.00 19.07 18 VAL B C 1
ATOM 1886 O O . VAL B 1 18 ? 130.961 17.422 23.196 1.00 22.67 18 VAL B O 1
ATOM 1890 N N . ARG B 1 19 ? 130.553 19.636 23.350 1.00 16.94 19 ARG B N 1
ATOM 1891 C CA . ARG B 1 19 ? 130.046 19.567 24.704 1.00 16.26 19 ARG B CA 1
ATOM 1892 C C . ARG B 1 19 ? 128.705 18.872 24.673 1.00 18.11 19 ARG B C 1
ATOM 1893 O O . ARG B 1 19 ? 127.842 19.214 23.866 1.00 17.07 19 ARG B O 1
ATOM 1901 N N . SER B 1 20 ? 128.510 17.910 25.566 1.00 18.04 20 SER B N 1
ATOM 1902 C CA . SER B 1 20 ? 127.218 17.237 25.649 1.00 17.24 20 SER B CA 1
ATOM 1903 C C . SER B 1 20 ? 126.068 18.236 25.787 1.00 17.18 20 SER B C 1
ATOM 1904 O O . SER B 1 20 ? 126.109 19.159 26.617 1.00 19.41 20 SER B O 1
ATOM 1907 N N . GLY B 1 21 ? 125.037 18.047 24.969 1.00 18.59 21 GLY B N 1
ATOM 1908 C CA . GLY B 1 21 ? 123.899 18.961 24.960 1.00 19.65 21 GLY B CA 1
ATOM 1909 C C . GLY B 1 21 ? 123.905 19.937 23.799 1.00 19.39 21 GLY B C 1
ATOM 1910 O O . GLY B 1 21 ? 122.925 20.666 23.596 1.00 21.22 21 GLY B O 1
ATOM 1911 N N . TYR B 1 22 ? 124.993 19.946 23.032 1.00 14.76 22 TYR B N 1
ATOM 1912 C CA . TYR B 1 22 ? 125.155 20.846 21.879 1.00 13.20 22 TYR B CA 1
ATOM 1913 C C . TYR B 1 22 ? 125.273 19.972 20.633 1.00 17.66 22 TYR B C 1
ATOM 1914 O O . TYR B 1 22 ? 125.893 18.901 20.675 1.00 19.47 22 TYR B O 1
ATOM 1923 N N . ILE B 1 23 ? 124.613 20.366 19.546 1.00 13.60 23 ILE B N 1
ATOM 1924 C CA . ILE B 1 23 ? 124.655 19.558 18.323 1.00 14.66 23 ILE B CA 1
ATOM 1925 C C . ILE B 1 23 ? 124.924 20.381 17.074 1.00 14.52 23 ILE B C 1
ATOM 1926 O O . ILE B 1 23 ? 124.389 21.501 16.925 1.00 12.95 23 ILE B O 1
ATOM 1931 N N . ARG B 1 24 ? 125.801 19.835 16.222 1.00 13.78 24 ARG B N 1
ATOM 1932 C CA . ARG B 1 24 ? 126.138 20.409 14.912 1.00 14.27 24 ARG B CA 1
ATOM 1933 C C . ARG B 1 24 ? 125.148 19.909 13.867 1.00 14.88 24 ARG B C 1
ATOM 1934 O O . ARG B 1 24 ? 125.067 18.695 13.622 1.00 14.70 24 ARG B O 1
ATOM 1942 N N . LEU B 1 25 ? 124.435 20.856 13.251 1.00 14.46 25 LEU B N 1
ATOM 1943 C CA . LEU B 1 25 ? 123.482 20.580 12.172 1.00 14.59 25 LEU B CA 1
ATOM 1944 C C . LEU B 1 25 ? 123.684 21.413 10.904 1.00 17.31 25 LEU B C 1
ATOM 1945 O O . LEU B 1 25 ? 122.918 21.247 9.935 1.00 18.86 25 LEU B O 1
ATOM 1950 N N . VAL B 1 26 ? 124.673 22.305 10.907 1.00 15.50 26 VAL B N 1
ATOM 1951 C CA . VAL B 1 26 ? 124.924 23.212 9.795 1.00 16.05 26 VAL B CA 1
ATOM 1952 C C . VAL B 1 26 ? 126.384 23.174 9.291 1.00 16.41 26 VAL B C 1
ATOM 1953 O O . VAL B 1 26 ? 127.261 22.513 9.871 1.00 18.06 26 VAL B O 1
ATOM 1957 N N . LYS B 1 27 ? 126.624 23.918 8.216 1.00 18.18 27 LYS B N 1
ATOM 1958 C CA . LYS B 1 27 ? 127.930 23.940 7.568 1.00 19.17 27 LYS B CA 1
ATOM 1959 C C . LYS B 1 27 ? 129.071 24.353 8.493 1.00 18.57 27 LYS B C 1
ATOM 1960 O O . LYS B 1 27 ? 130.129 23.737 8.477 1.00 19.02 27 LYS B O 1
ATOM 1966 N N . ASN B 1 28 ? 128.859 25.397 9.281 1.00 17.36 28 ASN B N 1
ATOM 1967 C CA . ASN B 1 28 ? 129.859 25.869 10.218 1.00 16.25 28 ASN B CA 1
ATOM 1968 C C . ASN B 1 28 ? 129.908 24.903 11.396 1.00 17.08 28 ASN B C 1
ATOM 1969 O O . ASN B 1 28 ? 128.983 24.849 12.206 1.00 16.95 28 ASN B O 1
ATOM 1974 N N . VAL B 1 29 ? 131.007 24.160 11.512 1.00 17.28 29 VAL B N 1
ATOM 1975 C CA . VAL B 1 29 ? 131.135 23.173 12.593 1.00 17.79 29 VAL B CA 1
ATOM 1976 C C . VAL B 1 29 ? 131.179 23.811 13.988 1.00 16.28 29 VAL B C 1
ATOM 1977 O O . VAL B 1 29 ? 131.001 23.130 14.995 1.00 15.36 29 VAL B O 1
ATOM 1981 N N . ASN B 1 30 ? 131.413 25.122 14.038 1.00 14.92 30 ASN B N 1
ATOM 1982 C CA . ASN B 1 30 ? 131.418 25.854 15.298 1.00 16.06 30 ASN B CA 1
ATOM 1983 C C . ASN B 1 30 ? 130.081 26.489 15.675 1.00 14.15 30 ASN B C 1
ATOM 1984 O O . ASN B 1 30 ? 130.001 27.221 16.681 1.00 14.80 30 ASN B O 1
ATOM 1989 N N . TYR B 1 31 ? 129.035 26.194 14.894 1.00 13.33 31 TYR B N 1
ATOM 1990 C CA . TYR B 1 31 ? 127.668 26.657 15.168 1.00 13.81 31 TYR B CA 1
ATOM 1991 C C . TYR B 1 31 ? 126.854 25.490 15.681 1.00 13.74 31 TYR B C 1
ATOM 1992 O O . TYR B 1 31 ? 126.717 24.479 14.995 1.00 14.86 31 TYR B O 1
ATOM 2001 N N . TYR B 1 32 ? 126.265 25.652 16.861 1.00 12.50 32 TYR B N 1
ATOM 2002 C CA . TYR B 1 32 ? 125.570 24.584 17.557 1.00 13.44 32 TYR B CA 1
ATOM 2003 C C . TYR B 1 32 ? 124.137 24.959 17.945 1.00 13.15 32 TYR B C 1
ATOM 2004 O O . TYR B 1 32 ? 123.843 26.113 18.212 1.00 14.18 32 TYR B O 1
ATOM 2013 N N . ILE B 1 33 ? 123.255 23.973 17.979 1.00 14.23 33 ILE B N 1
ATOM 2014 C CA . ILE B 1 33 ? 121.973 24.156 18.647 1.00 14.54 33 ILE B CA 1
ATOM 2015 C C . ILE B 1 33 ? 122.157 23.677 20.109 1.00 15.93 33 ILE B C 1
ATOM 2016 O O . ILE B 1 33 ? 122.667 22.585 20.357 1.00 15.08 33 ILE B O 1
ATOM 2021 N N . ASP B 1 34 ? 121.752 24.498 21.068 1.00 14.45 34 ASP B N 1
ATOM 2022 C CA . ASP B 1 34 ? 121.791 24.148 22.494 1.00 15.67 34 ASP B CA 1
ATOM 2023 C C . ASP B 1 34 ? 120.516 23.379 22.805 1.00 17.54 34 ASP B C 1
ATOM 2024 O O . ASP B 1 34 ? 119.443 23.986 22.965 1.00 14.93 34 ASP B O 1
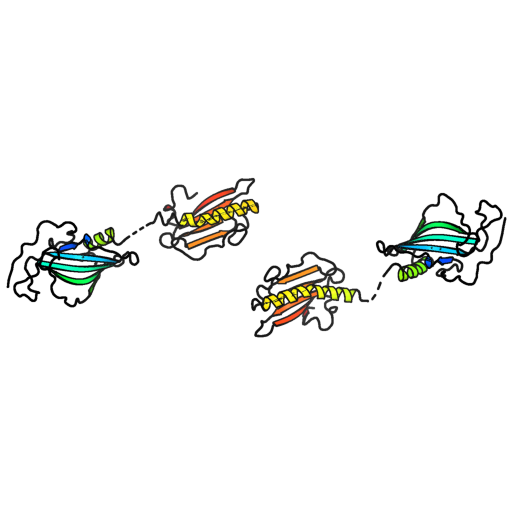ATOM 2029 N N . SER B 1 35 ? 120.610 22.055 22.910 1.00 16.99 35 SER B N 1
ATOM 2030 C CA . SER B 1 35 ? 119.383 21.233 23.054 1.00 17.05 35 SER B CA 1
ATOM 2031 C C . SER B 1 35 ? 118.536 21.556 24.287 1.00 19.38 35 SER B C 1
ATOM 2032 O O . SER B 1 35 ? 117.286 21.509 24.223 1.00 20.10 35 SER B O 1
ATOM 2035 N N . GLU B 1 36 ? 119.159 21.919 25.399 1.00 17.79 36 GLU B N 1
ATOM 2036 C CA . GLU B 1 36 ? 118.363 22.217 26.590 1.00 19.55 36 GLU B CA 1
ATOM 2037 C C . GLU B 1 36 ? 117.673 23.576 26.564 1.00 19.12 36 GLU B C 1
ATOM 2038 O O . GLU B 1 36 ? 116.875 23.894 27.462 1.00 22.07 36 GLU B O 1
ATOM 2044 N N . SER B 1 37 ? 117.969 24.387 25.541 1.00 14.60 37 SER B N 1
ATOM 2045 C CA . SER B 1 37 ? 117.313 25.680 25.379 1.00 14.24 37 SER B CA 1
ATOM 2046 C C . SER B 1 37 ? 115.976 25.563 24.654 1.00 14.72 37 SER B C 1
ATOM 2047 O O . SER B 1 37 ? 115.229 26.541 24.593 1.00 16.68 37 SER B O 1
ATOM 2050 N N . ILE B 1 38 ? 115.698 24.403 24.075 1.00 15.75 38 ILE B N 1
ATOM 2051 C CA . ILE B 1 38 ? 114.541 24.259 23.174 1.00 16.00 38 ILE B CA 1
ATOM 2052 C C . ILE B 1 38 ? 113.252 24.268 23.984 1.00 18.30 38 ILE B C 1
ATOM 2053 O O . ILE B 1 38 ? 113.107 23.521 24.967 1.00 19.59 38 ILE B O 1
ATOM 2058 N N . TRP B 1 39 ? 112.304 25.106 23.578 1.00 15.62 39 TRP B N 1
ATOM 2059 C CA . TRP B 1 39 ? 111.039 25.166 24.281 1.00 19.02 39 TRP B CA 1
ATOM 2060 C C . TRP B 1 39 ? 109.891 25.486 23.364 1.00 16.36 39 TRP B C 1
ATOM 2061 O O . TRP B 1 39 ? 110.016 26.346 22.489 1.00 15.77 39 TRP B O 1
ATOM 2072 N N . VAL B 1 40 ? 108.764 24.809 23.598 1.00 17.90 40 VAL B N 1
ATOM 2073 C CA . VAL B 1 40 ? 107.554 24.989 22.796 1.00 18.68 40 VAL B CA 1
ATOM 2074 C C . VAL B 1 40 ? 106.365 25.140 23.746 1.00 19.34 40 VAL B C 1
ATOM 2075 O O . VAL B 1 40 ? 106.233 24.358 24.689 1.00 21.06 40 VAL B O 1
ATOM 2079 N N . ASP B 1 41 ? 105.559 26.169 23.522 1.00 21.93 41 ASP B N 1
ATOM 2080 C CA . ASP B 1 41 ? 104.285 26.374 24.242 1.00 25.27 41 ASP B CA 1
ATOM 2081 C C . ASP B 1 41 ? 103.237 25.527 23.522 1.00 27.55 41 ASP B C 1
ATOM 2082 O O . ASP B 1 41 ? 103.049 25.687 22.323 1.00 27.34 41 ASP B O 1
ATOM 2087 N N . ASN B 1 42 ? 102.561 24.625 24.232 1.00 29.65 42 ASN B N 1
ATOM 2088 C CA . ASN B 1 42 ? 101.554 23.763 23.582 1.00 35.87 42 ASN B CA 1
ATOM 2089 C C . ASN B 1 42 ? 100.371 24.534 22.962 1.00 29.78 42 ASN B C 1
ATOM 2090 O O . ASN B 1 42 ? 99.672 23.990 22.105 1.00 34.88 42 ASN B O 1
ATOM 2095 N N . GLN B 1 43 ? 100.184 25.795 23.350 1.00 30.57 43 GLN B N 1
ATOM 2096 C CA . GLN B 1 43 ? 99.175 26.659 22.730 1.00 35.39 43 GLN B CA 1
ATOM 2097 C C . GLN B 1 43 ? 99.603 27.140 21.333 1.00 34.44 43 GLN B C 1
ATOM 2098 O O . GLN B 1 43 ? 98.766 27.585 20.540 1.00 33.86 43 GLN B O 1
ATOM 2104 N N . GLU B 1 44 ? 100.911 27.098 21.056 1.00 27.71 44 GLU B N 1
ATOM 2105 C CA . GLU B 1 44 ? 101.465 27.477 19.755 1.00 24.96 44 GLU B CA 1
ATOM 2106 C C . GLU B 1 44 ? 102.473 26.387 19.366 1.00 24.69 44 GLU B C 1
ATOM 2107 O O . GLU B 1 44 ? 103.695 26.620 19.357 1.00 20.40 44 GLU B O 1
ATOM 2113 N N . PRO B 1 45 ? 101.973 25.190 19.042 1.00 21.25 45 PRO B N 1
ATOM 2114 C CA . PRO B 1 45 ? 102.808 24.015 18.907 1.00 20.49 45 PRO B CA 1
ATOM 2115 C C . PRO B 1 45 ? 103.785 23.991 17.723 1.00 19.32 45 PRO B C 1
ATOM 2116 O O . PRO B 1 45 ? 104.640 23.106 17.675 1.00 22.72 45 PRO B O 1
ATOM 2120 N N . GLN B 1 46 ? 103.659 24.925 16.789 1.00 18.99 46 GLN B N 1
ATOM 2121 C CA . GLN B 1 46 ? 104.583 24.982 15.674 1.00 19.50 46 GLN B CA 1
ATOM 2122 C C . GLN B 1 46 ? 105.691 26.013 15.882 1.00 19.50 46 GLN B C 1
ATOM 2123 O O . GLN B 1 46 ? 106.537 26.163 15.009 1.00 19.73 46 GLN B O 1
ATOM 2129 N N . ILE B 1 47 ? 105.700 26.693 17.027 1.00 17.41 47 ILE B N 1
ATOM 2130 C CA . ILE B 1 47 ? 106.663 27.764 17.291 1.00 17.13 47 ILE B CA 1
ATOM 2131 C C . ILE B 1 47 ? 107.718 27.247 18.266 1.00 16.28 47 ILE B C 1
ATOM 2132 O O . ILE B 1 47 ? 107.434 26.975 19.429 1.00 17.42 47 ILE B O 1
ATOM 2137 N N . VAL B 1 48 ? 108.931 27.059 17.754 1.00 13.40 48 VAL B N 1
ATOM 2138 C CA . VAL B 1 48 ? 110.052 26.523 18.557 1.00 14.62 48 VAL B CA 1
ATOM 2139 C C . VAL B 1 48 ? 111.077 27.600 18.932 1.00 12.58 48 VAL B C 1
ATOM 2140 O O . VAL B 1 48 ? 111.676 28.238 18.063 1.00 13.99 48 VAL B O 1
ATOM 2144 N N . HIS B 1 49 ? 111.243 27.819 20.238 1.00 13.97 49 HIS B N 1
ATOM 2145 C CA . HIS B 1 49 ? 112.191 28.778 20.784 1.00 13.65 49 HIS B CA 1
ATOM 2146 C C . HIS B 1 49 ? 113.461 28.012 21.105 1.00 13.90 49 HIS B C 1
ATOM 2147 O O . HIS B 1 49 ? 113.403 26.918 21.657 1.00 13.68 49 HIS B O 1
ATOM 2154 N N . PHE B 1 50 ? 114.606 28.586 20.759 1.00 13.54 50 PHE B N 1
ATOM 2155 C CA . PHE B 1 50 ? 115.891 27.966 21.082 1.00 13.29 50 PHE B CA 1
ATOM 2156 C C . PHE B 1 50 ? 117.026 28.953 20.952 1.00 12.25 50 PHE B C 1
ATOM 2157 O O . PHE B 1 50 ? 116.893 30.041 20.390 1.00 14.31 50 PHE B O 1
ATOM 2165 N N . ASP B 1 51 ? 118.191 28.555 21.461 1.00 13.21 51 ASP B N 1
ATOM 2166 C CA . ASP B 1 51 ? 119.405 29.325 21.253 1.00 13.38 51 ASP B CA 1
ATOM 2167 C C . ASP B 1 51 ? 120.359 28.582 20.321 1.00 13.97 51 ASP B C 1
ATOM 2168 O O . ASP B 1 51 ? 120.543 27.347 20.431 1.00 14.07 51 ASP B O 1
ATOM 2173 N N . ALA B 1 52 ? 120.965 29.338 19.415 1.00 13.75 52 ALA B N 1
ATOM 2174 C CA . ALA B 1 52 ? 122.116 28.859 18.660 1.00 14.46 52 ALA B CA 1
ATOM 2175 C C . ALA B 1 52 ? 123.346 29.410 19.381 1.00 14.18 52 ALA B C 1
ATOM 2176 O O . ALA B 1 52 ? 123.307 30.517 19.920 1.00 15.69 52 ALA B O 1
ATOM 2178 N N . VAL B 1 53 ? 124.416 28.629 19.405 1.00 14.09 53 VAL B N 1
ATOM 2179 C CA . VAL B 1 53 ? 125.651 29.010 20.086 1.00 15.06 53 VAL B CA 1
ATOM 2180 C C . VAL B 1 53 ? 126.805 28.875 19.108 1.00 14.56 53 VAL B C 1
ATOM 2181 O O . VAL B 1 53 ? 126.944 27.842 18.435 1.00 14.69 53 VAL B O 1
ATOM 2185 N N . VAL B 1 54 ? 127.630 29.913 19.017 1.00 13.39 54 VAL B N 1
ATOM 2186 C CA . VAL B 1 54 ? 128.764 29.890 18.091 1.00 13.59 54 VAL B CA 1
ATOM 2187 C C . VAL B 1 54 ? 130.077 30.078 18.851 1.00 12.70 54 VAL B C 1
ATOM 2188 O O . VAL B 1 54 ? 130.216 31.061 19.567 1.00 15.18 54 VAL B O 1
ATOM 2192 N N . ASN B 1 55 ? 131.002 29.135 18.700 1.00 13.21 55 ASN B N 1
ATOM 2193 C CA . ASN B 1 55 ? 132.357 29.270 19.266 1.00 13.57 55 ASN B CA 1
ATOM 2194 C C . ASN B 1 55 ? 133.228 30.001 18.256 1.00 16.77 55 ASN B C 1
ATOM 2195 O O . ASN B 1 55 ? 133.332 29.604 17.086 1.00 19.74 55 ASN B O 1
ATOM 2200 N N . LEU B 1 56 ? 133.852 31.077 18.711 1.00 15.67 56 LEU B N 1
ATOM 2201 C CA . LEU B 1 56 ? 134.585 31.971 17.823 1.00 17.41 56 LEU B CA 1
ATOM 2202 C C . LEU B 1 56 ? 136.034 31.569 17.601 1.00 20.38 56 LEU B C 1
ATOM 2203 O O . LEU B 1 56 ? 136.636 30.909 18.448 1.00 20.16 56 LEU B O 1
ATOM 2208 N N . ASP B 1 57 ? 136.573 32.017 16.454 1.00 21.36 57 ASP B N 1
ATOM 2209 C CA . ASP B 1 57 ? 137.978 31.806 16.057 1.00 27.50 57 ASP B CA 1
ATOM 2210 C C . ASP B 1 57 ? 138.858 32.994 16.468 1.00 26.97 57 ASP B C 1
ATOM 2211 O O . ASP B 1 57 ? 140.088 32.893 16.453 1.00 27.80 57 ASP B O 1
ATOM 2216 N N . LYS B 1 58 ? 138.233 34.116 16.820 1.00 25.55 58 LYS B N 1
ATOM 2217 C CA . LYS B 1 58 ? 138.954 35.311 17.274 1.00 27.23 58 LYS B CA 1
ATOM 2218 C C . LYS B 1 58 ? 138.163 36.012 18.367 1.00 23.00 58 LYS B C 1
ATOM 2219 O O . LYS B 1 58 ? 136.959 36.196 18.237 1.00 24.84 58 LYS B O 1
ATOM 2225 N N . GLY B 1 59 ? 138.844 36.423 19.430 1.00 22.41 59 GLY B N 1
ATOM 2226 C CA . GLY B 1 59 ? 138.165 37.097 20.534 1.00 22.65 59 GLY B CA 1
ATOM 2227 C C . GLY B 1 59 ? 137.613 38.461 20.170 1.00 21.93 59 GLY B C 1
ATOM 2228 O O . GLY B 1 59 ? 138.232 39.200 19.391 1.00 24.14 59 GLY B O 1
ATOM 2229 N N . LEU B 1 60 ? 136.442 38.799 20.713 1.00 19.92 60 LEU B N 1
ATOM 2230 C CA . LEU B 1 60 ? 135.820 40.120 20.498 1.00 20.77 60 LEU B CA 1
ATOM 2231 C C . LEU B 1 60 ? 135.804 40.917 21.812 1.00 19.86 60 LEU B C 1
ATOM 2232 O O . LEU B 1 60 ? 135.286 40.455 22.826 1.00 18.27 60 LEU B O 1
ATOM 2237 N N . TYR B 1 61 ? 136.368 42.126 21.785 1.00 21.39 61 TYR B N 1
ATOM 2238 C CA . TYR B 1 61 ? 136.540 42.929 22.997 1.00 23.87 61 TYR B CA 1
ATOM 2239 C C . TYR B 1 61 ? 135.302 43.792 23.215 1.00 26.18 61 TYR B C 1
ATOM 2240 O O . TYR B 1 61 ? 135.269 44.967 22.864 1.00 27.12 61 TYR B O 1
ATOM 2249 N N . VAL B 1 62 ? 134.294 43.178 23.831 1.00 22.94 62 VAL B N 1
ATOM 2250 C CA . VAL B 1 62 ? 132.958 43.763 23.978 1.00 23.89 62 VAL B CA 1
ATOM 2251 C C . VAL B 1 62 ? 132.573 44.089 25.430 1.00 24.06 62 VAL B C 1
ATOM 2252 O O . VAL B 1 62 ? 131.402 44.365 25.722 1.00 24.51 62 VAL B O 1
ATOM 2256 N N . TYR B 1 63 ? 133.554 44.102 26.333 1.00 23.24 63 TYR B N 1
ATOM 2257 C CA . TYR B 1 63 ? 133.308 44.301 27.769 1.00 25.28 63 TYR B CA 1
ATOM 2258 C C . TYR B 1 63 ? 133.826 45.653 28.270 1.00 32.54 63 TYR B C 1
ATOM 2259 O O . TYR B 1 63 ? 134.696 46.252 27.640 1.00 31.48 63 TYR B O 1
ATOM 2268 N N . PRO B 1 64 ? 133.289 46.130 29.409 1.00 37.37 64 PRO B N 1
ATOM 2269 C CA . PRO B 1 64 ? 133.825 47.346 30.028 1.00 40.13 64 PRO B CA 1
ATOM 2270 C C . PRO B 1 64 ? 135.300 47.173 30.366 1.00 41.21 64 PRO B C 1
ATOM 2271 O O . PRO B 1 64 ? 136.086 48.102 30.183 1.00 47.47 64 PRO B O 1
ATOM 2275 N N . GLU B 1 65 ? 135.661 45.990 30.860 1.00 38.78 65 GLU B N 1
ATOM 2276 C CA . GLU B 1 65 ? 137.051 45.641 31.106 1.00 39.32 65 GLU B CA 1
ATOM 2277 C C . GLU B 1 65 ? 137.711 45.509 29.739 1.00 42.89 65 GLU B C 1
ATOM 2278 O O . GLU B 1 65 ? 137.360 44.603 28.982 1.00 33.31 65 GLU B O 1
ATOM 2284 N N . PRO B 1 66 ? 138.659 46.413 29.407 1.00 40.38 66 PRO B N 1
ATOM 2285 C CA . PRO B 1 66 ? 139.250 46.405 28.060 1.00 37.04 66 PRO B CA 1
ATOM 2286 C C . PRO B 1 66 ? 140.079 45.171 27.672 1.00 32.98 66 PRO B C 1
ATOM 2287 O O . PRO B 1 66 ? 140.270 44.934 26.481 1.00 34.78 66 PRO B O 1
ATOM 2291 N N . LYS B 1 67 ? 140.579 44.408 28.645 1.00 34.23 67 LYS B N 1
ATOM 2292 C CA . LYS B 1 67 ? 141.362 43.201 28.354 1.00 35.86 67 LYS B CA 1
ATOM 2293 C C . LYS B 1 67 ? 140.517 41.929 28.174 1.00 30.22 67 LYS B C 1
ATOM 2294 O O . LYS B 1 67 ? 141.023 40.910 27.703 1.00 29.69 67 LYS B O 1
ATOM 2300 N N . ARG B 1 68 ? 139.240 41.990 28.528 1.00 28.52 68 ARG B N 1
ATOM 2301 C CA . ARG B 1 68 ? 138.389 40.803 28.462 1.00 25.34 68 ARG B CA 1
ATOM 2302 C C . ARG B 1 68 ? 137.807 40.684 27.063 1.00 23.32 68 ARG B C 1
ATOM 2303 O O . ARG B 1 68 ? 137.455 41.682 26.445 1.00 21.65 68 ARG B O 1
ATOM 2311 N N . TYR B 1 69 ? 137.704 39.456 26.576 1.00 20.96 69 TYR B N 1
ATOM 2312 C CA . TYR B 1 69 ? 137.147 39.232 25.248 1.00 19.84 69 TYR B CA 1
ATOM 2313 C C . TYR B 1 69 ? 136.171 38.088 25.266 1.00 20.28 69 TYR B C 1
ATOM 2314 O O . TYR B 1 69 ? 136.281 37.173 26.094 1.00 21.07 69 TYR B O 1
ATOM 2323 N N . ALA B 1 70 ? 135.207 38.157 24.349 1.00 16.92 70 ALA B N 1
ATOM 2324 C CA . ALA B 1 70 ? 134.239 37.074 24.172 1.00 15.91 70 ALA B CA 1
ATOM 2325 C C . ALA B 1 70 ? 134.840 35.958 23.345 1.00 16.44 70 ALA B C 1
ATOM 2326 O O . ALA B 1 70 ? 135.562 36.189 22.362 1.00 17.79 70 ALA B O 1
ATOM 2328 N N . ARG B 1 71 ? 134.495 34.735 23.724 1.00 14.00 71 ARG B N 1
ATOM 2329 C CA . ARG B 1 71 ? 134.897 33.532 23.020 1.00 14.31 71 ARG B CA 1
ATOM 2330 C C . ARG B 1 71 ? 133.717 32.846 22.295 1.00 14.71 71 ARG B C 1
ATOM 2331 O O . ARG B 1 71 ? 133.943 31.955 21.485 1.00 15.34 71 ARG B O 1
ATOM 2339 N N . SER B 1 72 ? 132.484 33.216 22.631 1.00 14.23 72 SER B N 1
ATOM 2340 C CA . SER B 1 72 ? 131.309 32.628 21.977 1.00 13.61 72 SER B CA 1
ATOM 2341 C C . SER B 1 72 ? 130.148 33.595 21.939 1.00 14.91 72 SER B C 1
ATOM 2342 O O . SER B 1 72 ? 130.136 34.627 22.604 1.00 14.97 72 SER B O 1
ATOM 2345 N N . VAL B 1 73 ? 129.143 33.224 21.152 1.00 14.53 73 VAL B N 1
ATOM 2346 C CA . VAL B 1 73 ? 127.972 34.027 20.913 1.00 16.56 73 VAL B CA 1
ATOM 2347 C C . VAL B 1 73 ? 126.762 33.134 21.163 1.00 16.49 73 VAL B C 1
ATOM 2348 O O . VAL B 1 73 ? 126.782 31.949 20.810 1.00 18.28 73 VAL B O 1
ATOM 2352 N N . ARG B 1 74 ? 125.714 33.688 21.767 1.00 14.30 74 ARG B N 1
ATOM 2353 C CA . ARG B 1 74 ? 124.467 32.982 21.968 1.00 15.17 74 ARG B CA 1
ATOM 2354 C C . ARG B 1 74 ? 123.368 33.790 21.273 1.00 14.90 74 ARG B C 1
ATOM 2355 O O . ARG B 1 74 ? 123.141 34.955 21.616 1.00 16.10 74 ARG B O 1
ATOM 2363 N N . GLN B 1 75 ? 122.728 33.205 20.266 1.00 15.99 75 GLN B N 1
ATOM 2364 C CA . GLN B 1 75 ? 121.675 33.881 19.502 1.00 14.76 75 GLN B CA 1
ATOM 2365 C C . GLN B 1 75 ? 120.323 33.274 19.822 1.00 15.38 75 GLN B C 1
ATOM 2366 O O . GLN B 1 75 ? 120.114 32.097 19.598 1.00 16.26 75 GLN B O 1
ATOM 2372 N N . TYR B 1 76 ? 119.412 34.090 20.343 1.00 13.39 76 TYR B N 1
ATOM 2373 C CA . TYR B 1 76 ? 118.066 33.612 20.666 1.00 13.17 76 TYR B CA 1
ATOM 2374 C C . TYR B 1 76 ? 117.214 33.646 19.403 1.00 13.49 76 TYR B C 1
ATOM 2375 O O . TYR B 1 76 ? 117.095 34.702 18.778 1.00 16.22 76 TYR B O 1
ATOM 2384 N N . LYS B 1 77 ? 116.637 32.494 19.068 1.00 12.45 77 LYS B N 1
ATOM 2385 C CA . LYS B 1 77 ? 115.880 32.271 17.836 1.00 15.21 77 LYS B CA 1
ATOM 2386 C C . LYS B 1 77 ? 114.475 31.776 18.122 1.00 14.98 77 LYS B C 1
ATOM 2387 O O . LYS B 1 77 ? 114.220 31.097 19.127 1.00 15.73 77 LYS B O 1
ATOM 2393 N N . ILE B 1 78 ? 113.565 32.098 17.202 1.00 13.86 78 ILE B N 1
ATOM 2394 C CA . ILE B 1 78 ? 112.210 31.565 17.232 1.00 15.51 78 ILE B CA 1
ATOM 2395 C C . ILE B 1 78 ? 111.880 31.085 15.822 1.00 15.54 78 ILE B C 1
ATOM 2396 O O . ILE B 1 78 ? 111.887 31.878 14.871 1.00 16.53 78 ILE B O 1
ATOM 2401 N N . LEU B 1 79 ? 111.612 29.796 15.698 1.00 14.52 79 LEU B N 1
ATOM 2402 C CA . LEU B 1 79 ? 111.356 29.164 14.419 1.00 14.26 79 LEU B CA 1
ATOM 2403 C C . LEU B 1 79 ? 109.870 28.849 14.295 1.00 16.31 79 LEU B C 1
ATOM 2404 O O . LEU B 1 79 ? 109.309 28.166 15.149 1.00 15.22 79 LEU B O 1
ATOM 2409 N N . ASN B 1 80 ? 109.243 29.357 13.232 1.00 15.59 80 ASN B N 1
ATOM 2410 C CA . ASN B 1 80 ? 107.844 29.022 12.929 1.00 15.50 80 ASN B CA 1
ATOM 2411 C C . ASN B 1 80 ? 107.878 27.850 11.933 1.00 14.34 80 ASN B C 1
ATOM 2412 O O . ASN B 1 80 ? 108.277 28.009 10.777 1.00 14.51 80 ASN B O 1
ATOM 2417 N N . CYS B 1 81 ? 107.512 26.667 12.416 1.00 15.49 81 CYS B N 1
ATOM 2418 C CA . CYS B 1 81 ? 107.563 25.446 11.618 1.00 16.11 81 CYS B CA 1
ATOM 2419 C C . CYS B 1 81 ? 106.494 25.371 10.516 1.00 17.48 81 CYS B C 1
ATOM 2420 O O . CYS B 1 81 ? 106.550 24.511 9.646 1.00 19.68 81 CYS B O 1
ATOM 2423 N N . ALA B 1 82 ? 105.515 26.264 10.573 1.00 19.27 82 ALA B N 1
ATOM 2424 C CA . ALA B 1 82 ? 104.491 26.303 9.531 1.00 19.52 82 ALA B CA 1
ATOM 2425 C C . ALA B 1 82 ? 105.003 26.967 8.241 1.00 19.79 82 ALA B C 1
ATOM 2426 O O . ALA B 1 82 ? 104.710 26.501 7.144 1.00 21.94 82 ALA B O 1
ATOM 2428 N N . ASN B 1 83 ? 105.777 28.050 8.359 1.00 17.06 83 ASN B N 1
ATOM 2429 C CA . ASN B 1 83 ? 106.242 28.800 7.202 1.00 19.06 83 ASN B CA 1
ATOM 2430 C C . ASN B 1 83 ? 107.763 28.889 7.064 1.00 18.19 83 ASN B C 1
ATOM 2431 O O . ASN B 1 83 ? 108.265 29.513 6.128 1.00 17.61 83 ASN B O 1
ATOM 2436 N N . TYR B 1 84 ? 108.458 28.246 7.993 1.00 17.75 84 TYR B N 1
ATOM 2437 C CA . TYR B 1 84 ? 109.921 28.248 8.044 1.00 16.74 84 TYR B CA 1
ATOM 2438 C C . TYR B 1 84 ? 110.536 29.640 8.141 1.00 18.22 84 TYR B C 1
ATOM 2439 O O . TYR B 1 84 ? 111.617 29.898 7.594 1.00 19.77 84 TYR B O 1
ATOM 2448 N N . HIS B 1 85 ? 109.851 30.545 8.842 1.00 16.47 85 HIS B N 1
ATOM 2449 C CA . HIS B 1 85 ? 110.418 31.841 9.204 1.00 15.04 85 HIS B CA 1
ATOM 2450 C C . HIS B 1 85 ? 111.199 31.668 10.492 1.00 15.44 85 HIS B C 1
ATOM 2451 O O . HIS B 1 85 ? 110.705 31.100 11.476 1.00 17.06 85 HIS B O 1
ATOM 2458 N N . LEU B 1 86 ? 112.439 32.132 10.471 1.00 13.87 86 LEU B N 1
ATOM 2459 C CA . LEU B 1 86 ? 113.340 32.066 11.630 1.00 14.77 86 LEU B CA 1
ATOM 2460 C C . LEU B 1 86 ? 113.638 33.475 12.114 1.00 14.51 86 LEU B C 1
ATOM 2461 O O . LEU B 1 86 ? 114.328 34.255 11.437 1.00 16.82 86 LEU B O 1
ATOM 2466 N N . THR B 1 87 ? 113.083 33.816 13.265 1.00 14.60 87 THR B N 1
ATOM 2467 C CA . THR B 1 87 ? 113.281 35.111 13.872 1.00 16.19 87 THR B CA 1
ATOM 2468 C C . THR B 1 87 ? 114.509 35.108 14.756 1.00 15.58 87 THR B C 1
ATOM 2469 O O . THR B 1 87 ? 114.580 34.344 15.702 1.00 16.41 87 THR B O 1
ATOM 2473 N N . GLN B 1 88 ? 115.458 35.955 14.407 1.00 16.24 88 GLN B N 1
ATOM 2474 C CA . GLN B 1 88 ? 116.678 36.186 15.194 1.00 18.19 88 GLN B CA 1
ATOM 2475 C C . GLN B 1 88 ? 116.303 37.339 16.124 1.00 17.32 88 GLN B C 1
ATOM 2476 O O . GLN B 1 88 ? 116.161 38.489 15.685 1.00 16.42 88 GLN B O 1
ATOM 2482 N N . VAL B 1 89 ? 116.085 37.024 17.396 1.00 16.71 89 VAL B N 1
ATOM 2483 C CA . VAL B 1 89 ? 11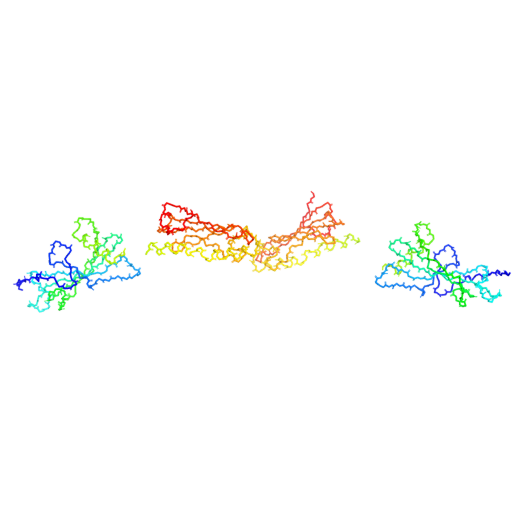5.543 38.004 18.349 1.00 16.61 89 VAL B CA 1
ATOM 2484 C C . VAL B 1 89 ? 116.621 38.909 18.950 1.00 19.23 89 VAL B C 1
ATOM 2485 O O . VAL B 1 89 ? 116.507 40.148 18.932 1.00 21.45 89 VAL B O 1
ATOM 2489 N N . ARG B 1 90 ? 117.650 38.293 19.512 1.00 16.76 90 ARG B N 1
ATOM 2490 C CA . ARG B 1 90 ? 118.787 39.036 20.042 1.00 19.04 90 ARG B CA 1
ATOM 2491 C C . ARG B 1 90 ? 119.998 38.154 20.207 1.00 18.27 90 ARG B C 1
ATOM 2492 O O . ARG B 1 90 ? 119.896 36.921 20.169 1.00 18.61 90 ARG B O 1
ATOM 2500 N N . THR B 1 91 ? 121.141 38.803 20.431 1.00 16.20 91 THR B N 1
ATOM 2501 C CA . THR B 1 91 ? 122.420 38.141 20.549 1.00 15.82 91 THR B CA 1
ATOM 2502 C C . THR B 1 91 ? 123.151 38.603 21.816 1.00 17.16 91 THR B C 1
ATOM 2503 O O . THR B 1 91 ? 123.090 39.779 22.188 1.00 17.32 91 THR B O 1
ATOM 2507 N N . ASP B 1 92 ? 123.826 37.667 22.459 1.00 14.05 92 ASP B N 1
ATOM 2508 C CA . ASP B 1 92 ? 124.651 37.951 23.624 1.00 16.08 92 ASP B CA 1
ATOM 2509 C C . ASP B 1 92 ? 126.015 37.298 23.456 1.00 15.99 92 ASP B C 1
ATOM 2510 O O . ASP B 1 92 ? 126.143 36.257 22.821 1.00 18.00 92 ASP B O 1
ATOM 2515 N N . PHE B 1 93 ? 127.044 37.954 23.987 1.00 15.11 93 PHE B N 1
ATOM 2516 C CA . PHE B 1 93 ? 128.422 37.506 23.859 1.00 15.09 93 PHE B CA 1
ATOM 2517 C C . PHE B 1 93 ? 128.915 37.010 25.214 1.00 14.88 93 PHE B C 1
ATOM 2518 O O . PHE B 1 93 ? 128.546 37.573 26.232 1.00 16.51 93 PHE B O 1
ATOM 2526 N N . TYR B 1 94 ? 129.723 35.953 25.199 1.00 15.17 94 TYR B N 1
ATOM 2527 C CA . TYR B 1 94 ? 130.172 35.249 26.400 1.00 14.29 94 TYR B CA 1
ATOM 2528 C C . TYR B 1 94 ? 131.674 35.033 26.422 1.00 14.22 94 TYR B C 1
ATOM 2529 O O . TYR B 1 94 ? 132.280 34.753 25.374 1.00 14.47 94 TYR B O 1
ATOM 2538 N N . ASP B 1 95 ? 132.259 35.120 27.620 1.00 14.76 95 ASP B N 1
ATOM 2539 C CA . ASP B 1 95 ? 133.715 35.029 27.770 1.00 14.82 95 ASP B CA 1
ATOM 2540 C C . ASP B 1 95 ? 134.278 33.612 27.858 1.00 16.18 95 ASP B C 1
ATOM 2541 O O . ASP B 1 95 ? 135.501 33.432 27.914 1.00 18.11 95 ASP B O 1
ATOM 2546 N N . GLU B 1 96 ? 133.417 32.593 27.899 1.00 14.25 96 GLU B N 1
ATOM 2547 C CA . GLU B 1 96 ? 133.829 31.213 27.763 1.00 14.67 96 GLU B CA 1
ATOM 2548 C C . GLU B 1 96 ? 133.227 30.694 26.456 1.00 14.40 96 GLU B C 1
ATOM 2549 O O . GLU B 1 96 ? 132.344 31.351 25.868 1.00 15.75 96 GLU B O 1
ATOM 2555 N N . PHE B 1 97 ? 133.671 29.524 26.014 1.00 14.06 97 PHE B N 1
ATOM 2556 C CA . PHE B 1 97 ? 133.015 28.869 24.885 1.00 14.48 97 PHE B CA 1
ATOM 2557 C C . PHE B 1 97 ? 131.640 28.372 25.354 1.00 15.01 97 PHE B C 1
ATOM 2558 O O . PHE B 1 97 ? 131.330 28.360 26.555 1.00 15.41 97 PHE B O 1
ATOM 2566 N N . TRP B 1 98 ? 130.818 27.955 24.397 1.00 14.42 98 TRP B N 1
ATOM 2567 C CA . TRP B 1 98 ? 129.511 27.309 24.674 1.00 14.10 98 TRP B CA 1
ATOM 2568 C C . TRP B 1 98 ? 128.440 28.272 25.174 1.00 14.12 98 TRP B C 1
ATOM 2569 O O . TRP B 1 98 ? 127.428 27.848 25.736 1.00 13.84 98 TRP B O 1
ATOM 2580 N N . GLY B 1 99 ? 128.652 29.572 25.023 1.00 12.10 99 GLY B N 1
ATOM 2581 C CA . GLY B 1 99 ? 127.648 30.555 25.443 1.00 13.29 99 GLY B CA 1
ATOM 2582 C C . GLY B 1 99 ? 127.481 30.542 26.952 1.00 14.15 99 GLY B C 1
ATOM 2583 O O . GLY B 1 99 ? 126.371 30.682 27.467 1.00 15.65 99 GLY B O 1
ATOM 2584 N N . GLN B 1 100 ? 128.617 30.446 27.660 1.00 13.66 100 GLN B N 1
ATOM 2585 C CA . GLN B 1 100 ? 128.671 30.404 29.123 1.00 13.85 100 GLN B CA 1
ATOM 2586 C C . GLN B 1 100 ? 129.683 31.437 29.612 1.00 13.78 100 GLN B C 1
ATOM 2587 O O . GLN B 1 100 ? 130.521 31.875 28.856 1.00 14.90 100 GLN B O 1
ATOM 2593 N N . GLY B 1 101 ? 129.517 31.847 30.863 1.00 15.52 101 GLY B N 1
ATOM 2594 C CA . GLY B 1 101 ? 130.374 32.812 31.516 1.00 15.53 101 GLY B CA 1
ATOM 2595 C C . GLY B 1 101 ? 129.754 34.194 31.603 1.00 16.47 101 GLY B C 1
ATOM 2596 O O . GLY B 1 101 ? 128.533 34.351 31.782 1.00 17.90 101 GLY B O 1
ATOM 2597 N N . LEU B 1 102 ? 130.606 35.206 31.517 1.00 15.71 102 LEU B N 1
ATOM 2598 C CA . LEU B 1 102 ? 130.180 36.585 31.643 1.00 16.17 102 LEU B CA 1
ATOM 2599 C C . LEU B 1 102 ? 129.600 37.054 30.317 1.00 14.42 102 LEU B C 1
ATOM 2600 O O . LEU B 1 102 ? 130.261 36.946 29.279 1.00 15.34 102 LEU B O 1
ATOM 2605 N N . ARG B 1 103 ? 128.400 37.611 30.379 1.00 17.57 103 ARG B N 1
ATOM 2606 C CA . ARG B 1 103 ? 127.668 38.101 29.211 1.00 20.04 103 ARG B CA 1
ATOM 2607 C C . ARG B 1 103 ? 127.861 39.601 28.979 1.00 19.39 103 ARG B C 1
ATOM 2608 O O . ARG B 1 103 ? 127.911 40.361 29.937 1.00 21.18 103 ARG B O 1
ATOM 2616 N N . ALA B 1 104 ? 127.960 40.009 27.709 1.00 16.56 104 ALA B N 1
ATOM 2617 C CA . ALA B 1 104 ? 127.870 41.405 27.303 1.00 18.26 104 ALA B CA 1
ATOM 2618 C C . ALA B 1 104 ? 127.148 41.450 25.968 1.00 18.38 104 ALA B C 1
ATOM 2619 O O . ALA B 1 104 ? 127.090 40.451 25.271 1.00 18.75 104 ALA B O 1
ATOM 2621 N N . ALA B 1 105 ? 126.564 42.586 25.619 1.00 19.47 105 ALA B N 1
ATOM 2622 C CA . ALA B 1 105 ? 125.924 42.687 24.313 1.00 21.64 105 ALA B CA 1
ATOM 2623 C C . ALA B 1 105 ? 125.693 44.110 23.882 1.00 21.86 105 ALA B C 1
ATOM 2624 O O . ALA B 1 105 ? 125.520 44.988 24.729 1.00 22.63 105 ALA B O 1
ATOM 2626 N N . PRO B 1 106 ? 125.627 44.329 22.561 1.00 24.10 106 PRO B N 1
ATOM 2627 C CA . PRO B 1 106 ? 125.208 45.624 22.036 1.00 23.17 106 PRO B CA 1
ATOM 2628 C C . PRO B 1 106 ? 123.809 46.007 22.518 1.00 22.99 106 PRO B C 1
ATOM 2629 O O . PRO B 1 106 ? 122.956 45.146 22.737 1.00 21.85 106 PRO B O 1
ATOM 2633 N N . LYS B 1 107 ? 123.583 47.298 22.698 1.00 26.56 107 LYS B N 1
ATOM 2634 C CA . LYS B 1 107 ? 122.284 47.780 23.130 1.00 25.34 107 LYS B CA 1
ATOM 2635 C C . LYS B 1 107 ? 121.401 48.084 21.928 1.00 25.89 107 LYS B C 1
ATOM 2636 O O . LYS B 1 107 ? 121.884 48.174 20.792 1.00 25.41 107 LYS B O 1
ATOM 2642 N N . LYS B 1 108 ? 120.109 48.251 22.194 1.00 24.97 108 LYS B N 1
ATOM 2643 C CA . LYS B 1 108 ? 119.118 48.635 21.178 1.00 27.52 108 LYS B CA 1
ATOM 2644 C C . LYS B 1 108 ? 119.032 47.657 19.987 1.00 27.65 108 LYS B C 1
ATOM 2645 O O . LYS B 1 108 ? 118.863 48.070 18.829 1.00 30.76 108 LYS B O 1
ATOM 2651 N N . GLN B 1 109 ? 119.138 46.364 20.269 1.00 23.31 109 GLN B N 1
ATOM 2652 C CA . GLN B 1 109 ? 119.076 45.367 19.200 1.00 20.82 109 GLN B CA 1
ATOM 2653 C C . GLN B 1 109 ? 117.678 45.282 18.590 1.00 22.34 109 GLN B C 1
ATOM 2654 O O . GLN B 1 109 ? 116.670 45.506 19.278 1.00 25.36 109 GLN B O 1
ATOM 2660 N N . LYS B 1 110 ? 117.639 44.950 17.298 1.00 18.94 110 LYS B N 1
ATOM 2661 C CA . LYS B 1 110 ? 116.387 44.779 16.569 1.00 20.27 110 LYS B CA 1
ATOM 2662 C C . LYS B 1 110 ? 116.205 43.304 16.225 1.00 21.12 110 LYS B C 1
ATOM 2663 O O . LYS B 1 110 ? 117.181 42.570 16.152 1.00 22.04 110 LYS B O 1
ATOM 2669 N N . LYS B 1 111 ? 114.953 42.879 16.013 1.00 20.23 111 LYS B N 1
ATOM 2670 C CA . LYS B 1 111 ? 114.640 41.530 15.532 1.00 19.72 111 LYS B CA 1
ATOM 2671 C C . LYS B 1 111 ? 114.848 41.461 14.024 1.00 18.64 111 LYS B C 1
ATOM 2672 O O . LYS B 1 111 ? 114.611 42.437 13.303 1.00 19.88 111 LYS B O 1
ATOM 2678 N N . HIS B 1 112 ? 115.323 40.321 13.552 1.00 16.80 112 HIS B N 1
ATOM 2679 C CA . HIS B 1 112 ? 115.540 40.103 12.112 1.00 17.89 112 HIS B CA 1
ATOM 2680 C C . HIS B 1 112 ? 114.931 38.772 11.773 1.00 21.05 112 HIS B C 1
ATOM 2681 O O . HIS B 1 112 ? 115.317 37.761 12.360 1.00 21.11 112 HIS B O 1
ATOM 2688 N N . THR B 1 113 ? 113.963 38.751 10.850 1.00 16.11 113 THR B N 1
ATOM 2689 C CA . THR B 1 113 ? 113.237 37.523 10.516 1.00 16.38 113 THR B CA 1
ATOM 2690 C C . THR B 1 113 ? 113.613 37.018 9.133 1.00 15.27 113 THR B C 1
ATOM 2691 O O . THR B 1 113 ? 113.404 37.702 8.128 1.00 18.48 113 THR B O 1
ATOM 2695 N N . LEU B 1 114 ? 114.143 35.808 9.089 1.00 15.17 114 LEU B N 1
ATOM 2696 C CA . LEU B 1 114 ? 114.681 35.202 7.881 1.00 15.55 114 LEU B CA 1
ATOM 2697 C C . LEU B 1 114 ? 113.736 34.149 7.333 1.00 15.75 114 LEU B C 1
ATOM 2698 O O . LEU B 1 114 ? 113.254 33.306 8.066 1.00 17.81 114 LEU B O 1
ATOM 2703 N N . SER B 1 115 ? 113.446 34.211 6.034 1.00 16.04 115 SER B N 1
ATOM 2704 C CA . SER B 1 115 ? 112.620 33.210 5.399 1.00 17.86 115 SER B CA 1
ATOM 2705 C C . SER B 1 115 ? 113.544 32.106 4.897 1.00 17.54 115 SER B C 1
ATOM 2706 O O . SER B 1 115 ? 114.305 32.310 3.952 1.00 19.42 115 SER B O 1
ATOM 2709 N N . LEU B 1 116 ? 113.493 30.950 5.543 1.00 15.38 116 LEU B N 1
ATOM 2710 C CA . LEU B 1 116 ? 114.359 29.830 5.162 1.00 15.94 116 LEU B CA 1
ATOM 2711 C C . LEU B 1 116 ? 113.859 29.202 3.875 1.00 19.57 116 LEU B C 1
ATOM 2712 O O . LEU B 1 116 ? 112.651 29.046 3.681 1.00 22.30 116 LEU B O 1
ATOM 2717 N N . THR B 1 117 ? 114.794 28.818 3.010 1.00 20.85 117 THR B N 1
ATOM 2718 C CA . THR B 1 117 ? 114.443 28.259 1.712 1.00 21.41 117 THR B CA 1
ATOM 2719 C C . THR B 1 117 ? 115.136 26.918 1.495 1.00 21.77 117 THR B C 1
ATOM 2720 O O . THR B 1 117 ? 116.225 26.685 2.034 1.00 20.24 117 THR B O 1
ATOM 2724 N N . PRO B 1 118 ? 114.510 26.024 0.706 1.00 24.46 118 PRO B N 1
ATOM 2725 C CA . PRO B 1 118 ? 115.066 24.691 0.483 1.00 23.63 118 PRO B CA 1
ATOM 2726 C C . PRO B 1 118 ? 116.513 24.680 -0.025 1.00 24.91 118 PRO B C 1
ATOM 2727 O O . PRO B 1 118 ? 116.970 25.633 -0.675 1.00 26.46 118 PRO B O 1
ATOM 2731 N N . ASP B 1 119 ? 117.220 23.606 0.319 1.00 30.78 119 ASP B N 1
ATOM 2732 C CA . ASP B 1 119 ? 118.613 23.381 -0.086 1.00 31.96 119 ASP B CA 1
ATOM 2733 C C . ASP B 1 119 ? 119.566 24.458 0.441 1.00 28.80 119 ASP B C 1
ATOM 2734 O O . ASP B 1 119 ? 120.459 24.929 -0.268 1.00 30.19 119 ASP B O 1
ATOM 2739 N N . THR B 1 120 ? 119.337 24.877 1.681 1.00 22.18 120 THR B N 1
ATOM 2740 C CA . THR B 1 120 ? 120.247 25.777 2.384 1.00 23.26 120 THR B CA 1
ATOM 2741 C C . THR B 1 120 ? 120.487 25.114 3.733 1.00 22.51 120 THR B C 1
ATOM 2742 O O . THR B 1 120 ? 119.667 24.309 4.212 1.00 20.09 120 THR B O 1
ATOM 2746 N N . THR B 1 121 ? 121.613 25.454 4.350 1.00 23.62 121 THR B N 1
ATOM 2747 C CA . THR B 1 121 ? 122.017 24.763 5.574 1.00 23.40 121 THR B CA 1
ATOM 2748 C C . THR B 1 121 ? 121.027 24.998 6.738 1.00 18.98 121 THR B C 1
ATOM 2749 O O . THR B 1 121 ? 120.676 24.037 7.478 1.00 19.43 121 THR B O 1
ATOM 2753 N N . LEU B 1 122 ? 120.544 26.225 6.891 1.00 19.46 122 LEU B N 1
ATOM 2754 C CA . LEU B 1 122 ? 119.606 26.509 7.973 1.00 21.09 122 LEU B CA 1
ATOM 2755 C C . LEU B 1 122 ? 118.268 25.816 7.745 1.00 17.61 122 LEU B C 1
ATOM 2756 O O . LEU B 1 122 ? 117.616 25.398 8.704 1.00 16.30 122 LEU B O 1
ATOM 2761 N N . TYR B 1 123 ? 117.842 25.709 6.490 1.00 17.07 123 TYR B N 1
ATOM 2762 C CA . TYR B 1 123 ? 116.596 25.023 6.191 1.00 16.91 123 TYR B CA 1
ATOM 2763 C C . TYR B 1 123 ? 116.680 23.569 6.624 1.00 16.44 123 TYR B C 1
ATOM 2764 O O . TYR B 1 123 ? 115.756 23.039 7.252 1.00 17.82 123 TYR B O 1
ATOM 2773 N N . ASN B 1 124 ? 117.800 22.910 6.323 1.00 17.29 124 ASN B N 1
ATOM 2774 C CA . ASN B 1 124 ? 117.918 21.506 6.666 1.00 18.77 124 ASN B CA 1
ATOM 2775 C C . ASN B 1 124 ? 117.980 21.315 8.177 1.00 15.55 124 ASN B C 1
ATOM 2776 O O . ASN B 1 124 ? 117.406 20.375 8.705 1.00 18.06 124 ASN B O 1
ATOM 2781 N N . ALA B 1 125 ? 118.644 22.229 8.879 1.00 15.30 125 ALA B N 1
ATOM 2782 C CA . ALA B 1 125 ? 118.613 22.215 10.344 1.00 16.24 125 ALA B CA 1
ATOM 2783 C C . ALA B 1 125 ? 117.217 22.422 10.913 1.00 16.58 125 ALA B C 1
ATOM 2784 O O . ALA B 1 125 ? 116.823 21.728 11.844 1.00 17.07 125 ALA B O 1
ATOM 2786 N N . ALA B 1 126 ? 116.467 23.352 10.320 1.00 18.65 126 ALA B N 1
ATOM 2787 C CA . ALA B 1 126 ? 115.082 23.635 10.725 1.00 18.27 126 ALA B CA 1
ATOM 2788 C C . ALA B 1 126 ? 114.189 22.403 10.548 1.00 17.02 126 ALA B C 1
ATOM 2789 O O . ALA B 1 126 ? 113.332 22.131 11.387 1.00 18.41 126 ALA B O 1
ATOM 2791 N N . GLN B 1 127 ? 114.399 21.636 9.486 1.00 15.69 127 GLN B N 1
ATOM 2792 C CA . GLN B 1 127 ? 113.611 20.382 9.268 1.00 17.16 127 GLN B CA 1
ATOM 2793 C C . GLN B 1 127 ? 113.770 19.427 10.438 1.00 17.18 127 GLN B C 1
ATOM 2794 O O . GLN B 1 127 ? 112.812 18.827 10.908 1.00 18.85 127 GLN B O 1
ATOM 2800 N N . ILE B 1 128 ? 114.999 19.305 10.932 1.00 15.65 128 ILE B N 1
ATOM 2801 C CA . ILE B 1 128 ? 115.278 18.430 12.060 1.00 16.08 128 ILE B CA 1
ATOM 2802 C C . ILE B 1 128 ? 114.685 18.983 13.350 1.00 14.65 128 ILE B C 1
ATOM 2803 O O . ILE B 1 128 ? 114.093 18.237 14.123 1.00 14.65 128 ILE B O 1
ATOM 2808 N N . ILE B 1 129 ? 114.818 20.292 13.584 1.00 14.99 129 ILE B N 1
ATOM 2809 C CA . ILE B 1 129 ? 114.266 20.914 14.799 1.00 14.01 129 ILE B CA 1
ATOM 2810 C C . ILE B 1 129 ? 112.737 20.715 14.811 1.00 14.27 129 ILE B C 1
ATOM 2811 O O . ILE B 1 129 ? 112.143 20.297 15.812 1.00 15.24 129 ILE B O 1
ATOM 2816 N N . CYS B 1 130 ? 112.120 20.955 13.665 1.00 16.60 130 CYS B N 1
ATOM 2817 C CA . CYS B 1 130 ? 110.671 20.822 13.556 1.00 17.84 130 CYS B CA 1
ATOM 2818 C C . CYS B 1 130 ? 110.235 19.361 13.722 1.00 18.22 130 CYS B C 1
ATOM 2819 O O . CYS B 1 130 ? 109.258 19.099 14.414 1.00 18.68 130 CYS B O 1
ATOM 2822 N N . ALA B 1 131 ? 110.974 18.408 13.151 1.00 16.53 131 ALA B N 1
ATOM 2823 C CA . ALA B 1 131 ? 110.609 16.990 13.296 1.00 17.33 131 ALA B CA 1
ATOM 2824 C C . ALA B 1 131 ? 110.649 16.561 14.762 1.00 18.66 131 ALA B C 1
ATOM 2825 O O . ALA B 1 131 ? 109.836 15.752 15.206 1.00 21.85 131 ALA B O 1
ATOM 2827 N N . ASN B 1 132 ? 111.592 17.106 15.524 1.00 15.11 132 ASN B N 1
ATOM 2828 C CA . ASN B 1 132 ? 111.732 16.748 16.936 1.00 15.00 132 ASN B CA 1
ATOM 2829 C C . ASN B 1 132 ? 110.869 17.519 17.926 1.00 16.14 132 ASN B C 1
ATOM 2830 O O . ASN B 1 132 ? 110.525 16.991 18.982 1.00 19.95 132 ASN B O 1
ATOM 2835 N N . TYR B 1 133 ? 110.496 18.749 17.597 1.00 17.35 133 TYR B N 1
ATOM 2836 C CA . TYR B 1 133 ? 109.795 19.595 18.565 1.00 17.51 133 TYR B CA 1
ATOM 2837 C C . TYR B 1 133 ? 108.571 20.344 18.079 1.00 18.75 133 TYR B C 1
ATOM 2838 O O . TYR B 1 133 ? 107.798 20.825 18.911 1.00 21.22 133 TYR B O 1
ATOM 2847 N N . GLY B 1 134 ? 108.389 20.472 16.769 1.00 18.41 134 GLY B N 1
ATOM 2848 C CA . GLY B 1 134 ? 107.348 21.365 16.249 1.00 19.75 134 GLY B CA 1
ATOM 2849 C C . GLY B 1 134 ? 106.215 20.709 15.499 1.00 28.23 134 GLY B C 1
ATOM 2850 O O . GLY B 1 134 ? 105.443 21.415 14.837 1.00 33.40 134 GLY B O 1
ATOM 2851 N N . GLU B 1 135 ? 106.083 19.391 15.620 1.00 30.02 135 GLU B N 1
ATOM 2852 C CA . GLU B 1 135 ? 105.113 18.624 14.818 1.00 38.37 135 GLU B CA 1
ATOM 2853 C C . GLU B 1 135 ? 104.293 17.655 15.668 1.00 40.24 135 GLU B C 1
ATOM 2854 O O . GLU B 1 135 ? 104.125 17.862 16.873 1.00 46.18 135 GLU B O 1
ATOM 2860 N N . GLY B 1 144 ? 97.584 6.670 3.400 1.00 81.03 144 GLY B N 1
ATOM 2861 C CA . GLY B 1 144 ? 97.961 7.251 4.686 1.00 72.94 144 GLY B CA 1
ATOM 2862 C C . GLY B 1 144 ? 96.910 8.226 5.182 1.00 69.07 144 GLY B C 1
ATOM 2863 O O . GLY B 1 144 ? 95.983 7.844 5.897 1.00 63.82 144 GLY B O 1
ATOM 2864 N N . THR B 1 145 ? 97.059 9.492 4.802 1.00 62.06 145 THR B N 1
ATOM 2865 C CA . THR B 1 145 ? 96.093 10.525 5.165 1.00 58.20 145 THR B CA 1
ATOM 2866 C C . THR B 1 145 ? 94.777 10.354 4.393 1.00 48.12 145 THR B C 1
ATOM 2867 O O . THR B 1 145 ? 93.718 10.679 4.922 1.00 43.62 145 THR B O 1
ATOM 2871 N N . LYS B 1 146 ? 94.835 9.851 3.158 1.00 43.69 146 LYS B N 1
ATOM 2872 C CA . LYS B 1 146 ? 93.601 9.623 2.391 1.00 42.07 146 LYS B CA 1
ATOM 2873 C C . LYS B 1 146 ? 92.848 8.419 2.963 1.00 38.31 146 LYS B C 1
ATOM 2874 O O . LYS B 1 146 ? 91.613 8.441 3.080 1.00 32.45 146 LYS B O 1
ATOM 2880 N N . LYS B 1 147 ? 93.593 7.384 3.340 1.00 38.09 147 LYS B N 1
ATOM 2881 C CA . LYS B 1 147 ? 92.996 6.195 3.940 1.00 41.76 147 LYS B CA 1
ATOM 2882 C C . LYS B 1 147 ? 92.329 6.570 5.270 1.00 39.53 147 LYS B C 1
ATOM 2883 O O . LYS B 1 147 ? 91.230 6.095 5.586 1.00 36.14 147 LYS B O 1
ATOM 2889 N N . ALA B 1 148 ? 92.977 7.454 6.024 1.00 34.14 148 ALA B N 1
ATOM 2890 C CA . ALA B 1 148 ? 92.424 7.963 7.276 1.00 33.59 148 ALA B CA 1
ATOM 2891 C C . ALA B 1 148 ? 91.172 8.817 7.041 1.00 32.93 148 ALA B C 1
ATOM 2892 O O . ALA B 1 148 ? 90.215 8.761 7.820 1.00 31.08 148 ALA B O 1
ATOM 2894 N N . ALA B 1 149 ? 91.172 9.614 5.972 1.00 27.72 149 ALA B N 1
ATOM 2895 C CA . ALA B 1 149 ? 89.996 10.396 5.622 1.00 24.10 149 ALA B CA 1
ATOM 2896 C C . ALA B 1 149 ? 88.822 9.467 5.252 1.00 22.36 149 ALA B C 1
ATOM 2897 O O . ALA B 1 149 ? 87.687 9.718 5.645 1.00 22.37 149 ALA B O 1
ATOM 2899 N N . VAL B 1 150 ? 89.116 8.408 4.503 1.00 22.08 150 VAL B N 1
ATOM 2900 C CA . VAL B 1 150 ? 88.072 7.448 4.085 1.00 22.21 150 VAL B CA 1
ATOM 2901 C C . VAL B 1 150 ? 87.466 6.799 5.327 1.00 23.55 150 VAL B C 1
ATOM 2902 O O . VAL B 1 150 ? 86.254 6.630 5.395 1.00 22.30 150 VAL B O 1
ATOM 2906 N N . SER B 1 151 ? 88.305 6.468 6.317 1.00 24.02 151 SER B N 1
ATOM 2907 C CA . SER B 1 151 ? 87.805 5.934 7.591 1.00 26.27 151 SER B CA 1
ATOM 2908 C C . SER B 1 151 ? 86.794 6.868 8.251 1.00 24.38 151 SER B C 1
ATOM 2909 O O . SER B 1 151 ? 85.770 6.417 8.773 1.00 26.29 151 SER B O 1
ATOM 2912 N N . GLU B 1 152 ? 87.063 8.169 8.220 1.00 25.17 152 GLU B N 1
ATOM 2913 C CA . GLU B 1 152 ? 86.136 9.146 8.778 1.00 25.20 152 GLU B CA 1
ATOM 2914 C C . GLU B 1 152 ? 84.819 9.182 8.001 1.00 24.34 152 GLU B C 1
ATOM 2915 O O . GLU B 1 152 ? 83.758 9.303 8.597 1.00 25.45 152 GLU B O 1
ATOM 2921 N N . LEU B 1 153 ? 84.897 9.100 6.675 1.00 21.00 153 LEU B N 1
ATOM 2922 C CA . LEU B 1 153 ? 83.698 9.077 5.839 1.00 20.90 153 LEU B CA 1
ATOM 2923 C C . LEU B 1 153 ? 82.818 7.858 6.155 1.00 19.53 153 LEU B C 1
ATOM 2924 O O . LEU B 1 153 ? 81.600 7.971 6.192 1.00 21.34 153 LEU B O 1
ATOM 2929 N N . LEU B 1 154 ? 83.440 6.710 6.381 1.00 20.11 154 LEU B N 1
ATOM 2930 C CA . LEU B 1 154 ? 82.706 5.499 6.797 1.00 21.16 154 LEU B CA 1
ATOM 2931 C C . LEU B 1 154 ? 82.075 5.664 8.171 1.00 21.31 154 LEU B C 1
ATOM 2932 O O . LEU B 1 154 ? 80.922 5.280 8.386 1.00 20.53 154 LEU B O 1
ATOM 2937 N N . GLN B 1 155 ? 82.831 6.227 9.108 1.00 21.78 155 GLN B N 1
ATOM 2938 C CA . GLN B 1 155 ? 82.321 6.423 10.465 1.00 24.12 155 GLN B CA 1
ATOM 2939 C C . GLN B 1 155 ? 81.109 7.346 10.525 1.00 22.98 155 GLN B C 1
ATOM 2940 O O . GLN B 1 155 ? 80.277 7.220 11.428 1.00 24.11 155 GLN B O 1
ATOM 2946 N N . ALA B 1 156 ? 80.992 8.264 9.564 1.00 22.08 156 ALA B N 1
ATOM 2947 C CA . ALA B 1 156 ? 79.875 9.197 9.493 1.00 23.01 156 ALA B CA 1
ATOM 2948 C C . ALA B 1 156 ? 78.493 8.518 9.494 1.00 23.63 156 ALA B C 1
ATOM 2949 O O . ALA B 1 156 ? 77.532 9.074 10.007 1.00 25.23 156 ALA B O 1
ATOM 2951 N N . SER B 1 157 ? 78.389 7.334 8.895 1.00 21.77 157 SER B N 1
ATOM 2952 C CA . SER B 1 157 ? 77.113 6.611 8.855 1.00 19.60 157 SER B CA 1
ATOM 2953 C C . SER B 1 157 ? 76.810 5.775 10.092 1.00 21.96 157 SER B C 1
ATOM 2954 O O . SER B 1 157 ? 75.686 5.316 10.230 1.00 22.43 157 SER B O 1
ATOM 2957 N N . ALA B 1 158 ? 77.796 5.553 10.954 1.00 22.46 158 ALA B N 1
ATOM 2958 C CA . ALA B 1 158 ? 77.652 4.596 12.081 1.00 22.98 158 ALA B CA 1
ATOM 2959 C C . ALA B 1 158 ? 76.472 4.903 13.007 1.00 23.43 158 ALA B C 1
ATOM 2960 O O . ALA B 1 158 ? 75.639 4.015 13.260 1.00 23.63 158 ALA B O 1
ATOM 2962 N N . PRO B 1 159 ? 76.350 6.159 13.480 1.00 25.53 159 PRO B N 1
ATOM 2963 C CA . PRO B 1 159 ? 75.209 6.437 14.358 1.00 26.58 159 PRO B CA 1
ATOM 2964 C C . PRO B 1 159 ? 73.854 6.324 13.652 1.00 24.63 159 PRO B C 1
ATOM 2965 O O . PRO B 1 159 ? 72.875 5.905 14.264 1.00 22.12 159 PRO B O 1
ATOM 2969 N N . TYR B 1 160 ? 73.809 6.647 12.362 1.00 21.76 160 TYR B N 1
ATOM 2970 C CA . TYR B 1 160 ? 72.585 6.538 11.594 1.00 20.30 160 TYR B CA 1
ATOM 2971 C C . TYR B 1 160 ? 72.174 5.082 11.342 1.00 18.92 160 TYR B C 1
ATOM 2972 O O . TYR B 1 160 ? 70.981 4.757 11.333 1.00 21.62 160 TYR B O 1
ATOM 2981 N N . LYS B 1 161 ? 73.157 4.222 11.110 1.00 19.29 161 LYS B N 1
ATOM 2982 C CA . LYS B 1 161 ? 72.890 2.796 10.861 1.00 20.51 161 LYS B CA 1
ATOM 2983 C C . LYS B 1 161 ? 72.252 2.187 12.107 1.00 20.69 161 LYS B C 1
ATOM 2984 O O . LYS B 1 161 ? 71.289 1.446 12.006 1.00 20.69 161 LYS B O 1
ATOM 2990 N N . ALA B 1 162 ? 72.810 2.515 13.266 1.00 20.51 162 ALA B N 1
ATOM 2991 C CA . ALA B 1 162 ? 72.261 2.052 14.557 1.00 22.52 162 ALA B CA 1
ATOM 2992 C C . ALA B 1 162 ? 70.852 2.575 14.766 1.00 22.45 162 ALA B C 1
ATOM 2993 O O . ALA B 1 162 ? 69.979 1.847 15.226 1.00 22.85 162 ALA B O 1
ATOM 2995 N N . ASP B 1 163 ? 70.630 3.846 14.442 1.00 20.05 163 ASP B N 1
ATOM 2996 C CA . ASP B 1 163 ? 69.304 4.458 14.539 1.00 20.89 163 ASP B CA 1
ATOM 2997 C C . ASP B 1 163 ? 68.303 3.760 13.617 1.00 20.09 163 ASP B C 1
ATOM 2998 O O . ASP B 1 163 ? 67.167 3.481 14.007 1.00 20.77 163 ASP B O 1
ATOM 3003 N N 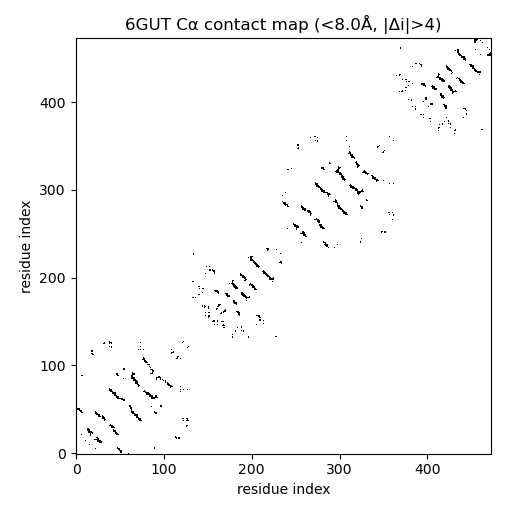. VAL B 1 164 ? 68.717 3.474 12.384 1.00 19.24 164 VAL B N 1
ATOM 3004 C CA . VAL B 1 164 ? 67.848 2.790 11.449 1.00 17.38 164 VAL B CA 1
ATOM 3005 C C . VAL B 1 164 ? 67.515 1.362 11.912 1.00 18.42 164 VAL B C 1
ATOM 3006 O O . VAL B 1 164 ? 66.367 0.924 11.803 1.00 20.04 164 VAL B O 1
ATOM 3010 N N . GLU B 1 165 ? 68.500 0.642 12.439 1.00 19.29 165 GLU B N 1
ATOM 3011 C CA . GLU B 1 165 ? 68.231 -0.707 12.952 1.00 21.66 165 GLU B CA 1
ATOM 3012 C C . GLU B 1 165 ? 67.165 -0.667 14.031 1.00 21.27 165 GLU B C 1
ATOM 3013 O O . GLU B 1 165 ? 66.227 -1.464 14.004 1.00 22.89 165 GLU B O 1
ATOM 3019 N N . LEU B 1 166 ? 67.283 0.281 14.961 1.00 20.57 166 LEU B N 1
ATOM 3020 C CA . LEU B 1 166 ? 66.273 0.439 16.019 1.00 22.02 166 LEU B CA 1
ATOM 3021 C C . LEU B 1 166 ? 64.885 0.644 15.415 1.00 22.13 166 LEU B C 1
ATOM 3022 O O . LEU B 1 166 ? 63.912 0.004 15.826 1.00 24.64 166 LEU B O 1
ATOM 3027 N N . CYS B 1 167 ? 64.814 1.529 14.416 1.00 18.90 167 CYS B N 1
ATOM 3028 C CA . CYS B 1 167 ? 63.571 1.840 13.721 1.00 21.52 167 CYS B CA 1
ATOM 3029 C C . CYS B 1 167 ? 62.940 0.604 13.066 1.00 18.66 167 CYS B C 1
ATOM 3030 O O . CYS B 1 167 ? 61.738 0.363 13.196 1.00 22.78 167 CYS B O 1
ATOM 3033 N N . VAL B 1 168 ? 63.748 -0.188 12.375 1.00 18.17 168 VAL B N 1
ATOM 3034 C CA . VAL B 1 168 ? 63.252 -1.384 11.708 1.00 18.29 168 VAL B CA 1
ATOM 3035 C C . VAL B 1 168 ? 62.700 -2.413 12.708 1.00 18.89 168 VAL B C 1
ATOM 3036 O O . VAL B 1 168 ? 61.670 -3.036 12.464 1.00 21.38 168 VAL B O 1
ATOM 3040 N N . TYR B 1 169 ? 63.381 -2.601 13.837 1.00 21.82 169 TYR B N 1
ATOM 3041 C CA . TYR B 1 169 ? 62.857 -3.546 14.847 1.00 21.82 169 TYR B CA 1
ATOM 3042 C C . TYR B 1 169 ? 61.636 -3.002 15.586 1.00 24.82 169 TYR B C 1
ATOM 3043 O O . TYR B 1 169 ? 60.756 -3.767 15.980 1.00 25.02 169 TYR B O 1
ATOM 3052 N N . SER B 1 170 ? 61.572 -1.683 15.749 1.00 24.41 170 SER B N 1
ATOM 3053 C CA A SER B 1 170 ? 60.466 -1.056 16.460 0.50 26.26 170 SER B CA 1
ATOM 3054 C CA B SER B 1 170 ? 60.464 -1.055 16.458 0.50 26.44 170 SER B CA 1
ATOM 3055 C C . SER B 1 170 ? 59.201 -1.065 15.612 1.00 28.01 170 SER B C 1
ATOM 3056 O O . SER B 1 170 ? 58.158 -1.545 16.059 1.00 29.81 170 SER B O 1
ATOM 3061 N N . THR B 1 171 ? 59.309 -0.562 14.380 1.00 23.99 171 THR B N 1
ATOM 3062 C CA . THR B 1 171 ? 58.156 -0.432 13.472 1.00 26.08 171 THR B CA 1
ATOM 3063 C C . THR B 1 171 ? 57.876 -1.630 12.547 1.00 27.46 171 THR B C 1
ATOM 3064 O O . THR B 1 171 ? 56.812 -1.697 11.931 1.00 24.54 171 THR B O 1
ATOM 3068 N N . ASN B 1 172 ? 58.834 -2.543 12.429 1.00 24.42 172 ASN B N 1
ATOM 3069 C CA . ASN B 1 172 ? 58.742 -3.703 11.523 1.00 24.50 172 ASN B CA 1
ATOM 3070 C C . ASN B 1 172 ? 58.777 -3.350 10.023 1.00 25.34 172 ASN B C 1
ATOM 3071 O O . ASN B 1 172 ? 58.337 -4.130 9.179 1.00 25.94 172 ASN B O 1
ATOM 3076 N N . GLU B 1 173 ? 59.337 -2.190 9.685 1.00 20.62 173 GLU B N 1
ATOM 3077 C CA . GLU B 1 173 ? 59.388 -1.752 8.298 1.00 23.38 173 GLU B CA 1
ATOM 3078 C C . GLU B 1 173 ? 60.482 -0.720 8.119 1.00 22.94 173 GLU B C 1
ATOM 3079 O O . GLU B 1 173 ? 61.014 -0.191 9.096 1.00 22.93 173 GLU B O 1
ATOM 3085 N N . THR B 1 174 ? 60.844 -0.460 6.870 1.00 22.36 174 THR B N 1
ATOM 3086 C CA . THR B 1 174 ? 61.837 0.566 6.555 1.00 24.23 174 THR B CA 1
ATOM 3087 C C . THR B 1 174 ? 61.221 1.903 6.113 1.00 25.99 174 THR B C 1
ATOM 3088 O O . THR B 1 174 ? 61.909 2.908 6.050 1.00 25.70 174 THR B O 1
ATOM 3092 N N . THR B 1 175 ? 59.911 1.912 5.851 1.00 30.13 175 THR B N 1
ATOM 3093 C CA . THR B 1 175 ? 59.222 3.061 5.229 1.00 33.69 175 THR B CA 1
ATOM 3094 C C . THR B 1 175 ? 59.482 4.458 5.795 1.00 35.62 175 THR B C 1
ATOM 3095 O O . THR B 1 175 ? 59.795 5.388 5.041 1.00 40.59 175 THR B O 1
ATOM 3099 N N . ASN B 1 176 ? 59.331 4.630 7.099 1.00 31.59 176 ASN B N 1
ATOM 3100 C CA . ASN B 1 176 ? 59.578 5.932 7.705 1.00 31.45 176 ASN B CA 1
ATOM 3101 C C . ASN B 1 176 ? 60.813 5.955 8.575 1.00 25.34 176 ASN B C 1
ATOM 3102 O O . ASN B 1 176 ? 60.870 6.689 9.562 1.00 27.85 176 ASN B O 1
ATOM 3107 N N . CYS B 1 177 ? 61.816 5.162 8.189 1.00 25.27 177 CYS B N 1
ATOM 3108 C CA . CYS B 1 177 ? 63.119 5.228 8.840 1.00 23.59 177 CYS B CA 1
ATOM 3109 C C . CYS B 1 177 ? 63.892 6.346 8.126 1.00 25.73 177 CYS B C 1
ATOM 3110 O O . CYS B 1 177 ? 64.775 6.119 7.293 1.00 23.33 177 CYS B O 1
ATOM 3113 N N . THR B 1 178 ? 63.511 7.567 8.500 1.00 23.94 178 THR B N 1
ATOM 3114 C CA . THR B 1 178 ? 63.940 8.817 7.875 1.00 23.42 178 THR B CA 1
ATOM 3115 C C . THR B 1 178 ? 64.436 9.799 8.936 1.00 25.63 178 THR B C 1
ATOM 3116 O O . THR B 1 178 ? 63.983 9.759 10.087 1.00 25.75 178 THR B O 1
ATOM 3120 N N . GLY B 1 179 ? 65.383 10.659 8.569 1.00 22.08 179 GLY B N 1
ATOM 3121 C CA . GLY B 1 179 ? 65.944 11.631 9.494 1.00 25.07 179 GLY B CA 1
ATOM 3122 C C . GLY B 1 179 ? 64.861 12.465 10.153 1.00 24.96 179 GLY B C 1
ATOM 3123 O O . GLY B 1 179 ? 63.990 13.000 9.472 1.00 27.59 179 GLY B O 1
ATOM 3124 N N . GLY B 1 180 ? 64.910 12.559 11.480 1.00 27.89 180 GLY B N 1
ATOM 3125 C CA . GLY B 1 180 ? 63.903 13.304 12.239 1.00 30.30 180 GLY B CA 1
ATOM 3126 C C . GLY B 1 180 ? 62.661 12.511 12.632 1.00 33.88 180 GLY B C 1
ATOM 3127 O O . GLY B 1 180 ? 61.745 13.069 13.239 1.00 36.34 180 GLY B O 1
ATOM 3128 N N . LYS B 1 181 ? 62.625 11.221 12.293 1.00 29.74 181 LYS B N 1
ATOM 3129 C CA . LYS B 1 181 ? 61.510 10.342 12.656 1.00 30.96 181 LYS B CA 1
ATOM 3130 C C . LYS B 1 181 ? 62.034 9.077 13.316 1.00 30.49 181 LYS B C 1
ATOM 3131 O O . LYS B 1 181 ? 63.165 8.647 13.070 1.00 29.42 181 LYS B O 1
ATOM 3137 N N . ASN B 1 182 ? 61.207 8.492 14.176 1.00 30.99 182 ASN B N 1
ATOM 3138 C CA . ASN B 1 182 ? 61.533 7.231 14.821 1.00 26.76 182 ASN B CA 1
ATOM 3139 C C . ASN B 1 182 ? 62.903 7.217 15.517 1.00 27.66 182 ASN B C 1
ATOM 3140 O O . ASN B 1 182 ? 63.591 6.203 15.533 1.00 32.11 182 ASN B O 1
ATOM 3145 N N . GLY B 1 183 ? 63.283 8.360 16.091 1.00 26.53 183 GLY B N 1
ATOM 3146 C CA . GLY B 1 183 ? 64.531 8.484 16.836 1.00 30.51 183 GLY B CA 1
ATOM 3147 C C . GLY B 1 183 ? 65.781 8.641 15.994 1.00 31.39 183 GLY B C 1
ATOM 3148 O O . GLY B 1 183 ? 66.881 8.722 16.538 1.00 33.83 183 GLY B O 1
ATOM 3149 N N . ILE B 1 184 ? 65.621 8.697 14.673 1.00 27.47 184 ILE B N 1
ATOM 3150 C CA . ILE B 1 184 ? 66.756 8.858 13.776 1.00 26.35 184 ILE B CA 1
ATOM 3151 C C . ILE B 1 184 ? 67.182 10.326 13.763 1.00 27.29 184 ILE B C 1
ATOM 3152 O O . ILE B 1 184 ? 66.349 11.226 13.645 1.00 29.54 184 ILE B O 1
ATOM 3157 N N . ALA B 1 185 ? 68.479 10.548 13.895 1.00 26.46 185 ALA B N 1
ATOM 3158 C CA . ALA B 1 185 ? 69.041 11.884 13.909 1.00 28.64 185 ALA B CA 1
ATOM 3159 C C . ALA B 1 185 ? 68.701 12.636 12.627 1.00 29.11 185 ALA B C 1
ATOM 3160 O O . ALA B 1 185 ? 68.494 12.042 11.560 1.00 26.98 185 ALA B O 1
ATOM 3162 N N . ALA B 1 186 ? 68.623 13.955 12.736 1.00 30.28 186 ALA B N 1
ATOM 3163 C CA . ALA B 1 186 ? 68.344 14.780 11.580 1.00 31.46 186 ALA B CA 1
ATOM 3164 C C . ALA B 1 186 ? 69.510 14.680 10.605 1.00 25.98 186 ALA B C 1
ATOM 3165 O O . ALA B 1 186 ? 70.657 14.426 11.005 1.00 26.83 186 ALA B O 1
ATOM 3167 N N . ASP B 1 187 ? 69.194 14.897 9.335 1.00 26.92 187 ASP B N 1
ATOM 3168 C CA . ASP B 1 187 ? 70.197 14.917 8.277 1.00 29.47 187 ASP B CA 1
ATOM 3169 C C . ASP B 1 187 ? 71.275 15.966 8.595 1.00 32.12 187 ASP B C 1
ATOM 3170 O O . ASP B 1 187 ? 71.001 16.980 9.264 1.00 30.76 187 ASP B O 1
ATOM 3175 N N . ILE B 1 188 ? 72.498 15.700 8.149 1.00 28.64 188 ILE B N 1
ATOM 3176 C CA . ILE B 1 188 ? 73.587 16.667 8.227 1.00 29.39 188 ILE B CA 1
ATOM 3177 C C . ILE B 1 188 ? 73.653 17.340 6.856 1.00 34.36 188 ILE B C 1
ATOM 3178 O O . ILE B 1 188 ? 73.915 16.684 5.847 1.00 28.60 188 ILE B O 1
ATOM 3183 N N . THR B 1 189 ? 73.364 18.642 6.819 1.00 32.21 189 THR B N 1
ATOM 3184 C CA . THR B 1 189 ? 73.350 19.407 5.568 1.00 35.89 189 THR B CA 1
ATOM 3185 C C . THR B 1 189 ? 74.501 20.413 5.465 1.00 35.36 189 THR B C 1
ATOM 3186 O O . THR B 1 189 ? 74.734 20.985 4.396 1.00 34.75 189 THR B O 1
ATOM 3190 N N . THR B 1 190 ? 75.208 20.633 6.570 1.00 34.33 190 THR B N 1
ATOM 3191 C CA . THR B 1 190 ? 76.360 21.510 6.583 1.00 39.73 190 THR B CA 1
ATOM 3192 C C . THR B 1 190 ? 77.611 20.656 6.475 1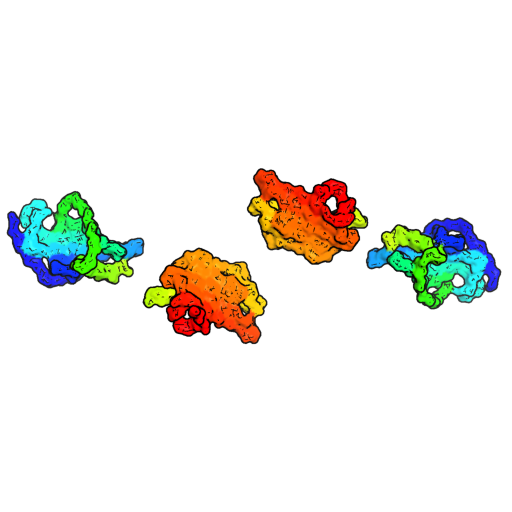.00 32.86 190 THR B C 1
ATOM 3193 O O . THR B 1 190 ? 77.829 19.763 7.292 1.00 33.91 190 THR B O 1
ATOM 3197 N N . ALA B 1 191 ? 78.421 20.928 5.456 1.00 30.61 191 ALA B N 1
ATOM 3198 C CA . ALA B 1 191 ? 79.681 20.225 5.250 1.00 31.51 191 ALA B CA 1
ATOM 3199 C C . ALA B 1 191 ? 80.642 20.453 6.410 1.00 37.30 191 ALA B C 1
ATOM 3200 O O . ALA B 1 191 ? 80.654 21.524 7.029 1.00 37.20 191 ALA B O 1
ATOM 3202 N N . LYS B 1 192 ? 81.451 19.445 6.701 1.00 34.24 192 LYS B N 1
ATOM 3203 C CA . LYS B 1 192 ? 82.396 19.512 7.799 1.00 36.61 192 LYS B CA 1
ATOM 3204 C C . LYS B 1 192 ? 83.476 18.470 7.576 1.00 37.46 192 LYS B C 1
ATOM 3205 O O . LYS B 1 192 ? 83.176 17.288 7.405 1.00 28.96 192 LYS B O 1
ATOM 3211 N N . GLY B 1 193 ? 84.732 18.904 7.568 1.00 34.89 193 GLY B N 1
ATOM 3212 C CA . GLY B 1 193 ? 85.843 18.004 7.290 1.00 33.05 193 GLY B CA 1
ATOM 3213 C C . GLY B 1 193 ? 85.680 17.361 5.922 1.00 31.55 193 GLY B C 1
ATOM 3214 O O . GLY B 1 193 ? 85.470 18.051 4.918 1.00 31.58 193 GLY B O 1
ATOM 3215 N N . TYR B 1 194 ? 85.740 16.031 5.893 1.00 29.79 194 TYR B N 1
ATOM 3216 C CA . TYR B 1 194 ? 85.621 15.263 4.653 1.00 28.14 194 TYR B CA 1
ATOM 3217 C C . TYR B 1 194 ? 84.188 14.834 4.325 1.00 27.36 194 TYR B C 1
ATOM 3218 O O . TYR B 1 194 ? 83.964 14.140 3.330 1.00 26.07 194 TYR B O 1
ATOM 3227 N N . VAL B 1 195 ? 83.227 15.234 5.150 1.00 25.19 195 VAL B N 1
ATOM 3228 C CA . VAL B 1 195 ? 81.830 14.834 4.979 1.00 24.10 195 VAL B CA 1
ATOM 3229 C C . VAL B 1 195 ? 81.001 16.006 4.475 1.00 25.74 195 VAL B C 1
ATOM 3230 O O . VAL B 1 195 ? 80.779 16.978 5.204 1.00 26.38 195 VAL B O 1
ATOM 3234 N N . LYS B 1 196 ? 80.530 15.916 3.239 1.00 24.59 196 LYS B N 1
ATOM 3235 C CA . LYS B 1 196 ? 79.653 16.942 2.679 1.00 23.72 196 LYS B CA 1
ATOM 3236 C C . LYS B 1 196 ? 78.241 16.897 3.275 1.00 26.89 196 LYS B C 1
ATOM 3237 O O . LYS B 1 196 ? 77.654 17.930 3.613 1.00 26.36 196 LYS B O 1
ATOM 3243 N N . SER B 1 197 ? 77.687 15.699 3.411 1.00 21.92 197 SER B N 1
ATOM 3244 C CA . SER B 1 197 ? 76.327 15.555 3.884 1.00 21.73 197 SER B CA 1
ATOM 3245 C C . SER B 1 197 ? 76.057 14.113 4.257 1.00 25.32 197 SER B C 1
ATOM 3246 O O . SER B 1 197 ? 76.756 13.216 3.795 1.00 20.54 197 SER B O 1
ATOM 3249 N N . VAL B 1 198 ? 75.065 13.938 5.123 1.00 22.86 198 VAL B N 1
ATOM 3250 C CA . VAL B 1 198 ? 74.540 12.622 5.513 1.00 22.00 198 VAL B CA 1
ATOM 3251 C C . VAL B 1 198 ? 73.037 12.779 5.548 1.00 21.88 198 VAL B C 1
ATOM 3252 O O . VAL B 1 198 ? 72.524 13.655 6.266 1.00 25.04 198 VAL B O 1
ATOM 3256 N N . THR B 1 199 ? 72.324 11.968 4.763 1.00 21.05 199 THR B N 1
ATOM 3257 C CA . THR B 1 199 ? 70.867 11.999 4.730 1.00 24.20 199 THR B CA 1
ATOM 3258 C C . THR B 1 199 ? 70.297 10.589 4.920 1.00 25.89 199 THR B C 1
ATOM 3259 O O . THR B 1 199 ? 70.899 9.612 4.480 1.00 23.50 199 THR B O 1
ATOM 3263 N N . THR B 1 200 ? 69.150 10.497 5.586 1.00 24.76 200 THR B N 1
ATOM 3264 C CA . THR B 1 200 ? 68.456 9.217 5.765 1.00 21.47 200 THR B CA 1
ATOM 3265 C C . THR B 1 200 ? 67.017 9.315 5.315 1.00 22.94 200 THR B C 1
ATOM 3266 O O . THR B 1 200 ? 66.287 10.218 5.732 1.00 25.32 200 THR B O 1
ATOM 3270 N N . SER B 1 201 ? 66.597 8.362 4.492 1.00 20.26 201 SER B N 1
ATOM 3271 C CA . SER B 1 201 ? 65.257 8.361 3.950 1.00 23.13 201 SER B CA 1
ATOM 3272 C C . SER B 1 201 ? 64.799 6.937 3.663 1.00 24.05 201 SER B C 1
ATOM 3273 O O . SER B 1 201 ? 65.444 6.224 2.902 1.00 22.76 201 SER B O 1
ATOM 3276 N N . ASN B 1 202 ? 63.683 6.519 4.260 1.00 23.31 202 ASN B N 1
ATOM 3277 C CA . ASN B 1 202 ? 63.135 5.186 4.003 1.00 25.77 202 ASN B CA 1
ATOM 3278 C C . ASN B 1 202 ? 64.174 4.052 4.153 1.00 23.85 202 ASN B C 1
ATOM 3279 O O . ASN B 1 202 ? 64.190 3.102 3.357 1.00 23.48 202 ASN B O 1
ATOM 3284 N N . GLY B 1 203 ? 65.041 4.166 5.157 1.00 20.47 203 GLY B N 1
ATOM 3285 C CA . GLY B 1 203 ? 66.036 3.133 5.455 1.00 21.58 203 GLY B CA 1
ATOM 3286 C C . GLY B 1 203 ? 67.321 3.205 4.649 1.00 20.16 203 GLY B C 1
ATOM 3287 O O . GLY B 1 203 ? 68.208 2.346 4.810 1.00 21.07 203 GLY B O 1
ATOM 3288 N N . ALA B 1 204 ? 67.443 4.232 3.800 1.00 19.93 204 ALA B N 1
ATOM 3289 C CA . ALA B 1 204 ? 68.643 4.451 2.997 1.00 19.45 204 ALA B CA 1
ATOM 3290 C C . ALA B 1 204 ? 69.438 5.628 3.530 1.00 18.64 204 ALA B C 1
ATOM 3291 O O . ALA B 1 204 ? 68.916 6.748 3.654 1.00 21.64 204 ALA B O 1
ATOM 3293 N N . ILE B 1 205 ? 70.697 5.372 3.867 1.00 17.87 205 ILE B N 1
ATOM 3294 C CA . ILE B 1 205 ? 71.616 6.383 4.391 1.00 18.45 205 ILE B CA 1
ATOM 3295 C C . ILE B 1 205 ? 72.591 6.776 3.271 1.00 20.01 205 ILE B C 1
ATOM 3296 O O . ILE B 1 205 ? 73.341 5.933 2.795 1.00 19.91 205 ILE B O 1
ATOM 3301 N N . THR B 1 206 ? 72.572 8.041 2.853 1.00 18.13 206 THR B N 1
ATOM 3302 C CA . THR B 1 206 ? 73.449 8.531 1.761 1.00 18.88 206 THR B CA 1
ATOM 3303 C C . THR B 1 206 ? 74.517 9.448 2.355 1.00 18.96 206 THR B C 1
ATOM 3304 O O . THR B 1 206 ? 74.197 10.428 3.034 1.00 19.72 206 THR B O 1
ATOM 3308 N N . VAL B 1 207 ? 75.781 9.080 2.158 1.00 15.86 207 VAL B N 1
ATOM 3309 C CA . VAL B 1 207 ? 76.928 9.834 2.653 1.00 17.60 207 VAL B CA 1
ATOM 3310 C C . VAL B 1 207 ? 77.769 10.298 1.465 1.00 17.96 207 VAL B C 1
ATOM 3311 O O . VAL B 1 207 ? 78.257 9.488 0.661 1.00 17.58 207 VAL B O 1
ATOM 3315 N N . LYS B 1 208 ? 77.948 11.614 1.360 1.00 18.38 208 LYS B N 1
ATOM 3316 C CA . LYS B 1 208 ? 78.739 12.200 0.291 1.00 20.12 208 LYS B CA 1
ATOM 3317 C C . LYS B 1 208 ? 80.023 12.816 0.852 1.00 20.72 208 LYS B C 1
ATOM 3318 O O . LYS B 1 208 ? 79.990 13.485 1.883 1.00 20.99 208 LYS B O 1
ATOM 3324 N N . GLY B 1 209 ? 81.147 12.549 0.196 1.00 20.08 209 GLY B N 1
ATOM 3325 C CA . GLY B 1 209 ? 82.458 13.095 0.596 1.00 20.11 209 GLY B CA 1
ATOM 3326 C C . GLY B 1 209 ? 82.681 14.533 0.120 1.00 20.99 209 GLY B C 1
ATOM 3327 O O . GLY B 1 209 ? 81.975 15.012 -0.767 1.00 24.34 209 GLY B O 1
ATOM 3328 N N . ASP B 1 210 ? 83.655 15.198 0.742 1.00 23.57 210 ASP B N 1
ATOM 3329 C CA . ASP B 1 210 ? 84.028 16.591 0.426 1.00 24.38 210 ASP B CA 1
ATOM 3330 C C . ASP B 1 210 ? 85.561 16.732 0.447 1.00 23.66 210 ASP B C 1
ATOM 3331 O O . ASP B 1 210 ? 86.272 15.874 0.965 1.00 23.58 210 ASP B O 1
ATOM 3336 N N . GLY B 1 211 ? 86.078 17.812 -0.137 1.00 26.18 211 GLY B N 1
ATOM 3337 C CA . GLY B 1 211 ? 87.522 18.038 -0.184 1.00 28.15 211 GLY B CA 1
ATOM 3338 C C . GLY B 1 211 ? 88.294 16.900 -0.827 1.00 24.30 211 GLY B C 1
ATOM 3339 O O . GLY B 1 211 ? 88.029 16.540 -1.977 1.00 28.35 211 GLY B O 1
ATOM 3340 N N . THR B 1 212 ? 89.217 16.316 -0.066 1.00 26.93 212 THR B N 1
ATOM 3341 C CA . THR B 1 212 ? 90.025 15.174 -0.508 1.00 27.51 212 THR B CA 1
ATOM 3342 C C . THR B 1 212 ? 89.112 14.031 -1.016 1.00 25.61 212 THR B C 1
ATOM 3343 O O . THR B 1 212 ? 89.469 13.302 -1.938 1.00 24.06 212 THR B O 1
ATOM 3347 N N . LEU B 1 213 ? 87.915 13.923 -0.437 1.00 25.33 213 LEU B N 1
ATOM 3348 C CA . LEU B 1 213 ? 86.974 12.845 -0.793 1.00 20.59 213 LEU B CA 1
ATOM 3349 C C . LEU B 1 213 ? 85.797 13.314 -1.674 1.00 22.58 213 LEU B C 1
ATOM 3350 O O . LEU B 1 213 ? 84.743 12.673 -1.732 1.00 21.92 213 LEU B O 1
ATOM 3355 N N . ALA B 1 214 ? 85.977 14.401 -2.426 1.00 19.54 214 ALA B N 1
ATOM 3356 C CA . ALA B 1 214 ? 84.874 14.948 -3.218 1.00 21.63 214 ALA B CA 1
ATOM 3357 C C . ALA B 1 214 ? 84.318 13.947 -4.251 1.00 19.25 214 ALA B C 1
ATOM 3358 O O . ALA B 1 214 ? 83.157 14.044 -4.640 1.00 24.20 214 ALA B O 1
ATOM 3360 N N . ASN B 1 215 ? 85.133 12.999 -4.686 1.00 19.93 215 ASN B N 1
ATOM 3361 C CA . ASN B 1 215 ? 84.703 12.019 -5.700 1.00 21.66 215 ASN B CA 1
ATOM 3362 C C . ASN B 1 215 ? 84.341 10.649 -5.111 1.00 17.69 215 ASN B C 1
ATOM 3363 O O . ASN B 1 215 ? 84.521 9.612 -5.763 1.00 18.57 215 ASN B O 1
ATOM 3368 N N . MET B 1 216 ? 83.868 10.659 -3.865 1.00 18.94 216 MET B N 1
ATOM 3369 C CA . MET B 1 216 ? 83.422 9.425 -3.168 1.00 19.34 216 MET B CA 1
ATOM 3370 C C . MET B 1 216 ? 82.060 9.616 -2.525 1.00 18.95 216 MET B C 1
ATOM 3371 O O . MET B 1 216 ? 81.776 10.658 -1.913 1.00 18.91 216 MET B O 1
ATOM 3376 N N . GLU B 1 217 ? 81.204 8.604 -2.681 1.00 19.33 217 GLU B N 1
ATOM 3377 C CA . GLU B 1 217 ? 79.881 8.600 -2.079 1.00 19.45 217 GLU B CA 1
ATOM 3378 C C . GLU B 1 217 ? 79.472 7.155 -1.866 1.00 16.92 217 GLU B C 1
ATOM 3379 O O . GLU B 1 217 ? 79.836 6.287 -2.652 1.00 16.49 217 GLU B O 1
ATOM 3385 N N . TYR B 1 218 ? 78.716 6.913 -0.803 1.00 16.89 218 TYR B N 1
ATOM 3386 C CA . TYR B 1 218 ? 78.111 5.593 -0.602 1.00 17.15 218 TYR B CA 1
ATOM 3387 C C . TYR B 1 218 ? 76.680 5.713 -0.070 1.00 18.59 218 TYR B C 1
ATOM 3388 O O . TYR B 1 218 ? 76.286 6.714 0.524 1.00 18.23 218 TYR B O 1
ATOM 3397 N N . ILE B 1 219 ? 75.909 4.659 -0.303 1.00 16.71 219 ILE B N 1
ATOM 3398 C CA . ILE B 1 219 ? 74.551 4.553 0.175 1.00 18.05 219 ILE B CA 1
ATOM 3399 C C . ILE B 1 219 ? 74.432 3.208 0.885 1.00 15.61 219 ILE B C 1
ATOM 3400 O O . ILE B 1 219 ? 74.804 2.176 0.313 1.00 16.66 219 ILE B O 1
ATOM 3405 N N . LEU B 1 220 ? 73.986 3.250 2.140 1.00 16.02 220 LEU B N 1
ATOM 3406 C CA . LEU B 1 220 ? 73.690 2.048 2.935 1.00 16.90 220 LEU B CA 1
ATOM 3407 C C . LEU B 1 220 ? 72.186 1.906 2.983 1.00 19.06 220 LEU B C 1
ATOM 3408 O O . LEU B 1 220 ? 71.484 2.805 3.434 1.00 20.87 220 LEU B O 1
ATOM 3413 N N . GLN B 1 221 ? 71.688 0.768 2.532 1.00 17.49 221 GLN B N 1
ATOM 3414 C CA . GLN B 1 221 ? 70.254 0.560 2.432 1.00 18.59 221 GLN B CA 1
ATOM 3415 C C . GLN B 1 221 ? 69.840 -0.653 3.247 1.00 17.91 221 GLN B C 1
ATOM 3416 O O . GLN B 1 221 ? 70.299 -1.757 3.000 1.00 19.09 221 GLN B O 1
ATOM 3422 N N . ALA B 1 222 ? 68.951 -0.427 4.210 1.00 19.11 222 ALA B N 1
ATOM 3423 C CA . ALA B 1 222 ? 68.327 -1.528 4.944 1.00 18.87 222 ALA B CA 1
ATOM 3424 C C . ALA B 1 222 ? 67.130 -2.103 4.187 1.00 20.45 222 ALA B C 1
ATOM 3425 O O . ALA B 1 222 ? 66.324 -1.365 3.660 1.00 19.61 222 ALA B O 1
ATOM 3427 N N . THR B 1 223 ? 67.026 -3.429 4.127 1.00 23.38 223 THR B N 1
ATOM 3428 C CA . THR B 1 223 ? 65.839 -4.087 3.566 1.00 24.91 223 THR B CA 1
ATOM 3429 C C . THR B 1 223 ? 65.489 -5.256 4.485 1.00 23.83 223 THR B C 1
ATOM 3430 O O . THR B 1 223 ? 66.314 -5.697 5.305 1.00 24.98 223 THR B O 1
ATOM 3434 N N . GLY B 1 224 ? 64.264 -5.735 4.337 1.00 28.75 224 GLY B N 1
ATOM 3435 C CA . GLY B 1 224 ? 63.766 -6.831 5.152 1.00 29.13 224 GLY B CA 1
ATOM 3436 C C . GLY B 1 224 ? 63.117 -6.385 6.452 1.00 27.17 224 GLY B C 1
ATOM 3437 O O . GLY B 1 224 ? 62.655 -5.258 6.621 1.00 28.92 224 GLY B O 1
ATOM 3438 N N . ASN B 1 225 ? 63.102 -7.318 7.386 1.00 27.39 225 ASN B N 1
ATOM 3439 C CA . ASN B 1 225 ? 62.415 -7.152 8.636 1.00 27.02 225 ASN B CA 1
ATOM 3440 C C . ASN B 1 225 ? 62.873 -8.320 9.500 1.00 23.56 225 ASN B C 1
ATOM 3441 O O . ASN B 1 225 ? 63.615 -9.202 9.040 1.00 24.69 225 ASN B O 1
ATOM 3446 N N . ALA B 1 226 ? 62.453 -8.315 10.745 1.00 23.88 226 ALA B N 1
ATOM 3447 C CA . ALA B 1 226 ? 62.908 -9.328 11.689 1.00 19.11 226 ALA B CA 1
ATOM 3448 C C . ALA B 1 226 ? 62.648 -10.776 11.224 1.00 20.64 226 ALA B C 1
ATOM 3449 O O . ALA B 1 226 ? 63.485 -11.641 11.424 1.00 18.07 226 ALA B O 1
ATOM 3451 N N . ALA B 1 227 ? 61.490 -11.056 10.623 1.00 18.88 227 ALA B N 1
ATOM 3452 C CA . ALA B 1 227 ? 61.147 -12.440 10.270 1.00 19.56 227 ALA B CA 1
ATOM 3453 C C . ALA B 1 227 ? 61.949 -13.001 9.118 1.00 18.71 227 ALA B C 1
ATOM 3454 O O . ALA B 1 227 ? 62.280 -14.181 9.094 1.00 19.54 227 ALA B O 1
ATOM 3456 N N A THR B 1 228 ? 62.224 -12.150 8.137 0.50 21.54 228 THR B N 1
ATOM 3457 N N B THR B 1 228 ? 62.236 -12.170 8.125 0.50 22.12 228 THR B N 1
ATOM 3458 C CA A THR B 1 228 ? 62.978 -12.548 6.962 0.50 24.40 228 THR B CA 1
ATOM 3459 C CA B THR B 1 228 ? 63.006 -12.644 6.987 0.50 25.35 228 THR B CA 1
ATOM 3460 C C A THR B 1 228 ? 64.471 -12.363 7.192 0.50 24.44 228 THR B C 1
ATOM 3461 C C B THR B 1 228 ? 64.491 -12.358 7.177 0.50 25.22 228 THR B C 1
ATOM 3462 O O A THR B 1 228 ? 65.289 -13.059 6.591 0.50 30.03 228 THR B O 1
ATOM 3463 O O B THR B 1 228 ? 65.328 -12.974 6.517 0.50 31.55 228 THR B O 1
ATOM 3470 N N . GLY B 1 229 ? 64.807 -11.439 8.090 1.00 25.96 229 GLY B N 1
ATOM 3471 C CA . GLY B 1 229 ? 66.183 -11.033 8.369 1.00 24.65 229 GLY B CA 1
ATOM 3472 C C . GLY B 1 229 ? 66.398 -9.632 7.813 1.00 25.45 229 GLY B C 1
ATOM 3473 O O . GLY B 1 229 ? 65.862 -9.293 6.758 1.00 28.78 229 GLY B O 1
ATOM 3474 N N . VAL B 1 230 ? 67.123 -8.802 8.554 1.00 24.89 230 VAL B N 1
ATOM 3475 C CA . VAL B 1 230 ? 67.417 -7.428 8.127 1.00 26.89 230 VAL B CA 1
ATOM 3476 C C . VAL B 1 230 ? 68.739 -7.456 7.337 1.00 27.20 230 VAL B C 1
ATOM 3477 O O . VAL B 1 230 ? 69.752 -7.955 7.827 1.00 30.48 230 VAL B O 1
ATOM 3481 N N . THR B 1 231 ? 68.705 -6.978 6.096 1.00 28.13 231 THR B N 1
ATOM 3482 C CA . THR B 1 231 ? 69.870 -7.015 5.207 1.00 25.69 231 THR B CA 1
ATOM 3483 C C . THR B 1 231 ? 70.332 -5.592 4.938 1.00 24.42 231 THR B C 1
ATOM 3484 O O . THR B 1 231 ? 69.505 -4.719 4.718 1.00 24.73 231 THR B O 1
ATOM 3488 N N . TRP B 1 232 ? 71.637 -5.357 5.033 1.00 21.17 232 TRP B N 1
ATOM 3489 C CA . TRP B 1 232 ? 72.216 -4.056 4.655 1.00 18.96 232 TRP B CA 1
ATOM 3490 C C . TRP B 1 232 ? 72.958 -4.216 3.369 1.00 19.53 232 TRP B C 1
ATOM 3491 O O . TRP B 1 232 ? 73.769 -5.128 3.240 1.00 22.57 232 TRP B O 1
ATOM 3502 N N . THR B 1 233 ? 72.703 -3.323 2.425 1.00 19.46 233 THR B N 1
ATOM 3503 C CA . THR B 1 233 ? 73.353 -3.326 1.122 1.00 21.43 233 THR B CA 1
ATOM 3504 C C . THR B 1 233 ? 74.120 -2.015 1.003 1.00 21.38 233 THR B C 1
ATOM 3505 O O . THR B 1 233 ? 73.563 -0.966 1.288 1.00 20.55 233 THR B O 1
ATOM 3509 N N . THR B 1 234 ? 75.388 -2.093 0.606 1.00 19.11 234 THR B N 1
ATOM 3510 C CA . THR B 1 234 ? 76.221 -0.898 0.398 1.00 16.81 234 THR B CA 1
ATOM 3511 C C . THR B 1 234 ? 76.531 -0.687 -1.081 1.00 16.02 234 THR B C 1
ATOM 3512 O O . THR B 1 234 ? 77.031 -1.585 -1.757 1.00 16.84 234 THR B O 1
ATOM 3516 N N . THR B 1 235 ? 76.219 0.502 -1.583 1.00 15.66 235 THR B N 1
ATOM 3517 C CA . THR B 1 235 ? 76.464 0.862 -2.982 1.00 16.39 235 THR B CA 1
ATOM 3518 C C . THR B 1 235 ? 77.402 2.064 -2.979 1.00 17.96 235 THR B C 1
ATOM 3519 O O . THR B 1 235 ? 77.168 3.035 -2.254 1.00 19.11 235 THR B O 1
ATOM 3523 N N . CYS B 1 236 ? 78.470 1.992 -3.772 1.00 16.55 236 CYS B N 1
ATOM 3524 C CA . CYS B 1 236 ? 79.458 3.059 -3.840 1.00 16.54 236 CYS B CA 1
ATOM 3525 C C . CYS B 1 236 ? 79.453 3.715 -5.225 1.00 19.17 236 CYS B C 1
ATOM 3526 O O . CYS B 1 236 ? 79.237 3.048 -6.249 1.00 18.05 236 CYS B O 1
ATOM 3529 N N . LYS B 1 237 ? 79.683 5.022 -5.241 1.00 18.41 237 LYS B N 1
ATOM 3530 C CA . LYS B 1 237 ? 79.700 5.791 -6.483 1.00 19.70 237 LYS B CA 1
ATOM 3531 C C . LYS B 1 237 ? 80.793 6.855 -6.426 1.00 21.74 237 LYS B C 1
ATOM 3532 O O . LYS B 1 237 ? 81.395 7.086 -5.377 1.00 19.06 237 LYS B O 1
ATOM 3538 N N . GLY B 1 238 ? 81.044 7.482 -7.571 1.00 22.60 238 GLY B N 1
ATOM 3539 C CA . GLY B 1 238 ? 82.092 8.503 -7.688 1.00 22.95 238 GLY B CA 1
ATOM 3540 C C . GLY B 1 238 ? 83.337 7.952 -8.351 1.00 22.14 238 GLY B C 1
ATOM 3541 O O . GLY B 1 238 ? 83.619 6.761 -8.290 1.00 22.26 238 GLY B O 1
ATOM 3542 N N . THR B 1 239 ? 84.128 8.829 -8.968 1.00 22.99 239 THR B N 1
ATOM 3543 C CA . THR B 1 239 ? 85.290 8.373 -9.691 1.00 22.22 239 THR B CA 1
ATOM 3544 C C . THR B 1 239 ? 86.392 7.792 -8.801 1.00 23.45 239 THR B C 1
ATOM 3545 O O . THR B 1 239 ? 87.297 7.120 -9.311 1.00 24.25 239 THR B O 1
ATOM 3549 N N . ASP B 1 240 ? 86.303 8.008 -7.480 1.00 19.88 240 ASP B N 1
ATOM 3550 C CA . ASP B 1 240 ? 87.240 7.410 -6.534 1.00 21.94 240 ASP B CA 1
ATOM 3551 C C . ASP B 1 240 ? 86.600 6.289 -5.727 1.00 21.27 240 ASP B C 1
ATOM 3552 O O . ASP B 1 240 ? 87.088 5.957 -4.655 1.00 24.63 240 ASP B O 1
ATOM 3557 N N . ALA B 1 241 ? 85.539 5.685 -6.250 1.00 21.65 241 ALA B N 1
ATOM 3558 C CA . ALA B 1 241 ? 84.903 4.552 -5.530 1.00 22.45 241 ALA B CA 1
ATOM 3559 C C . ALA B 1 241 ? 85.872 3.384 -5.275 1.00 26.25 241 ALA B C 1
ATOM 3560 O O . ALA B 1 241 ? 85.688 2.632 -4.311 1.00 25.35 241 ALA B O 1
ATOM 3562 N N . SER B 1 242 ? 86.906 3.232 -6.107 1.00 25.65 242 SER B N 1
ATOM 3563 C CA . SER B 1 242 ? 87.891 2.160 -5.921 1.00 25.65 242 SER B CA 1
ATOM 3564 C C . SER B 1 242 ? 88.760 2.337 -4.666 1.00 25.45 242 SER B C 1
ATOM 3565 O O . SER B 1 242 ? 89.444 1.397 -4.262 1.00 27.44 242 SER B O 1
ATOM 3568 N N . LEU B 1 243 ? 88.703 3.526 -4.049 1.00 22.81 243 LEU B N 1
ATOM 3569 C CA A LEU B 1 243 ? 89.474 3.833 -2.850 0.50 25.22 243 LEU B CA 1
ATOM 3570 C CA B LEU B 1 243 ? 89.479 3.827 -2.847 0.50 25.97 243 LEU B CA 1
ATOM 3571 C C . LEU B 1 243 ? 88.727 3.492 -1.557 1.00 23.39 243 LEU B C 1
ATOM 3572 O O . LEU B 1 243 ? 89.257 3.652 -0.458 1.00 24.32 243 LEU B O 1
ATOM 3581 N N . PHE B 1 244 ? 87.479 3.025 -1.663 1.00 20.84 244 PHE B N 1
ATOM 3582 C CA . PHE B 1 244 ? 86.827 2.536 -0.461 1.00 20.29 244 PHE B CA 1
ATOM 3583 C C . PHE B 1 244 ? 87.562 1.255 -0.050 1.00 19.90 244 PHE B C 1
ATOM 3584 O O . PHE B 1 244 ? 88.210 0.613 -0.880 1.00 21.33 244 PHE B O 1
ATOM 3592 N N . PRO B 1 245 ? 87.460 0.866 1.231 1.00 19.66 245 PRO B N 1
ATOM 3593 C CA . PRO B 1 245 ? 88.181 -0.343 1.639 1.00 21.14 245 PRO B CA 1
ATOM 3594 C C . PRO B 1 245 ? 87.705 -1.583 0.901 1.00 19.23 245 PRO B C 1
ATOM 3595 O O . PRO B 1 245 ? 86.533 -1.675 0.513 1.00 20.53 245 PRO B O 1
ATOM 3599 N N . ALA B 1 246 ? 88.589 -2.558 0.726 1.00 20.43 246 ALA B N 1
ATOM 3600 C CA . ALA B 1 246 ? 88.172 -3.806 0.121 1.00 21.17 246 ALA B CA 1
ATOM 3601 C C . ALA B 1 246 ? 87.002 -4.391 0.932 1.00 19.38 246 ALA B C 1
ATOM 3602 O O . ALA B 1 246 ? 86.939 -4.260 2.156 1.00 20.58 246 ALA B O 1
ATOM 3604 N N . ASN B 1 247 ? 86.060 -4.999 0.220 1.00 22.25 247 ASN B N 1
ATOM 3605 C CA . ASN B 1 247 ? 84.866 -5.612 0.821 1.00 21.59 247 ASN B CA 1
ATOM 3606 C C . ASN B 1 247 ? 83.826 -4.652 1.394 1.00 23.59 247 ASN B C 1
ATOM 3607 O O . ASN B 1 247 ? 82.776 -5.104 1.859 1.00 26.35 247 ASN B O 1
ATOM 3612 N N . PHE B 1 248 ? 84.090 -3.344 1.368 1.00 21.02 248 PHE B N 1
ATOM 3613 C CA . PHE B 1 248 ? 83.108 -2.381 1.855 1.00 18.87 248 PHE B CA 1
ATOM 3614 C C . PHE B 1 248 ? 81.928 -2.285 0.889 1.00 19.60 248 PHE B C 1
ATOM 3615 O O . PHE B 1 248 ? 80.771 -2.355 1.310 1.00 22.02 248 PHE B O 1
ATOM 3623 N N . CYS B 1 249 ? 82.223 -2.163 -0.396 1.00 20.67 249 CYS B N 1
ATOM 3624 C CA . CYS B 1 249 ? 81.157 -1.941 -1.383 1.00 21.73 249 CYS B CA 1
ATOM 3625 C C . CYS B 1 249 ? 80.543 -3.269 -1.834 1.00 22.59 249 CYS B C 1
ATOM 3626 O O . CYS B 1 249 ? 81.255 -4.163 -2.298 1.00 25.65 249 CYS B O 1
ATOM 3629 N N . GLY B 1 250 ? 79.221 -3.387 -1.723 1.00 21.37 250 GLY B N 1
ATOM 3630 C CA . GLY B 1 250 ? 78.492 -4.522 -2.287 1.00 19.04 250 GLY B CA 1
ATOM 3631 C C . GLY B 1 250 ? 78.338 -4.347 -3.789 1.00 19.51 250 GLY B C 1
ATOM 3632 O O . GLY B 1 250 ? 78.394 -5.309 -4.555 1.00 19.83 250 GLY B O 1
ATOM 3633 N N . SER B 1 251 ? 78.148 -3.104 -4.214 1.00 16.90 251 SER B N 1
ATOM 3634 C CA . SER B 1 251 ? 78.036 -2.775 -5.620 1.00 18.04 251 SER B CA 1
ATOM 3635 C C . SER B 1 251 ? 78.737 -1.457 -5.848 1.00 19.49 251 SER B C 1
ATOM 3636 O O . SER B 1 251 ? 78.735 -0.590 -4.975 1.00 17.11 251 SER B O 1
ATOM 3639 N N . VAL B 1 252 ? 79.363 -1.332 -7.002 1.00 17.36 252 VAL B N 1
ATOM 3640 C CA . VAL B 1 252 ? 80.033 -0.094 -7.388 1.00 16.44 252 VAL B CA 1
ATOM 3641 C C . VAL B 1 252 ? 79.508 0.375 -8.748 1.00 18.06 252 VAL B C 1
ATOM 3642 O O . VAL B 1 252 ? 79.483 -0.407 -9.709 1.00 17.43 252 VAL B O 1
ATOM 3646 N N . THR B 1 253 ? 79.096 1.640 -8.826 1.00 17.87 253 THR B N 1
ATOM 3647 C CA . THR B 1 253 ? 78.598 2.227 -10.064 1.00 20.77 253 THR B CA 1
ATOM 3648 C C . THR B 1 253 ? 79.741 2.966 -10.730 1.00 22.05 253 THR B C 1
ATOM 3649 O O . THR B 1 253 ? 80.411 3.799 -10.095 1.00 21.75 253 THR B O 1
ATOM 3653 N N . GLN B 1 254 ? 79.993 2.654 -11.994 1.00 22.82 254 GLN B N 1
ATOM 3654 C CA . GLN B 1 254 ? 81.088 3.301 -12.726 1.00 27.74 254 GLN B CA 1
ATOM 3655 C C . GLN B 1 254 ? 80.542 4.242 -13.779 1.00 37.22 254 GLN B C 1
ATOM 3656 O O . GLN B 1 254 ? 79.759 3.815 -14.620 1.00 40.79 254 GLN B O 1
#

Solvent-accessible surface area: 27718 Å² total; per-residue (Å²): 152,111,36,152,26,89,28,34,119,118,63,103,108,19,25,73,84,39,26,198,76,87,31,26,0,3,9,39,145,30,24,128,48,61,129,150,85,60,60,43,0,23,6,19,0,0,27,3,30,92,103,10,76,71,62,20,124,86,104,163,64,42,0,64,0,13,31,38,37,18,39,1,38,12,73,68,55,69,9,18,36,44,114,40,17,53,23,17,85,42,22,4,77,48,103,146,10,66,126,176,207,64,187,151,126,61,85,59,9,67,106,125,37,103,29,58,77,2,3,70,59,6,14,87,102,91,2,166,148,94,181,56,1,5,66,94,0,42,119,20,7,43,74,11,79,60,32,0,65,120,1,0,133,88,51,90,76,29,73,62,0,35,19,57,113,72,71,4,52,68,58,70,108,104,51,173,64,67,21,103,18,0,47,2,60,76,0,18,0,25,0,88,2,33,58,84,0,60,76,3,33,0,37,12,56,0,64,30,36,58,104,104,32,30,80,55,74,26,66,28,104,46,120,45,27,107,65,17,59,95,154,46,51,95,136,116,36,163,19,90,23,35,115,121,60,117,111,38,21,80,85,44,23,184,73,87,21,29,0,5,9,45,163,31,31,142,39,45,126,141,86,77,83,43,0,37,6,25,0,0,22,3,29,87,125,10,75,75,57,19,128,90,100,184,82,48,0,77,0,12,32,42,75,16,42,0,43,13,70,74,39,68,5,25,32,30,84,20,19,29,32,27,90,30,13,2,70,42,87,120,12,12,77,168,196,59,157,149,114,83,94,65,16,73,89,137,60,62,44,47,67,2,3,79,79,9,1,67,97,101,1,166,90,106,75,156,52,1,5,66,93,0,41,114,19,8,42,73,11,80,63,34,0,63,119,1,1,138,89,49,98,82,30,69,70,0,30,21,61,104,70,72,6,46,71,61,69,116,106,50,172,67,56,24,91,19,0,48,2,57,81,0,20,0,26,0,77,2,41,57,72,0,63,79,3,34,0,48,12,53,0,67,31,41,64,103,108,34,41,76,54,61,19,38,0,84,35,120,33,6,104,79,12,54,97,159,47,32,68,58,66,70,208

InterPro domains:
  IPR012902 Prokaryotic N-terminal methylation site [PF07963] (10-33)
  IPR012902 Prokaryotic N-terminal methylation site [PS00409] (11-31)
  IPR012902 Prokaryotic N-terminal methylation site [TIGR02532] (10-33)
  IPR045584 Pilin-like [SSF54523] (34-144)

Sequence (473 aa):
NDVKLAPPTDVRSGYIRLVKNVNYYIDSESIWVDNQEPQIVHFDAVVNLDKGLYVYPEPKRYARSVRQYKILNCANYHLTQVRTDFYDEFWGQGLRAAPKKQKKHTLSLTPDTTLYNAAQIICANYGETKKAAVSSELLQASAPYKADVELCVYSTNETTNCTGGKNGIAADITTAKGYVKSVTTSNGAITVKGDGTLANMEYILQATGNAATGVTWTTTCKGTDASLFPANFCGNDVKLAPPTDVRSGYIRLVKNVNYYIDSESIWVDNQEPQIVHFDAVVNLDKGLYVYPEPKRYARSVRQYKILNCANYHLTQVRTDFYDEFWGQGLRAAPKKQKKHTLSLTPDTTLYNAAQIICANYGEGTKKAAVSELLQASAPYKADVELCVYSSTNETTNCTGGKNGIAADITTAKGYVKSVTTSNGAITVKGDGTLANMEYILQATGNAATTGVTWTTTCKGTDASLLFPANFCGSVTQ

CATH classification: 2.40.128.710

Organism: Haemophilus influenzae (NCBI:txid727)

B-factor: mean 29.48, std 13.2, range [12.1, 101.24]